Protein AF-A0A942UUE6-F1 (afdb_monomer)

Secondary structure (DSSP, 8-state):
-------------------------------EEEEEEEEEBSSSSSSB--PPP-TT-PPP---EEEE-TTS-EEEEEETTTTEEEEEETTEEEEEEE-TT-SSEEEEEEETTEEEEEE-STT--EEEE-TTS-EEEEEPPPTTS-GGGEEEEEE-TTS-EEEEETTTEEEETTTTEE-SS-SEEEEEEETTEEEEEETTS-EEEEE-SSEEEEEEEEEE-TT--EEEEEEEE-SSSB--EEEEEEEE-TTS-EEEEEE--GGG-SS--TB-EEE-TT--EEEEEEETTEEEEEEEE-BTT----HHHHHHHHHHHHHHHHTTS----------TTSPPHHHHHHHHHHHHT-EEE--TTTS-----TT----HHHHSPPTT-EEESPBBBTT-B--SS--SSSS-SSHHHHHHTT-EE-B---SSS--TTEE-B-HHHHHHHHTT-SSPPPHHHHHHHSPB--GGG--TTPEEEETTTEEEEEEEE-TTSSSEEEEEEESSSSSEEEEEEE-HHHHHHTT-EEE-SS--

Structure (mmCIF, N/CA/C/O backbone):
data_AF-A0A942UUE6-F1
#
_entry.id   AF-A0A942UUE6-F1
#
loop_
_atom_site.group_PDB
_atom_site.id
_atom_site.type_symbol
_atom_site.label_atom_id
_atom_site.label_alt_id
_atom_site.label_comp_id
_atom_site.label_asym_id
_atom_site.label_entity_id
_atom_site.label_seq_id
_atom_site.pdbx_PDB_ins_code
_atom_site.Cartn_x
_atom_site.Cartn_y
_atom_site.Cartn_z
_atom_site.occupancy
_atom_site.B_iso_or_equiv
_atom_site.auth_seq_id
_atom_site.auth_comp_id
_atom_site.auth_asym_id
_atom_site.auth_atom_id
_atom_site.pdbx_PDB_model_num
ATOM 1 N N . MET A 1 1 ? -64.147 -3.758 86.978 1.00 41.16 1 MET A N 1
ATOM 2 C CA . MET A 1 1 ? -64.441 -3.121 85.676 1.00 41.16 1 MET A CA 1
ATOM 3 C C . MET A 1 1 ? -63.452 -1.987 85.454 1.00 41.16 1 MET A C 1
ATOM 5 O O . MET A 1 1 ? -63.578 -0.937 86.068 1.00 41.16 1 MET A O 1
ATOM 9 N N . LYS A 1 2 ? -62.392 -2.254 84.687 1.00 34.38 2 LYS A N 1
ATOM 10 C CA . LYS A 1 2 ? -61.278 -1.341 84.400 1.00 34.38 2 LYS A CA 1
ATOM 11 C C . LYS A 1 2 ? -60.909 -1.492 82.917 1.00 34.38 2 LYS A C 1
ATOM 13 O O . LYS A 1 2 ? -60.691 -2.616 82.492 1.00 34.38 2 LYS A O 1
ATOM 18 N N . LYS A 1 3 ? -60.875 -0.345 82.221 1.00 36.25 3 LYS A N 1
ATOM 19 C CA . LYS A 1 3 ? -59.971 0.113 81.136 1.00 36.25 3 LYS A CA 1
ATOM 20 C C . LYS A 1 3 ? -59.604 -0.909 80.039 1.00 36.25 3 LYS A C 1
ATOM 22 O O . LYS A 1 3 ? -58.924 -1.884 80.312 1.00 36.25 3 LYS A O 1
ATOM 27 N N . GLN A 1 4 ? -60.126 -0.762 78.815 1.00 43.62 4 GLN A N 1
ATOM 28 C CA . GLN A 1 4 ? -59.520 -0.016 77.686 1.00 43.62 4 GLN A CA 1
ATOM 29 C C . GLN A 1 4 ? -58.037 -0.336 77.443 1.00 43.62 4 GLN A C 1
ATOM 31 O O . GLN A 1 4 ? -57.220 -0.002 78.293 1.00 43.62 4 GLN A O 1
ATOM 36 N N . ILE A 1 5 ? -57.719 -0.861 76.251 1.00 42.00 5 ILE A N 1
ATOM 37 C CA . ILE A 1 5 ? -56.670 -0.364 75.339 1.00 42.00 5 ILE A CA 1
ATOM 38 C C . ILE A 1 5 ? -56.949 -0.923 73.932 1.00 42.00 5 ILE A C 1
ATOM 40 O O . ILE A 1 5 ? -57.060 -2.127 73.718 1.00 42.00 5 ILE A O 1
ATOM 44 N N . THR A 1 6 ? -57.098 0.009 72.996 1.00 40.88 6 THR A N 1
ATOM 45 C CA . THR A 1 6 ? -57.212 -0.148 71.545 1.00 40.88 6 THR A CA 1
ATOM 46 C C . THR A 1 6 ? -55.833 -0.463 70.959 1.00 40.88 6 THR A C 1
ATOM 48 O O . THR A 1 6 ? -54.882 0.247 71.280 1.00 40.88 6 THR A O 1
ATOM 51 N N . LEU A 1 7 ? -55.708 -1.470 70.086 1.00 34.66 7 LEU A N 1
ATOM 52 C CA . LEU A 1 7 ? -54.468 -1.738 69.348 1.00 34.66 7 LEU A CA 1
ATOM 53 C C . LEU A 1 7 ? -54.669 -1.430 67.858 1.00 34.66 7 LEU A C 1
ATOM 55 O O . LEU A 1 7 ? -55.375 -2.139 67.147 1.00 34.66 7 LEU A O 1
ATOM 59 N N . ILE A 1 8 ? -54.051 -0.333 67.424 1.00 38.34 8 ILE A N 1
ATOM 60 C CA . ILE A 1 8 ? -53.884 0.087 66.031 1.00 38.34 8 ILE A CA 1
ATOM 61 C C . ILE A 1 8 ? -52.622 -0.606 65.503 1.00 38.34 8 ILE A C 1
ATOM 63 O O . ILE A 1 8 ? -51.550 -0.438 66.082 1.00 38.34 8 ILE A O 1
ATOM 67 N N . LEU A 1 9 ? -52.735 -1.373 64.415 1.00 34.25 9 LEU A N 1
ATOM 68 C CA . LEU A 1 9 ? -51.594 -2.004 63.746 1.00 34.25 9 LEU A CA 1
ATOM 69 C C . LEU A 1 9 ? -51.112 -1.097 62.601 1.00 34.25 9 LEU A C 1
ATOM 71 O O . LEU A 1 9 ? -51.739 -1.019 61.547 1.00 34.25 9 LEU A O 1
ATOM 75 N N . ILE A 1 10 ? -50.008 -0.385 62.834 1.00 36.47 10 ILE A N 1
ATOM 76 C CA . ILE A 1 10 ? -49.258 0.374 61.824 1.00 36.47 10 ILE A CA 1
ATOM 77 C C . ILE A 1 10 ? -48.253 -0.588 61.181 1.00 36.47 10 ILE A C 1
ATOM 79 O O . ILE A 1 10 ? -47.337 -1.067 61.847 1.00 36.47 10 ILE A O 1
ATOM 83 N N . ILE A 1 11 ? -48.420 -0.872 59.888 1.00 34.16 11 ILE A N 1
ATOM 84 C CA . ILE A 1 11 ? -47.425 -1.577 59.070 1.00 34.16 11 ILE A CA 1
ATOM 85 C C . ILE A 1 11 ? -46.373 -0.545 58.655 1.00 34.16 11 ILE A C 1
ATOM 87 O O . ILE A 1 11 ? -46.622 0.301 57.798 1.00 34.16 11 ILE A O 1
ATOM 91 N N . MET A 1 12 ? -45.206 -0.598 59.298 1.00 32.41 12 MET A N 1
ATOM 92 C CA . MET A 1 12 ? -44.029 0.187 58.935 1.00 32.41 12 MET A CA 1
ATOM 93 C C . MET A 1 12 ? -43.055 -0.681 58.128 1.00 32.41 12 MET A C 1
ATOM 95 O O . MET A 1 12 ? -42.616 -1.736 58.579 1.00 32.41 12 MET A O 1
ATOM 99 N N . LEU A 1 13 ? -42.767 -0.195 56.921 1.00 32.62 13 LEU A N 1
ATOM 100 C CA . LEU A 1 13 ? -41.613 -0.438 56.054 1.00 32.62 13 LEU A CA 1
ATOM 101 C C . LEU A 1 13 ? -40.414 -1.172 56.700 1.00 32.62 13 LEU A C 1
ATOM 103 O O . LEU A 1 13 ? -39.714 -0.614 57.539 1.00 32.62 13 LEU A O 1
ATOM 107 N N . ILE A 1 14 ? -40.068 -2.340 56.154 1.00 32.19 14 ILE A N 1
ATOM 108 C CA . ILE A 1 14 ? -38.669 -2.764 56.001 1.00 32.19 14 ILE A CA 1
ATOM 109 C C . ILE A 1 14 ? -38.461 -2.978 54.500 1.00 32.19 14 ILE A C 1
ATOM 111 O O . ILE A 1 14 ? -38.681 -4.060 53.965 1.00 32.19 14 ILE A O 1
ATOM 115 N N . LEU A 1 15 ? -38.093 -1.901 53.801 1.00 32.31 15 LEU A N 1
ATOM 116 C CA . LEU A 1 15 ? -37.455 -1.997 52.491 1.00 32.31 15 LEU A CA 1
ATOM 117 C C . LEU A 1 15 ? -36.025 -2.475 52.740 1.00 32.31 15 LEU A C 1
ATOM 119 O O . LEU A 1 15 ? -35.139 -1.682 53.056 1.00 32.31 15 LEU A O 1
ATOM 123 N N . THR A 1 16 ? -35.795 -3.779 52.622 1.00 30.98 16 THR A N 1
ATOM 124 C CA . THR A 1 16 ? -34.449 -4.296 52.404 1.00 30.98 16 THR A CA 1
ATOM 125 C C . THR A 1 16 ? -34.007 -3.840 51.017 1.00 30.98 16 THR A C 1
ATOM 127 O O . THR A 1 16 ? -34.332 -4.444 49.998 1.00 30.98 16 THR A O 1
ATOM 130 N N . PHE A 1 17 ? -33.254 -2.742 50.968 1.00 33.75 17 PHE A N 1
ATOM 131 C CA . PHE A 1 17 ? -32.347 -2.494 49.857 1.00 33.75 17 PHE A CA 1
ATOM 132 C C . PHE A 1 17 ? -31.351 -3.655 49.836 1.00 33.75 17 PHE A C 1
ATOM 134 O O . PHE A 1 17 ? -30.357 -3.652 50.560 1.00 33.75 17 PHE A O 1
ATOM 141 N N . SER A 1 18 ? -31.625 -4.679 49.028 1.00 32.31 18 SER A N 1
ATOM 142 C CA . SER A 1 18 ? -30.580 -5.585 48.581 1.00 32.31 18 SER A CA 1
ATOM 143 C C . SER A 1 18 ? -29.616 -4.741 47.757 1.00 32.31 18 SER A C 1
ATOM 145 O O . SER A 1 18 ? -29.892 -4.418 46.599 1.00 32.31 18 SER A O 1
ATOM 147 N N . SER A 1 19 ? -28.503 -4.339 48.362 1.00 31.73 19 SER A N 1
ATOM 148 C CA . SER A 1 19 ? -27.323 -3.926 47.623 1.00 31.73 19 SER A CA 1
ATOM 149 C C . SER A 1 19 ? -26.921 -5.117 46.756 1.00 31.73 19 SER A C 1
ATOM 151 O O . SER A 1 19 ? -26.231 -6.028 47.215 1.00 31.73 19 SER A O 1
ATOM 153 N N . GLN A 1 20 ? -27.401 -5.154 45.510 1.00 33.66 20 GLN A N 1
ATOM 154 C CA . GLN A 1 20 ? -26.717 -5.909 44.477 1.00 33.66 20 GLN A CA 1
ATOM 155 C C . GLN A 1 20 ? -25.360 -5.236 44.346 1.00 33.66 20 GLN A C 1
ATOM 157 O O . GLN A 1 20 ? -25.208 -4.203 43.695 1.00 33.66 20 GLN A O 1
ATOM 162 N N . SER A 1 21 ? -24.382 -5.794 45.049 1.00 31.14 21 SER A N 1
ATOM 163 C CA . SER A 1 21 ? -22.987 -5.603 44.726 1.00 31.14 21 SER A CA 1
ATOM 164 C C . SER A 1 21 ? -22.851 -6.067 43.284 1.00 31.14 21 SER A C 1
ATOM 166 O O . SER A 1 21 ? -22.784 -7.265 43.014 1.00 31.14 21 SER A O 1
ATOM 168 N N . PHE A 1 22 ? -22.891 -5.124 42.342 1.00 31.48 22 PHE A N 1
ATOM 169 C CA . PHE A 1 22 ? -22.353 -5.356 41.018 1.00 31.48 22 PHE A CA 1
ATOM 170 C C . PHE A 1 22 ? -20.896 -5.734 41.252 1.00 31.48 22 PHE A C 1
ATOM 172 O O . PHE A 1 22 ? -20.054 -4.879 41.528 1.00 31.48 22 PHE A O 1
ATOM 179 N N . ALA A 1 23 ? -20.619 -7.036 41.219 1.00 26.45 23 ALA A N 1
ATOM 180 C CA . ALA A 1 23 ? -19.278 -7.538 41.043 1.00 26.45 23 ALA A CA 1
ATOM 181 C C . ALA A 1 23 ? -18.835 -7.018 39.677 1.00 26.45 23 ALA A C 1
ATOM 183 O O . ALA A 1 23 ? -19.141 -7.589 38.631 1.00 26.45 23 ALA A O 1
ATOM 184 N N . PHE A 1 24 ? -18.184 -5.859 39.689 1.00 28.53 24 PHE A N 1
ATOM 185 C CA . PHE A 1 24 ? -17.376 -5.415 38.579 1.00 28.53 24 PHE A CA 1
ATOM 186 C C . PHE A 1 24 ? -16.243 -6.435 38.515 1.00 28.53 24 PHE A C 1
ATOM 188 O O . PHE A 1 24 ? -15.256 -6.326 39.242 1.00 28.53 24 PHE A O 1
ATOM 195 N N . ASN A 1 25 ? -16.434 -7.488 37.720 1.00 28.44 25 ASN A N 1
ATOM 196 C CA . ASN A 1 25 ? -15.352 -8.370 37.323 1.00 28.44 25 ASN A CA 1
ATOM 197 C C . ASN A 1 25 ? -14.392 -7.508 36.511 1.00 28.44 25 ASN A C 1
ATOM 199 O O . ASN A 1 25 ? -14.490 -7.382 35.295 1.00 28.44 25 ASN A O 1
ATOM 203 N N . ASN A 1 26 ? -13.481 -6.859 37.226 1.00 34.00 26 ASN A N 1
ATOM 204 C CA . ASN A 1 26 ? -12.290 -6.245 36.687 1.00 34.00 26 ASN A CA 1
ATOM 205 C C . ASN A 1 26 ? -11.345 -7.402 36.339 1.00 34.00 26 ASN A C 1
ATOM 207 O O . ASN A 1 26 ? -10.319 -7.615 36.979 1.00 34.00 26 ASN A O 1
ATOM 211 N N . THR A 1 27 ? -11.728 -8.216 35.355 1.00 34.81 27 THR A N 1
ATOM 212 C CA . THR A 1 27 ? -10.770 -9.073 34.673 1.00 34.81 27 THR A CA 1
ATOM 213 C C . THR A 1 27 ? -9.908 -8.130 33.855 1.00 34.81 27 THR A C 1
ATOM 215 O O . THR A 1 27 ? -10.271 -7.734 32.751 1.00 34.81 27 THR A O 1
ATOM 218 N N . SER A 1 28 ? -8.787 -7.708 34.438 1.00 37.53 28 SER A N 1
ATOM 219 C CA . SER A 1 28 ? -7.655 -7.182 33.687 1.00 37.53 28 SER A CA 1
ATOM 220 C C . SER A 1 28 ? -7.113 -8.323 32.827 1.00 37.53 28 SER A C 1
ATOM 222 O O . SER A 1 28 ? -6.162 -9.008 33.199 1.00 37.53 28 SER A O 1
ATOM 224 N N . SER A 1 29 ? -7.800 -8.613 31.729 1.00 48.56 29 SER A N 1
ATOM 225 C CA . SER A 1 29 ? -7.283 -9.483 30.690 1.00 48.56 29 SER A CA 1
ATOM 226 C C . SER A 1 29 ? -6.374 -8.632 29.816 1.00 48.56 29 SER A C 1
ATOM 228 O O . SER A 1 29 ? -6.842 -7.645 29.249 1.00 48.56 29 SER A O 1
ATOM 230 N N . ASN A 1 30 ? -5.104 -9.029 29.713 1.00 61.34 30 ASN A N 1
ATOM 231 C CA . ASN A 1 30 ? -4.201 -8.564 28.659 1.00 61.34 30 ASN A CA 1
ATOM 232 C C . ASN A 1 30 ? -4.921 -8.619 27.299 1.00 61.34 30 ASN A C 1
ATOM 234 O O . ASN A 1 30 ? -5.798 -9.476 27.129 1.00 61.34 30 ASN A O 1
ATOM 238 N N . PRO A 1 31 ? -4.575 -7.755 26.327 1.00 79.19 31 PRO A N 1
ATOM 239 C CA . PRO A 1 31 ? -5.215 -7.819 25.023 1.00 79.19 31 PRO A CA 1
ATOM 240 C C . PRO A 1 31 ? -4.974 -9.212 24.434 1.00 79.19 31 PRO A C 1
ATOM 242 O O . PRO A 1 31 ? -3.852 -9.721 24.485 1.00 79.19 31 PRO A O 1
ATOM 245 N N . THR A 1 32 ? -6.026 -9.849 23.922 1.00 87.25 32 THR A N 1
ATOM 246 C CA . THR A 1 32 ? -5.930 -11.188 23.328 1.00 87.25 32 THR A CA 1
ATOM 247 C C . THR A 1 32 ? -6.232 -11.131 21.843 1.00 87.25 32 THR A C 1
ATOM 249 O O . THR A 1 32 ? -7.107 -10.388 21.393 1.00 87.25 32 THR A O 1
ATOM 252 N N . ILE A 1 33 ? -5.483 -11.925 21.086 1.00 93.12 33 ILE A N 1
ATOM 253 C CA . ILE A 1 33 ? -5.693 -12.163 19.663 1.00 93.12 33 ILE A CA 1
ATOM 254 C C . ILE A 1 33 ? -5.956 -13.656 19.533 1.00 93.12 33 ILE A C 1
ATOM 256 O O . ILE A 1 33 ? -5.082 -14.466 19.833 1.00 93.12 33 ILE A O 1
ATOM 260 N N . GLU A 1 34 ? -7.182 -14.003 19.168 1.00 95.25 34 GLU A N 1
ATOM 261 C CA . GLU A 1 34 ? -7.645 -15.383 19.050 1.00 95.25 34 GLU A CA 1
ATOM 262 C C . GLU A 1 34 ? -7.855 -15.713 17.577 1.00 95.25 34 GLU A C 1
ATOM 264 O O . GLU A 1 34 ? -8.680 -15.087 16.915 1.00 95.25 34 GLU A O 1
ATOM 269 N N . ASP A 1 35 ? -7.114 -16.686 17.060 1.00 96.56 35 ASP A N 1
ATOM 270 C CA . ASP A 1 35 ? -7.243 -17.137 15.677 1.00 96.56 35 ASP A CA 1
ATOM 271 C C . ASP A 1 35 ? -8.581 -17.885 15.507 1.00 96.56 35 ASP A C 1
ATOM 273 O O . ASP A 1 35 ? -8.844 -18.874 16.191 1.00 96.56 35 ASP A O 1
ATOM 277 N N . VAL A 1 36 ? -9.445 -17.402 14.608 1.00 96.88 36 VAL A N 1
ATOM 278 C CA . VAL A 1 36 ? -10.812 -17.925 14.400 1.00 96.88 36 VAL A CA 1
ATOM 279 C C . VAL A 1 36 ? -11.006 -18.613 13.048 1.00 96.88 36 VAL A C 1
ATOM 281 O O . VAL A 1 36 ? -11.927 -19.417 12.903 1.00 96.88 36 VAL A O 1
ATOM 284 N N . LEU A 1 37 ? -10.144 -18.321 12.072 1.00 97.75 37 LEU A N 1
ATOM 285 C CA . LEU A 1 37 ? -10.123 -18.951 10.751 1.00 97.75 37 LEU A CA 1
ATOM 286 C C . LEU A 1 37 ? -8.674 -19.047 10.268 1.00 97.75 37 LEU A C 1
ATOM 288 O O . LEU A 1 37 ? -7.937 -18.068 10.351 1.00 97.75 37 LEU A O 1
ATOM 292 N N . ILE A 1 38 ? -8.266 -20.218 9.776 1.00 97.62 38 ILE A N 1
ATOM 293 C CA . ILE A 1 38 ? -6.915 -20.474 9.255 1.00 97.62 38 ILE A CA 1
ATOM 294 C C . ILE A 1 38 ? -7.045 -21.132 7.885 1.00 97.62 38 ILE A C 1
ATOM 296 O O . ILE A 1 38 ? -7.647 -22.195 7.760 1.00 97.62 38 ILE A O 1
ATOM 300 N N . ILE A 1 39 ? -6.446 -20.520 6.867 1.00 97.31 39 ILE A N 1
ATOM 301 C CA . ILE A 1 39 ? -6.532 -20.954 5.472 1.00 97.31 39 ILE A CA 1
ATOM 302 C C . ILE A 1 39 ? -5.120 -21.183 4.953 1.00 97.31 39 ILE A C 1
ATOM 304 O O . ILE A 1 39 ? -4.297 -20.270 4.952 1.00 97.31 39 ILE A O 1
ATOM 308 N N . LYS A 1 40 ? -4.822 -22.398 4.491 1.00 96.94 40 LYS A N 1
ATOM 309 C CA . LYS A 1 40 ? -3.495 -22.725 3.953 1.00 96.94 40 LYS A CA 1
ATOM 310 C C . LYS A 1 40 ? -3.255 -22.031 2.616 1.00 96.94 40 LYS A C 1
ATOM 312 O O . LYS A 1 40 ? -4.160 -21.943 1.790 1.00 96.94 40 LYS A O 1
ATOM 317 N N . ALA A 1 41 ? -2.025 -21.601 2.374 1.00 95.12 41 ALA A N 1
ATOM 318 C CA . ALA A 1 41 ? -1.611 -21.087 1.078 1.00 95.12 41 ALA A CA 1
ATOM 319 C C . ALA A 1 41 ? -1.569 -22.210 0.025 1.00 95.12 41 ALA A C 1
ATOM 321 O O . ALA A 1 41 ? -1.195 -23.346 0.325 1.00 95.12 41 ALA A O 1
ATOM 322 N N . GLY A 1 42 ? -1.953 -21.900 -1.214 1.00 91.56 42 GLY A N 1
ATOM 323 C CA . GLY A 1 42 ? -1.933 -22.833 -2.340 1.00 91.56 42 GLY A CA 1
ATOM 324 C C . GLY A 1 42 ? -2.907 -22.476 -3.467 1.00 91.56 42 GLY A C 1
ATOM 325 O O . GLY A 1 42 ? -3.604 -21.462 -3.431 1.00 91.56 42 GLY A O 1
ATOM 326 N N . THR A 1 43 ? -3.001 -23.366 -4.456 1.00 85.69 43 THR A N 1
ATOM 327 C CA . THR A 1 43 ? -3.876 -23.234 -5.641 1.00 85.69 43 THR A CA 1
ATOM 328 C C . THR A 1 43 ? -5.082 -24.186 -5.639 1.00 85.69 43 THR A C 1
ATOM 330 O O . THR A 1 43 ? -5.884 -24.180 -6.571 1.00 85.69 43 THR A O 1
ATOM 333 N N . GLY A 1 44 ? -5.217 -25.018 -4.602 1.00 88.38 44 GLY A N 1
ATOM 334 C CA . GLY A 1 44 ? -6.352 -25.911 -4.378 1.00 88.38 44 GLY A CA 1
ATOM 335 C C . GLY A 1 44 ? -7.677 -25.175 -4.157 1.00 88.38 44 GLY A C 1
ATOM 336 O O . GLY A 1 44 ? -7.755 -23.948 -4.147 1.00 88.38 44 GLY A O 1
ATOM 337 N N . ILE A 1 45 ? -8.767 -25.927 -4.011 1.00 85.19 45 ILE A N 1
ATOM 338 C CA . ILE A 1 45 ? -10.118 -25.350 -3.907 1.00 85.19 45 ILE A CA 1
ATOM 339 C C . ILE A 1 45 ? -10.367 -24.614 -2.581 1.00 85.19 45 ILE A C 1
ATOM 341 O O . ILE A 1 45 ? -11.125 -23.649 -2.560 1.00 85.19 45 ILE A O 1
ATOM 345 N N . ASP A 1 46 ? -9.704 -25.054 -1.517 1.00 87.31 46 ASP A N 1
ATOM 346 C CA . ASP A 1 46 ? -9.804 -24.599 -0.126 1.00 87.31 46 ASP A CA 1
ATOM 347 C C . ASP A 1 46 ? -8.566 -23.825 0.349 1.00 87.31 46 ASP A C 1
ATOM 349 O O . ASP A 1 46 ? -8.508 -23.357 1.483 1.00 87.31 46 ASP A O 1
ATOM 353 N N . SER A 1 47 ? -7.566 -23.673 -0.515 1.00 93.94 47 SER A N 1
ATOM 354 C CA . SER A 1 47 ? -6.360 -22.911 -0.215 1.00 93.94 47 SER A CA 1
ATOM 355 C C . SER A 1 47 ? -6.463 -21.474 -0.714 1.00 93.94 47 SER A C 1
ATOM 357 O O . SER A 1 47 ? -7.356 -21.128 -1.482 1.00 93.94 47 SER A O 1
ATOM 359 N N . ILE A 1 48 ? -5.512 -20.632 -0.334 1.00 95.56 48 ILE A N 1
ATOM 360 C CA . ILE A 1 48 ? -5.483 -19.229 -0.738 1.00 95.56 48 ILE A CA 1
ATOM 361 C C . ILE A 1 48 ? -4.213 -18.881 -1.515 1.00 95.56 48 ILE A C 1
ATOM 363 O O . ILE A 1 48 ? -3.124 -19.347 -1.183 1.00 95.56 48 ILE A O 1
ATOM 367 N N . GLY A 1 49 ? -4.346 -18.123 -2.600 1.00 94.62 49 GLY A N 1
ATOM 368 C CA . GLY A 1 49 ? -3.281 -17.976 -3.585 1.00 94.62 49 GLY A CA 1
ATOM 369 C C . GLY A 1 49 ? -2.184 -17.019 -3.144 1.00 94.62 49 GLY A C 1
ATOM 370 O O . GLY A 1 49 ? -2.458 -15.870 -2.803 1.00 94.62 49 GLY A O 1
ATOM 371 N N . TYR A 1 50 ? -0.938 -17.493 -3.194 1.00 93.00 50 TYR A N 1
ATOM 372 C CA . TYR A 1 50 ? 0.290 -16.713 -3.016 1.00 93.00 50 TYR A CA 1
ATOM 373 C C . TYR A 1 50 ? 1.119 -16.825 -4.293 1.00 93.00 50 TYR A C 1
ATOM 375 O O . TYR A 1 50 ? 1.259 -17.923 -4.841 1.00 93.00 50 TYR A O 1
ATOM 383 N N . THR A 1 51 ? 1.734 -15.736 -4.746 1.00 86.50 51 THR A N 1
ATOM 384 C CA . THR A 1 51 ? 2.722 -15.849 -5.830 1.00 86.50 51 THR A CA 1
ATOM 385 C C . THR A 1 51 ? 4.034 -16.444 -5.306 1.00 86.50 51 THR A C 1
ATOM 387 O O . THR A 1 51 ? 4.401 -16.205 -4.144 1.00 86.50 51 THR A O 1
ATOM 390 N N . PRO A 1 52 ? 4.778 -17.186 -6.147 1.00 77.75 52 PRO A N 1
ATOM 391 C CA . PRO A 1 52 ? 6.056 -17.772 -5.757 1.00 77.75 52 PRO A CA 1
ATOM 392 C C . PRO A 1 52 ? 7.085 -16.705 -5.362 1.00 77.75 52 PRO A C 1
ATOM 394 O O . PRO A 1 52 ? 7.039 -15.564 -5.825 1.00 77.75 52 PRO A O 1
ATOM 397 N N . ILE A 1 53 ? 8.038 -17.095 -4.513 1.00 76.00 53 ILE A N 1
ATOM 398 C CA . ILE A 1 53 ? 9.199 -16.268 -4.173 1.00 76.00 53 ILE A CA 1
ATOM 399 C C . ILE A 1 53 ? 10.098 -16.187 -5.409 1.00 76.00 53 ILE A C 1
ATOM 401 O O . ILE A 1 53 ? 10.593 -17.210 -5.882 1.00 76.00 53 ILE A O 1
ATOM 405 N N . MET A 1 54 ? 10.329 -14.977 -5.918 1.00 69.06 54 MET A N 1
ATOM 406 C CA . MET A 1 54 ? 11.270 -14.722 -7.008 1.00 69.06 54 MET A CA 1
ATOM 407 C C . MET A 1 54 ? 12.135 -13.493 -6.678 1.00 69.06 54 MET A C 1
ATOM 409 O O . MET A 1 54 ? 11.621 -12.549 -6.069 1.00 69.06 54 MET A O 1
ATOM 413 N N . PRO A 1 55 ? 13.435 -13.480 -7.041 1.00 63.38 55 PRO A N 1
ATOM 414 C CA . PRO A 1 55 ? 14.294 -12.311 -6.861 1.00 63.38 55 PRO A CA 1
ATOM 415 C C . PRO A 1 55 ? 13.685 -11.061 -7.498 1.00 63.38 55 PRO A C 1
ATOM 417 O O . PRO A 1 55 ? 13.061 -11.144 -8.550 1.00 63.38 55 PRO A O 1
ATOM 420 N N . GLU A 1 56 ? 13.845 -9.925 -6.824 1.00 64.69 56 GLU A N 1
ATOM 421 C CA . GLU A 1 56 ? 13.278 -8.606 -7.154 1.00 64.69 56 GLU A CA 1
ATOM 422 C C . GLU A 1 56 ? 11.821 -8.566 -7.687 1.00 64.69 56 GLU A C 1
ATOM 424 O O . GLU A 1 56 ? 11.435 -7.652 -8.420 1.00 64.69 56 GLU A O 1
ATOM 429 N N . VAL A 1 57 ? 10.997 -9.540 -7.270 1.00 66.75 57 VAL A N 1
ATOM 430 C CA . VAL A 1 57 ? 9.537 -9.568 -7.451 1.00 66.75 57 VAL A CA 1
ATOM 431 C C . VAL A 1 57 ? 8.856 -9.335 -6.124 1.00 66.75 57 VAL A C 1
ATOM 433 O O . VAL A 1 57 ? 9.099 -10.034 -5.139 1.00 66.75 57 VAL A O 1
ATOM 436 N N . GLU A 1 58 ? 7.941 -8.377 -6.118 1.00 71.38 58 GLU A N 1
ATOM 437 C CA . GLU A 1 58 ? 7.033 -8.198 -5.000 1.00 71.38 58 GLU A CA 1
ATOM 438 C C . GLU A 1 58 ? 5.974 -9.309 -5.046 1.00 71.38 58 GLU A C 1
ATOM 440 O O . GLU A 1 58 ? 5.223 -9.434 -6.014 1.00 71.38 58 GLU A O 1
ATOM 445 N N . ARG A 1 59 ? 5.948 -10.156 -4.009 1.00 80.56 59 ARG A N 1
ATOM 446 C CA . ARG A 1 59 ? 4.956 -11.229 -3.893 1.00 80.56 59 ARG A CA 1
ATOM 447 C C . ARG A 1 59 ? 3.559 -10.634 -3.737 1.00 80.56 59 ARG A C 1
ATOM 449 O O . ARG A 1 59 ? 3.371 -9.682 -2.985 1.00 80.56 59 ARG A O 1
ATOM 456 N N . GLN A 1 60 ? 2.587 -11.243 -4.400 1.00 85.38 60 GLN A N 1
ATOM 457 C CA . GLN A 1 60 ? 1.176 -10.942 -4.225 1.00 85.38 60 GLN A CA 1
ATOM 458 C C . GLN A 1 60 ? 0.552 -11.927 -3.236 1.00 85.38 60 GLN A C 1
ATOM 460 O O . GLN A 1 60 ? 0.838 -13.132 -3.251 1.00 85.38 60 GLN A O 1
ATOM 465 N N . PHE A 1 61 ? -0.313 -11.379 -2.392 1.00 91.31 61 PHE A N 1
ATOM 466 C CA . PHE A 1 61 ? -1.033 -12.069 -1.334 1.00 91.31 61 PHE A CA 1
ATOM 467 C C . PHE A 1 61 ? -2.506 -11.638 -1.363 1.00 91.31 61 PHE A C 1
ATOM 469 O O . PHE A 1 61 ? -2.865 -10.696 -2.071 1.00 91.31 61 PHE A O 1
ATOM 476 N N . PRO A 1 62 ? -3.372 -12.302 -0.591 1.00 93.69 62 PRO A N 1
ATOM 477 C CA . PRO A 1 62 ? -4.713 -11.813 -0.296 1.00 93.69 62 PRO A CA 1
ATOM 478 C C . PRO A 1 62 ? -4.677 -10.410 0.309 1.00 93.69 62 PRO A C 1
ATOM 480 O O . PRO A 1 62 ? -3.955 -10.163 1.272 1.00 93.69 62 PRO A O 1
ATOM 483 N N . GLU A 1 63 ? -5.469 -9.500 -0.253 1.00 92.12 63 GLU A N 1
ATOM 484 C CA . GLU A 1 63 ? -5.414 -8.074 0.098 1.00 92.12 63 GLU A CA 1
ATOM 485 C C . GLU A 1 63 ? -6.530 -7.629 1.052 1.00 92.12 63 GLU A C 1
ATOM 487 O O . GLU A 1 63 ? -6.446 -6.556 1.651 1.00 92.12 63 GLU A O 1
ATOM 492 N N . SER A 1 64 ? -7.605 -8.412 1.185 1.00 96.81 64 SER A N 1
ATOM 493 C CA . SER A 1 64 ? -8.792 -7.976 1.921 1.00 96.81 64 SER A CA 1
ATOM 494 C C . SER A 1 64 ? -9.672 -9.119 2.413 1.00 96.81 64 SER A C 1
ATOM 496 O O . SER A 1 64 ? -9.707 -10.215 1.851 1.00 96.81 64 SER A O 1
ATOM 498 N N . PHE A 1 65 ? -10.438 -8.821 3.459 1.00 97.88 65 PHE A N 1
ATOM 499 C CA . PHE A 1 65 ? -11.540 -9.637 3.929 1.00 97.88 65 PHE A CA 1
ATOM 500 C C . PHE A 1 65 ? -12.694 -8.792 4.459 1.00 97.88 65 PHE A C 1
ATOM 502 O O . PHE A 1 65 ? -12.572 -7.603 4.778 1.00 97.88 65 PHE A O 1
ATOM 509 N N . PHE A 1 66 ? -13.830 -9.456 4.624 1.00 97.56 66 PHE A N 1
ATOM 510 C CA . PHE A 1 66 ? -14.995 -8.906 5.286 1.00 97.56 66 PHE A CA 1
ATOM 511 C C . PHE A 1 66 ? -15.611 -9.920 6.239 1.00 97.56 66 PHE 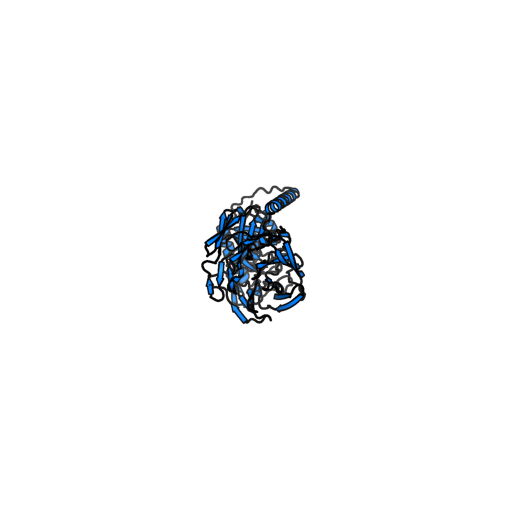A C 1
ATOM 513 O O . PHE A 1 66 ? -15.733 -11.100 5.915 1.00 97.56 66 PHE A O 1
ATOM 520 N N . VAL A 1 67 ? -16.034 -9.440 7.408 1.00 96.31 67 VAL A N 1
ATOM 521 C CA . VAL A 1 67 ? -16.768 -10.240 8.387 1.00 96.31 67 VAL A CA 1
ATOM 522 C C . VAL A 1 67 ? -18.193 -9.726 8.442 1.00 96.31 67 VAL A C 1
ATOM 524 O O . VAL A 1 67 ? -18.445 -8.538 8.641 1.00 96.31 67 VAL A O 1
ATOM 527 N N . SER A 1 68 ? -19.142 -10.630 8.248 1.00 93.50 68 SER A N 1
ATOM 528 C CA . SER A 1 68 ? -20.561 -10.311 8.380 1.00 93.50 68 SER A CA 1
ATOM 529 C C . SER A 1 68 ? -20.910 -9.865 9.807 1.00 93.50 68 SER A C 1
ATOM 531 O O . SER A 1 68 ? -20.259 -10.225 10.787 1.00 93.50 68 SER A O 1
ATOM 533 N N . ASN A 1 69 ? -21.998 -9.103 9.953 1.00 88.19 69 ASN A N 1
ATOM 534 C CA . ASN A 1 69 ? -22.407 -8.538 11.247 1.00 88.19 69 ASN A CA 1
ATOM 535 C C . ASN A 1 69 ? -22.755 -9.578 12.324 1.00 88.19 69 ASN A C 1
ATOM 537 O O . ASN A 1 69 ? -22.820 -9.232 13.501 1.00 88.19 69 ASN A O 1
ATOM 541 N N . ASN A 1 70 ? -22.994 -10.835 11.941 1.00 88.06 70 ASN A N 1
ATOM 542 C CA . ASN A 1 70 ? -23.212 -11.922 12.893 1.00 88.06 70 ASN A CA 1
ATOM 543 C C . ASN A 1 70 ? -21.892 -12.460 13.494 1.00 88.06 70 ASN A C 1
ATOM 545 O O . ASN A 1 70 ? -21.952 -13.249 14.435 1.00 88.06 70 ASN A O 1
ATOM 549 N N . GLY A 1 71 ? -20.731 -12.048 12.962 1.00 90.38 71 GLY A N 1
ATOM 550 C CA . GLY A 1 71 ? -19.402 -12.491 13.389 1.00 90.38 71 GLY A CA 1
ATOM 551 C C . GLY A 1 71 ? -19.067 -13.946 13.039 1.00 90.38 71 GLY A C 1
ATOM 552 O O . GLY A 1 71 ? -18.190 -14.524 13.672 1.00 90.38 71 GLY A O 1
ATOM 553 N N . LYS A 1 72 ? -19.794 -14.568 12.103 1.00 92.56 72 LYS A N 1
ATOM 554 C CA . LYS A 1 72 ? -19.706 -16.005 11.781 1.00 92.56 72 LYS A CA 1
ATOM 555 C C . LYS A 1 72 ? -19.334 -16.293 10.332 1.00 92.56 72 LYS A C 1
ATOM 557 O O . LYS A 1 72 ? -18.676 -17.303 10.098 1.00 92.56 72 LYS A O 1
ATOM 562 N N . THR A 1 73 ? -19.754 -15.439 9.399 1.00 96.19 73 THR A N 1
ATOM 563 C CA . THR A 1 73 ? -19.440 -15.585 7.970 1.00 96.19 73 THR A CA 1
ATOM 564 C C . THR A 1 73 ? -18.303 -14.643 7.583 1.00 96.19 73 THR A C 1
ATOM 566 O O . THR A 1 73 ? -18.392 -13.435 7.847 1.00 96.19 73 THR A O 1
ATOM 569 N N . PHE A 1 74 ? -17.268 -15.193 6.951 1.00 97.69 74 PHE A N 1
ATOM 570 C CA . PHE A 1 74 ? -16.050 -14.511 6.518 1.00 97.69 74 PHE A CA 1
ATOM 571 C C . PHE A 1 74 ? -15.931 -14.584 4.996 1.00 97.69 74 PHE A C 1
ATOM 573 O O . PHE A 1 74 ? -16.044 -15.661 4.422 1.00 97.69 74 PHE A O 1
ATOM 580 N N . PHE A 1 75 ? -15.656 -13.457 4.352 1.00 98.06 75 PHE A N 1
ATOM 581 C CA . PHE A 1 75 ? -15.380 -13.371 2.919 1.00 98.06 75 PHE A CA 1
ATOM 582 C C . PHE A 1 75 ? -13.923 -12.990 2.736 1.00 98.06 75 PHE A C 1
ATOM 584 O O . PHE A 1 75 ? -13.517 -11.929 3.209 1.00 98.06 75 PHE A O 1
ATOM 591 N N . ILE A 1 76 ? -13.144 -13.831 2.065 1.00 97.88 76 ILE A N 1
ATOM 592 C CA . ILE A 1 76 ? -11.711 -13.624 1.862 1.00 97.88 76 ILE A CA 1
ATOM 593 C C . ILE A 1 76 ? -11.440 -13.365 0.383 1.00 97.88 76 ILE A C 1
ATOM 595 O O . ILE A 1 76 ? -11.857 -14.153 -0.468 1.00 97.88 76 ILE A O 1
ATOM 599 N N . LEU A 1 77 ? -10.746 -12.265 0.082 1.00 97.62 77 LEU A N 1
ATOM 600 C CA . LEU A 1 77 ? -10.358 -11.907 -1.277 1.00 97.62 77 LEU A CA 1
ATOM 601 C C . LEU A 1 77 ? -9.086 -12.659 -1.679 1.00 97.62 77 LEU A C 1
ATOM 603 O O . LEU A 1 77 ? -7.989 -12.304 -1.253 1.00 97.62 77 LEU A O 1
ATOM 607 N N . ASP A 1 78 ? -9.221 -13.676 -2.523 1.00 96.12 78 ASP A N 1
ATOM 608 C CA . ASP A 1 78 ? -8.094 -14.407 -3.100 1.00 96.12 78 ASP A CA 1
ATOM 609 C C . ASP A 1 78 ? -7.698 -13.751 -4.431 1.00 96.12 78 ASP A C 1
ATOM 611 O O . ASP A 1 78 ? -8.091 -14.185 -5.518 1.00 96.12 78 ASP A O 1
ATOM 615 N N . THR A 1 79 ? -6.951 -12.648 -4.324 1.00 91.25 79 THR A N 1
ATOM 616 C CA . THR A 1 79 ? -6.518 -11.822 -5.464 1.00 91.25 79 THR A CA 1
ATOM 617 C C . THR A 1 79 ? -5.659 -12.598 -6.463 1.00 91.25 79 THR A C 1
ATOM 619 O O . THR A 1 79 ? -5.688 -12.296 -7.653 1.00 91.25 79 THR A O 1
ATOM 622 N N . VAL A 1 80 ? -4.917 -13.612 -6.011 1.00 90.31 80 VAL A N 1
ATOM 623 C CA . VAL A 1 80 ? -4.033 -14.407 -6.875 1.00 90.31 80 VAL A CA 1
ATOM 624 C C . VAL A 1 80 ? -4.837 -15.429 -7.675 1.00 90.31 80 VAL A C 1
ATOM 626 O O . VAL A 1 80 ? -4.685 -15.501 -8.892 1.00 90.31 80 VAL A O 1
ATOM 629 N N . ASN A 1 81 ? -5.746 -16.171 -7.032 1.00 92.88 81 ASN A N 1
ATOM 630 C CA . ASN A 1 81 ? -6.580 -17.157 -7.730 1.00 92.88 81 ASN A CA 1
ATOM 631 C C . ASN A 1 81 ? -7.877 -16.563 -8.322 1.00 92.88 81 ASN A C 1
ATOM 633 O O . ASN A 1 81 ? -8.737 -17.324 -8.761 1.00 92.88 81 ASN A O 1
ATOM 637 N N . LYS A 1 82 ? -8.037 -15.230 -8.326 1.00 93.50 82 LYS A N 1
ATOM 638 C CA . LYS A 1 82 ? -9.178 -14.489 -8.906 1.00 93.50 82 LYS A CA 1
ATOM 639 C C . LYS A 1 82 ? -10.547 -14.968 -8.407 1.00 93.50 82 LYS A C 1
ATOM 641 O O . LYS A 1 82 ? -11.480 -15.171 -9.187 1.00 93.50 82 LYS A O 1
ATOM 646 N N . ARG A 1 83 ? -10.687 -15.128 -7.091 1.00 96.38 83 ARG A N 1
ATOM 647 C CA . ARG A 1 83 ? -11.925 -15.612 -6.455 1.00 96.38 83 ARG A CA 1
ATOM 648 C C . ARG A 1 83 ? -12.157 -14.992 -5.080 1.00 96.38 83 ARG A C 1
ATOM 650 O O . ARG A 1 83 ? -11.259 -14.413 -4.476 1.00 96.38 83 ARG A O 1
ATOM 657 N N . ILE A 1 84 ? -13.368 -15.155 -4.567 1.00 97.94 84 ILE A N 1
ATOM 658 C CA . ILE A 1 84 ? -13.738 -14.853 -3.184 1.00 97.94 84 ILE A CA 1
ATOM 659 C C . ILE A 1 84 ? -14.127 -16.163 -2.507 1.00 97.94 84 ILE A C 1
ATOM 661 O O . ILE A 1 84 ? -14.903 -16.950 -3.059 1.00 97.94 84 ILE A O 1
ATOM 665 N N . LEU A 1 85 ? -13.574 -16.398 -1.321 1.00 97.62 85 LEU A N 1
ATOM 666 C CA . LEU A 1 85 ? -13.866 -17.572 -0.506 1.00 97.62 85 LEU A CA 1
ATOM 667 C C . LEU A 1 85 ? -14.769 -17.169 0.660 1.00 97.62 85 LEU A C 1
ATOM 669 O O . LEU A 1 85 ? -14.417 -16.284 1.438 1.00 97.62 85 LEU A O 1
ATOM 673 N N . GLU A 1 86 ? -15.923 -17.814 0.773 1.00 97.50 86 GLU A N 1
ATOM 674 C CA . GLU A 1 86 ? -16.871 -17.632 1.867 1.00 97.50 86 GLU A CA 1
ATOM 675 C C . GLU A 1 86 ? -16.725 -18.781 2.860 1.00 97.50 86 GLU A C 1
ATOM 677 O O . GLU A 1 86 ? -16.925 -19.945 2.508 1.00 97.50 86 GLU A O 1
ATOM 682 N N . TYR A 1 87 ? -16.397 -18.444 4.100 1.00 97.44 87 TYR A N 1
ATOM 683 C CA . TYR A 1 87 ? -16.247 -19.383 5.201 1.00 97.44 87 TYR A CA 1
ATOM 684 C C . TYR A 1 87 ? -17.297 -19.136 6.272 1.00 97.44 87 TYR A C 1
ATOM 686 O O . TYR A 1 87 ? -17.579 -17.991 6.630 1.00 97.44 87 TYR A O 1
ATOM 694 N N . GLU A 1 88 ? -17.791 -20.216 6.864 1.00 95.81 88 GLU A N 1
ATOM 695 C CA . GLU A 1 88 ? -18.454 -20.181 8.162 1.00 95.81 88 GLU A CA 1
ATOM 696 C C . GLU A 1 88 ? -17.634 -21.007 9.146 1.00 95.81 88 GLU A C 1
ATOM 698 O O . GLU A 1 88 ? -17.442 -22.212 8.978 1.00 95.81 88 GLU A O 1
ATOM 703 N N . LYS A 1 89 ? -17.120 -20.348 10.192 1.00 87.62 89 LYS A N 1
ATOM 704 C CA . LYS A 1 89 ? -16.083 -20.929 11.063 1.00 87.62 89 LYS A CA 1
ATOM 705 C C . LYS A 1 89 ? -14.871 -21.368 10.219 1.00 87.62 89 LYS A C 1
ATOM 707 O O . LYS A 1 89 ? -14.278 -20.521 9.573 1.00 87.62 89 LYS A O 1
ATOM 712 N N . GLN A 1 90 ? -14.523 -22.658 10.225 1.00 93.50 90 GLN A N 1
ATOM 713 C CA . GLN A 1 90 ? -13.405 -23.247 9.474 1.00 93.50 90 GLN A CA 1
ATOM 714 C C . GLN A 1 90 ? -13.856 -23.983 8.198 1.00 93.50 90 GLN A C 1
ATOM 716 O O . GLN A 1 90 ? -13.037 -24.610 7.531 1.00 93.50 90 GLN A O 1
ATOM 721 N N . GLU A 1 91 ? -15.149 -23.956 7.862 1.00 95.69 91 GLU A N 1
ATOM 722 C CA . GLU A 1 91 ? -15.686 -24.662 6.697 1.00 95.69 91 GLU A CA 1
ATOM 723 C C . GLU A 1 91 ? -15.859 -23.697 5.525 1.00 95.69 91 GLU A C 1
ATOM 725 O O . GLU A 1 91 ? -16.498 -22.650 5.659 1.00 95.69 91 GLU A O 1
ATOM 730 N N . LEU A 1 92 ? -15.290 -24.053 4.370 1.00 96.94 92 LEU A N 1
ATOM 731 C CA . LEU A 1 92 ? -15.531 -23.341 3.119 1.00 96.94 92 LEU A CA 1
ATOM 732 C C . LEU A 1 92 ? -16.972 -23.615 2.674 1.00 96.94 92 LEU A C 1
ATOM 734 O O . LEU A 1 92 ? -17.310 -24.737 2.296 1.00 96.94 92 LEU A O 1
ATOM 738 N N . VAL A 1 93 ? -17.805 -22.581 2.692 1.00 96.56 93 VAL A N 1
ATOM 739 C CA . VAL A 1 93 ? -19.220 -22.652 2.307 1.00 96.56 93 VAL A CA 1
ATOM 740 C C . VAL A 1 93 ? -19.387 -22.394 0.818 1.00 96.56 93 VAL A C 1
ATOM 742 O O . VAL A 1 93 ? -20.165 -23.077 0.147 1.00 96.56 93 VAL A O 1
ATOM 745 N N . LYS A 1 94 ? -18.664 -21.407 0.280 1.00 95.75 94 LYS A N 1
ATOM 746 C CA . LYS A 1 94 ? -18.822 -20.997 -1.115 1.00 95.75 94 LYS A CA 1
ATOM 747 C C . LYS A 1 94 ? -17.532 -20.468 -1.718 1.00 95.75 94 LYS A C 1
ATOM 749 O O . LYS A 1 94 ? -16.721 -19.827 -1.059 1.00 95.75 94 LYS A O 1
ATOM 754 N N . LYS A 1 95 ? -17.390 -20.701 -3.020 1.00 96.31 95 LYS A N 1
ATOM 755 C CA . LYS A 1 95 ? -16.380 -20.085 -3.876 1.00 96.31 95 LYS A CA 1
ATOM 756 C C . LYS A 1 95 ? -17.082 -19.246 -4.936 1.00 96.31 95 LYS A C 1
ATOM 758 O O . LYS A 1 95 ? -17.983 -19.745 -5.611 1.00 96.31 95 LYS A O 1
ATOM 763 N N . ILE A 1 96 ? -16.661 -17.998 -5.079 1.00 97.38 96 ILE A N 1
ATOM 764 C CA . ILE A 1 96 ? -17.228 -17.035 -6.022 1.00 97.38 96 ILE A CA 1
ATOM 765 C C . ILE A 1 96 ? -16.112 -16.604 -6.970 1.00 97.38 96 ILE A C 1
ATOM 767 O O . ILE A 1 96 ? -15.165 -15.943 -6.555 1.00 97.38 96 ILE A O 1
ATOM 771 N N . GLU A 1 97 ? -16.199 -17.016 -8.230 1.00 96.56 97 GLU A N 1
ATOM 772 C CA . GLU A 1 97 ? -15.188 -16.696 -9.242 1.00 96.56 97 GLU A CA 1
ATOM 773 C C . GLU A 1 97 ? -15.320 -15.230 -9.684 1.00 96.56 97 GLU A C 1
ATOM 775 O O . GLU A 1 97 ? -16.424 -14.761 -9.967 1.00 96.56 97 GLU A O 1
ATOM 780 N N . ILE A 1 98 ? -14.197 -14.514 -9.775 1.00 96.00 98 ILE A N 1
ATOM 781 C CA . ILE A 1 98 ? -14.118 -13.127 -10.269 1.00 96.00 98 ILE A CA 1
ATOM 782 C C . ILE A 1 98 ? -13.036 -12.970 -11.358 1.00 96.00 98 ILE A C 1
ATOM 784 O O . ILE A 1 98 ? -12.212 -12.059 -11.285 1.00 96.00 98 ILE A O 1
ATOM 788 N N . PRO A 1 99 ? -13.024 -13.818 -12.409 1.00 93.00 99 PRO A N 1
ATOM 789 C CA . PRO A 1 99 ? -11.948 -13.849 -13.409 1.00 93.00 99 PRO A CA 1
ATOM 790 C C . PRO A 1 99 ? -11.873 -12.581 -14.272 1.00 93.00 99 PRO A C 1
ATOM 792 O O . PRO A 1 99 ? -10.922 -12.394 -15.020 1.00 93.00 99 PRO A O 1
ATOM 795 N N . PHE A 1 100 ? -12.892 -11.725 -14.200 1.00 90.56 100 PHE A N 1
ATOM 796 C CA . PHE A 1 100 ? -12.962 -10.446 -14.900 1.00 90.56 100 PHE A CA 1
ATOM 797 C C . PHE A 1 100 ? -12.240 -9.307 -14.158 1.00 90.56 100 PHE A C 1
ATOM 799 O O . PHE A 1 100 ? -12.160 -8.210 -14.704 1.00 90.56 100 PHE A O 1
ATOM 806 N N . ILE A 1 101 ? -11.750 -9.537 -12.932 1.00 90.12 101 ILE A N 1
ATOM 807 C CA . ILE A 1 101 ? -11.007 -8.548 -12.140 1.00 90.12 101 ILE A CA 1
ATOM 808 C C . ILE A 1 101 ? -9.532 -8.933 -12.131 1.00 90.12 101 ILE A C 1
ATOM 810 O O . ILE A 1 101 ? -9.170 -9.968 -11.577 1.00 90.12 101 ILE A O 1
ATOM 814 N N . GLU A 1 102 ? -8.667 -8.079 -12.673 1.00 84.94 102 GLU A N 1
ATOM 815 C CA . GLU A 1 102 ? -7.237 -8.375 -12.727 1.00 84.94 102 GLU A CA 1
ATOM 816 C C . GLU A 1 102 ? -6.564 -8.066 -11.386 1.00 84.94 102 GLU A C 1
ATOM 818 O O . GLU A 1 102 ? -5.841 -8.888 -10.838 1.00 84.94 102 GLU A O 1
ATOM 823 N N . TYR A 1 103 ? -6.849 -6.916 -10.776 1.00 86.38 103 TYR A N 1
ATOM 824 C CA . TYR A 1 103 ? -6.143 -6.493 -9.559 1.00 86.38 103 TYR A CA 1
ATOM 825 C C . TYR A 1 103 ? -7.102 -6.163 -8.424 1.00 86.38 103 TYR A C 1
ATOM 827 O O . TYR A 1 103 ? -7.225 -5.008 -8.017 1.00 86.38 103 TYR A O 1
ATOM 835 N N . ALA A 1 104 ? -7.815 -7.166 -7.913 1.00 92.12 104 ALA A N 1
ATOM 836 C CA . ALA A 1 104 ? -8.727 -6.975 -6.790 1.00 92.12 104 ALA A CA 1
ATOM 837 C C . ALA A 1 104 ? -7.961 -6.530 -5.525 1.00 92.12 104 ALA A C 1
ATOM 839 O O . ALA A 1 104 ? -7.056 -7.224 -5.063 1.00 92.12 104 ALA A O 1
ATOM 840 N N . LYS A 1 105 ? -8.318 -5.366 -4.969 1.00 91.81 105 LYS A N 1
ATOM 841 C CA . LYS A 1 105 ? -7.634 -4.734 -3.823 1.00 91.81 105 LYS A CA 1
ATOM 842 C C . LYS A 1 105 ? -8.453 -4.708 -2.545 1.00 91.81 105 LYS A C 1
ATOM 844 O O . LYS A 1 105 ? -7.892 -4.641 -1.455 1.00 91.81 105 LYS A O 1
ATOM 849 N N . ASP A 1 106 ? -9.773 -4.665 -2.669 1.00 96.12 106 ASP A N 1
ATOM 850 C CA . ASP A 1 106 ? -10.651 -4.641 -1.509 1.00 96.12 106 ASP A CA 1
ATOM 851 C C . ASP A 1 106 ? -12.009 -5.265 -1.816 1.00 96.12 106 ASP A C 1
ATOM 853 O O . ASP A 1 106 ? -12.458 -5.240 -2.964 1.00 96.12 106 ASP A O 1
ATOM 857 N N . LEU A 1 107 ? -12.672 -5.788 -0.786 1.00 97.19 107 LEU A N 1
ATOM 858 C CA . LEU A 1 107 ? -14.060 -6.209 -0.854 1.00 97.19 107 LEU A CA 1
ATOM 859 C C . LEU A 1 107 ? -14.876 -5.704 0.342 1.00 97.19 107 LEU A C 1
ATOM 861 O O . LEU A 1 107 ? -14.375 -5.456 1.447 1.00 97.19 107 LEU A O 1
ATOM 865 N N . ILE A 1 108 ? -16.181 -5.579 0.123 1.00 96.19 108 ILE A N 1
ATOM 866 C CA . ILE A 1 108 ? -17.164 -5.391 1.186 1.00 96.19 108 ILE A CA 1
ATOM 867 C C . ILE A 1 108 ? -18.492 -6.039 0.799 1.00 96.19 108 ILE A C 1
ATOM 869 O O . ILE A 1 108 ? -18.861 -6.049 -0.375 1.00 96.19 108 ILE A O 1
ATOM 873 N N . VAL A 1 109 ? -19.217 -6.574 1.782 1.00 95.88 109 VAL A N 1
ATOM 874 C CA . VAL A 1 109 ? -20.544 -7.162 1.562 1.00 95.88 109 VAL A CA 1
ATOM 875 C C . VAL A 1 109 ? -21.601 -6.259 2.184 1.00 95.88 109 VAL A C 1
ATOM 877 O O . VAL A 1 109 ? -21.541 -5.932 3.369 1.00 95.88 109 VAL A O 1
ATOM 880 N N . LEU A 1 110 ? -22.577 -5.842 1.382 1.00 93.25 110 LEU A N 1
ATOM 881 C CA . LEU A 1 110 ? -23.655 -4.948 1.796 1.00 93.25 110 LEU A CA 1
ATOM 882 C C . LEU A 1 110 ? -24.968 -5.384 1.139 1.00 93.25 110 LEU A C 1
ATOM 884 O O . LEU A 1 110 ? -25.068 -5.393 -0.083 1.00 93.25 110 LEU A O 1
ATOM 888 N N . LYS A 1 111 ? -25.988 -5.689 1.956 1.00 89.81 111 LYS A N 1
ATOM 889 C CA . LYS A 1 111 ? -27.345 -6.073 1.504 1.00 89.81 111 LYS A CA 1
ATOM 890 C C . LYS A 1 111 ? -27.325 -7.208 0.459 1.00 89.81 111 LYS A C 1
ATOM 892 O O . LYS A 1 111 ? -27.883 -7.056 -0.623 1.00 89.81 111 LYS A O 1
ATOM 897 N N . ASP A 1 112 ? -26.639 -8.307 0.782 1.00 90.69 112 ASP A N 1
ATOM 898 C CA . ASP A 1 112 ? -26.493 -9.505 -0.068 1.00 90.69 112 ASP A CA 1
ATOM 899 C C . ASP A 1 112 ? -25.840 -9.250 -1.438 1.00 90.69 112 ASP A C 1
ATOM 901 O O . ASP A 1 112 ? -26.027 -10.007 -2.393 1.00 90.69 112 ASP A O 1
ATOM 905 N N . LYS A 1 113 ? -25.064 -8.167 -1.536 1.00 95.75 113 LYS A N 1
ATOM 906 C CA . LYS A 1 113 ? -24.233 -7.825 -2.689 1.00 95.75 113 LYS A CA 1
ATOM 907 C C . LYS A 1 113 ? -22.788 -7.678 -2.257 1.00 95.75 113 LYS A C 1
ATOM 909 O O . LYS A 1 113 ? -22.507 -7.160 -1.173 1.00 95.75 113 LYS A O 1
ATOM 914 N N . ILE A 1 114 ? -21.881 -8.103 -3.124 1.00 97.69 114 ILE A N 1
ATOM 915 C CA . ILE A 1 114 ? -20.444 -7.967 -2.918 1.00 97.69 114 ILE A CA 1
ATOM 916 C C . ILE A 1 114 ? -19.964 -6.811 -3.787 1.00 97.69 114 ILE A C 1
ATOM 918 O O . ILE A 1 114 ? -20.296 -6.721 -4.967 1.00 97.69 114 ILE A O 1
ATOM 922 N N . TYR A 1 115 ? -19.189 -5.916 -3.196 1.00 97.38 115 TYR A N 1
ATOM 923 C CA . TYR A 1 115 ? -18.522 -4.834 -3.900 1.00 97.38 115 TYR A CA 1
ATOM 924 C C . TYR A 1 115 ? -17.031 -5.112 -3.877 1.00 97.38 115 TYR A C 1
ATOM 926 O O . TYR A 1 115 ? -16.461 -5.246 -2.795 1.00 97.38 115 TYR A O 1
ATOM 934 N N . VAL A 1 116 ? -16.414 -5.198 -5.051 1.00 97.31 116 VAL A N 1
ATOM 935 C CA . VAL A 1 116 ? -14.977 -5.444 -5.199 1.00 97.31 116 VAL A CA 1
ATOM 936 C C . VAL A 1 116 ? -14.335 -4.223 -5.836 1.00 97.31 116 VAL A C 1
ATOM 938 O O . VAL A 1 116 ? -14.719 -3.817 -6.933 1.00 97.31 116 VAL A O 1
ATOM 941 N N . LEU A 1 117 ? -13.368 -3.630 -5.141 1.00 95.56 117 LEU A N 1
ATOM 942 C CA . LEU A 1 117 ? -12.537 -2.555 -5.668 1.00 95.56 117 LEU A CA 1
ATOM 943 C C . LEU A 1 117 ? -11.382 -3.169 -6.451 1.00 95.56 117 LEU A C 1
ATOM 945 O O . LEU A 1 117 ? -10.505 -3.821 -5.881 1.00 95.56 117 LEU A O 1
ATOM 949 N N . GLU A 1 118 ? -11.358 -2.919 -7.750 1.00 92.00 118 GLU A N 1
ATOM 950 C CA . GLU A 1 118 ? -10.217 -3.212 -8.592 1.00 92.00 118 GLU A CA 1
ATOM 951 C C . GLU A 1 118 ? -9.239 -2.050 -8.557 1.00 92.00 118 GLU A C 1
ATOM 953 O O . GLU A 1 118 ? -9.589 -0.886 -8.729 1.00 92.00 118 GLU A O 1
ATOM 958 N N . GLY A 1 119 ? -7.973 -2.377 -8.387 1.00 82.75 119 GLY A N 1
ATOM 959 C CA . GLY A 1 119 ? -6.893 -1.428 -8.355 1.00 82.75 119 GLY A CA 1
ATOM 960 C C . GLY A 1 119 ? -6.453 -0.885 -9.697 1.00 82.75 119 GLY A C 1
ATOM 961 O O . GLY A 1 119 ? -5.348 -0.359 -9.664 1.00 82.75 119 GLY A O 1
ATOM 962 N N . ASN A 1 120 ? -7.239 -1.038 -10.781 1.00 78.06 120 ASN A N 1
ATOM 963 C CA . ASN A 1 120 ? -6.957 -0.670 -12.182 1.00 78.06 120 ASN A CA 1
ATOM 964 C C . ASN A 1 120 ? -6.889 0.864 -12.410 1.00 78.06 120 ASN A C 1
ATOM 966 O O . ASN A 1 120 ? -7.054 1.638 -11.471 1.00 78.06 120 ASN A O 1
ATOM 970 N N . GLU A 1 121 ? -6.504 1.335 -13.612 1.00 74.06 121 GLU A N 1
ATOM 971 C CA . GLU A 1 121 ? -6.269 2.785 -13.849 1.00 74.06 121 GLU A CA 1
ATOM 972 C C . GLU A 1 121 ? -7.493 3.650 -13.504 1.00 74.06 121 GLU A C 1
ATOM 974 O O . GLU A 1 121 ? -7.361 4.779 -13.019 1.00 74.06 121 GLU A O 1
ATOM 979 N N . ASP A 1 122 ? -8.675 3.061 -13.655 1.00 81.19 122 ASP A N 1
ATOM 980 C CA . ASP A 1 122 ? -9.965 3.670 -13.370 1.00 81.19 122 ASP A CA 1
ATOM 981 C C . ASP A 1 122 ? -10.468 3.415 -11.939 1.00 81.19 122 ASP A C 1
ATOM 983 O O . ASP A 1 122 ? -11.526 3.929 -11.581 1.00 81.19 122 ASP A O 1
ATOM 987 N N . ASN A 1 123 ? -9.725 2.663 -11.113 1.00 86.31 123 ASN A N 1
ATOM 988 C CA . ASN A 1 123 ? -10.157 2.084 -9.834 1.00 86.31 123 ASN A CA 1
ATOM 989 C C . ASN A 1 123 ? -11.629 1.652 -9.852 1.00 86.31 123 ASN A C 1
ATOM 991 O O . ASN A 1 123 ? -12.482 2.217 -9.159 1.00 86.31 123 ASN A O 1
ATOM 995 N N . THR A 1 124 ? -11.927 0.702 -10.727 1.00 91.69 124 THR A N 1
ATOM 996 C CA . THR A 1 124 ? -13.295 0.251 -10.974 1.00 91.69 124 THR A CA 1
ATOM 997 C C . THR A 1 124 ? -13.848 -0.492 -9.760 1.00 91.69 124 THR A C 1
ATOM 999 O O . THR A 1 124 ? -13.154 -1.303 -9.155 1.00 91.69 124 THR A O 1
ATOM 1002 N N . ILE A 1 125 ? -15.103 -0.233 -9.403 1.00 95.25 125 ILE A N 1
ATOM 1003 C CA . ILE A 1 125 ? -15.818 -0.968 -8.359 1.00 95.25 125 ILE A CA 1
ATOM 1004 C C . ILE A 1 125 ? -16.875 -1.832 -9.039 1.00 95.25 125 ILE A C 1
ATOM 1006 O O . ILE A 1 125 ? -17.797 -1.318 -9.672 1.00 95.25 125 ILE A O 1
ATOM 1010 N N . TYR A 1 126 ? -16.758 -3.145 -8.888 1.00 96.50 126 TYR A N 1
ATOM 1011 C CA . TYR A 1 126 ? -17.746 -4.097 -9.385 1.00 96.50 126 TYR A CA 1
ATOM 1012 C C . TYR A 1 126 ? -18.733 -4.404 -8.271 1.00 96.50 126 TYR A C 1
ATOM 1014 O O . TYR A 1 126 ? -18.323 -4.850 -7.198 1.00 96.50 126 TYR A O 1
ATOM 1022 N N . ARG A 1 127 ? -20.027 -4.194 -8.520 1.00 97.06 127 ARG A N 1
ATOM 1023 C CA . ARG A 1 127 ? -21.083 -4.782 -7.696 1.00 97.06 127 ARG A CA 1
ATOM 1024 C C . ARG A 1 127 ? -21.484 -6.108 -8.318 1.00 97.06 127 ARG A C 1
ATOM 1026 O O . ARG A 1 127 ? -21.928 -6.136 -9.467 1.00 97.06 127 ARG A O 1
ATOM 1033 N N . ILE A 1 128 ? -21.358 -7.176 -7.548 1.00 97.94 128 ILE A N 1
ATOM 1034 C CA . ILE A 1 128 ? -21.680 -8.532 -7.975 1.00 97.94 128 ILE A CA 1
ATOM 1035 C C . ILE A 1 128 ? -22.683 -9.180 -7.023 1.00 97.94 128 ILE A C 1
ATOM 1037 O O . ILE A 1 128 ? -22.765 -8.837 -5.836 1.00 97.94 128 ILE A O 1
ATOM 1041 N N . ASP A 1 129 ? -23.461 -10.118 -7.550 1.00 96.88 129 ASP A N 1
ATOM 1042 C CA . ASP A 1 129 ? -24.301 -10.982 -6.732 1.00 96.88 129 ASP A CA 1
ATOM 1043 C C . ASP A 1 129 ? -23.464 -12.036 -5.982 1.00 96.88 129 ASP A C 1
ATOM 1045 O O . ASP A 1 129 ? -22.267 -12.219 -6.216 1.00 96.88 129 ASP A O 1
ATOM 1049 N N . MET A 1 130 ? -24.107 -12.777 -5.079 1.00 95.31 130 MET A N 1
ATOM 1050 C CA . MET A 1 130 ? -23.444 -13.833 -4.307 1.00 95.31 130 MET A CA 1
ATOM 1051 C C . MET A 1 130 ? -22.969 -15.016 -5.168 1.00 95.31 130 MET A C 1
ATOM 1053 O O . MET A 1 130 ? -22.357 -15.933 -4.630 1.00 95.31 130 MET A O 1
ATOM 1057 N N . ASN A 1 131 ? -23.280 -15.064 -6.466 1.00 95.31 131 ASN A N 1
ATOM 1058 C CA . ASN A 1 131 ? -22.832 -16.096 -7.405 1.00 95.31 131 ASN A CA 1
ATOM 1059 C C . ASN A 1 131 ? -21.684 -15.617 -8.310 1.00 95.31 131 ASN A C 1
ATOM 1061 O O . ASN A 1 131 ? -21.165 -16.422 -9.080 1.00 95.31 131 ASN A O 1
ATOM 1065 N N . GLY A 1 132 ? -21.273 -14.350 -8.205 1.00 95.69 132 GLY A N 1
ATOM 1066 C CA . GLY A 1 132 ? -20.187 -13.766 -8.994 1.00 95.69 132 GLY A CA 1
ATOM 1067 C C . GLY A 1 132 ? -20.644 -13.073 -10.277 1.00 95.69 132 GLY A C 1
ATOM 1068 O O . GLY A 1 132 ? -19.803 -12.629 -11.057 1.00 95.69 132 GLY A O 1
ATOM 1069 N N . ASN A 1 133 ? -21.953 -12.944 -10.510 1.00 97.19 133 ASN A N 1
ATOM 1070 C CA . ASN A 1 133 ? -22.465 -12.228 -11.676 1.00 97.19 133 ASN A CA 1
ATOM 1071 C C . ASN A 1 133 ? -22.390 -10.718 -11.444 1.00 97.19 133 ASN A C 1
ATOM 1073 O O . ASN A 1 133 ? -22.792 -10.229 -10.388 1.00 97.19 133 ASN A O 1
ATOM 1077 N N . ILE A 1 134 ? -21.915 -9.975 -12.445 1.00 97.75 134 ILE A N 1
ATOM 1078 C CA . ILE A 1 134 ? -21.841 -8.512 -12.394 1.00 97.75 134 ILE A CA 1
ATOM 1079 C C . ILE A 1 134 ? -23.248 -7.919 -12.504 1.00 97.75 134 ILE A C 1
ATOM 1081 O O . ILE A 1 134 ? -23.922 -8.095 -13.516 1.00 97.75 134 ILE A O 1
ATOM 1085 N N . ASP A 1 135 ? -23.653 -7.160 -11.487 1.00 95.31 135 ASP A N 1
ATOM 1086 C CA . ASP A 1 135 ? -24.869 -6.345 -11.523 1.00 95.31 135 ASP A CA 1
ATOM 1087 C C . ASP A 1 135 ? -24.592 -4.943 -12.076 1.00 95.31 135 ASP A C 1
ATOM 1089 O O . ASP A 1 135 ? -25.424 -4.360 -12.767 1.00 95.31 135 ASP A O 1
ATOM 1093 N N . GLU A 1 136 ? -23.467 -4.346 -11.674 1.00 96.00 136 GLU A N 1
ATOM 1094 C CA . GLU A 1 136 ? -23.135 -2.951 -11.965 1.00 96.00 136 GLU A CA 1
ATOM 1095 C C . GLU A 1 136 ? -21.621 -2.724 -11.921 1.00 96.00 136 GLU A C 1
ATOM 1097 O O . GLU A 1 136 ? -20.910 -3.313 -11.105 1.00 96.00 136 GLU A O 1
ATOM 1102 N N . ILE A 1 137 ? -21.144 -1.827 -12.784 1.00 95.12 137 ILE A N 1
ATOM 1103 C CA . ILE A 1 137 ? -19.760 -1.356 -12.821 1.00 95.12 137 ILE A CA 1
ATOM 1104 C C . ILE A 1 137 ? -19.764 0.133 -12.483 1.00 95.12 137 ILE A C 1
ATOM 1106 O O . ILE A 1 137 ? -20.321 0.945 -13.222 1.00 95.12 137 ILE A O 1
ATOM 1110 N N . ILE A 1 138 ? -19.127 0.493 -11.374 1.00 92.69 138 ILE A N 1
ATOM 1111 C CA . ILE A 1 138 ? -19.066 1.859 -10.855 1.00 92.69 138 ILE A CA 1
ATOM 1112 C C . ILE A 1 138 ? -17.647 2.392 -11.065 1.00 92.69 138 ILE A C 1
ATOM 1114 O O . ILE A 1 138 ? -16.666 1.776 -10.647 1.00 92.69 138 ILE A O 1
ATOM 1118 N N . LYS A 1 139 ? -17.521 3.552 -11.712 1.00 88.38 139 LYS A N 1
ATOM 1119 C CA . LYS A 1 139 ? -16.222 4.205 -11.928 1.00 88.38 139 LYS A CA 1
ATOM 1120 C C . LYS A 1 139 ? -15.819 5.047 -10.723 1.00 88.38 139 LYS A C 1
ATOM 1122 O O . LYS A 1 139 ? -16.678 5.597 -10.030 1.00 88.38 139 LYS A O 1
ATOM 1127 N N . LYS A 1 140 ? -14.510 5.214 -10.509 1.00 86.62 140 LYS A N 1
ATOM 1128 C CA . LYS A 1 140 ? -14.018 6.168 -9.512 1.00 86.62 140 LYS A CA 1
ATOM 1129 C C . LYS A 1 140 ? -14.474 7.600 -9.838 1.00 86.62 140 LYS A C 1
ATOM 1131 O O . LYS A 1 140 ? -14.616 7.946 -11.013 1.00 86.62 140 LYS A O 1
ATOM 1136 N N . PRO A 1 141 ? -14.574 8.482 -8.834 1.00 85.12 141 PRO A N 1
ATOM 1137 C CA . PRO A 1 141 ? -14.833 9.898 -9.073 1.00 85.12 141 PRO A CA 1
ATOM 1138 C C . PRO A 1 141 ? -13.695 10.551 -9.869 1.00 85.12 141 PRO A C 1
ATOM 1140 O O . PRO A 1 141 ? -12.517 10.332 -9.567 1.00 85.12 141 PRO A O 1
ATOM 1143 N N . GLU A 1 142 ? -14.023 11.379 -10.865 1.00 84.94 142 GLU A N 1
ATOM 1144 C CA . GLU A 1 142 ? -13.035 11.994 -11.769 1.00 84.94 142 GLU A CA 1
ATOM 1145 C C . GLU A 1 142 ? -11.994 12.841 -11.026 1.00 84.94 142 GLU A C 1
ATOM 1147 O O . GLU A 1 142 ? -10.808 12.804 -11.356 1.00 84.94 142 GLU A O 1
ATOM 1152 N N . GLN A 1 143 ? -12.414 13.544 -9.972 1.00 85.56 143 GLN A N 1
ATOM 1153 C CA . GLN A 1 143 ? -11.543 14.395 -9.162 1.00 85.56 143 GLN A CA 1
ATOM 1154 C C . GLN A 1 143 ? -10.531 13.623 -8.302 1.00 85.56 143 GLN A C 1
ATOM 1156 O O . GLN A 1 143 ? -9.578 14.224 -7.804 1.00 85.56 143 GLN A O 1
ATOM 1161 N N . LEU A 1 144 ? -10.733 12.318 -8.087 1.00 85.75 144 LEU A N 1
ATOM 1162 C CA . LEU A 1 144 ? -9.822 11.500 -7.290 1.00 85.75 144 LEU A CA 1
ATOM 1163 C C . LEU A 1 144 ? -8.766 10.873 -8.191 1.00 85.75 144 LEU A C 1
ATOM 1165 O O . LEU A 1 144 ? -9.065 10.165 -9.163 1.00 85.75 144 LEU A O 1
ATOM 1169 N N . LYS A 1 145 ? -7.498 11.106 -7.849 1.00 84.94 145 LYS A N 1
ATOM 1170 C CA . LYS A 1 145 ? -6.399 10.417 -8.515 1.00 84.94 145 LYS A CA 1
ATOM 1171 C C . LYS A 1 145 ? -6.392 8.970 -8.074 1.00 84.94 145 LYS A C 1
ATOM 1173 O O . LYS A 1 145 ? -6.689 8.642 -6.929 1.00 84.94 145 LYS A O 1
ATOM 1178 N N . GLN A 1 146 ? -5.993 8.113 -8.994 1.00 83.00 146 GLN A N 1
ATOM 1179 C CA . GLN A 1 146 ? -6.074 6.684 -8.791 1.00 83.00 146 GLN A CA 1
ATOM 1180 C C . GLN A 1 146 ? -5.316 6.207 -7.533 1.00 83.00 146 GLN A C 1
ATOM 1182 O O . GLN A 1 146 ? -5.856 5.468 -6.718 1.00 83.00 146 GLN A O 1
ATOM 1187 N N . TYR A 1 147 ? -4.088 6.682 -7.325 1.00 81.00 147 TYR A N 1
ATOM 1188 C CA . TYR A 1 147 ? -3.272 6.292 -6.169 1.00 81.00 147 TYR A CA 1
ATOM 1189 C C . TYR A 1 147 ? -3.812 6.806 -4.823 1.00 81.00 147 TYR A C 1
ATOM 1191 O O . TYR A 1 147 ? -3.296 6.419 -3.787 1.00 81.00 147 TYR A O 1
ATOM 1199 N N . GLN A 1 148 ? -4.812 7.694 -4.810 1.00 84.75 148 GLN A N 1
ATOM 1200 C CA . GLN A 1 148 ? -5.383 8.208 -3.563 1.00 84.75 148 GLN A CA 1
ATOM 1201 C C . GLN A 1 148 ? -6.444 7.278 -2.982 1.00 84.75 148 GLN A C 1
ATOM 1203 O O . GLN A 1 148 ? -6.812 7.456 -1.830 1.00 84.75 148 GLN A O 1
ATOM 1208 N N . ILE A 1 149 ? -6.978 6.337 -3.758 1.00 88.06 149 ILE A N 1
ATOM 1209 C CA . ILE A 1 149 ? -8.057 5.459 -3.307 1.00 88.06 149 ILE A CA 1
ATOM 1210 C C . ILE A 1 149 ? -7.456 4.307 -2.504 1.00 88.06 149 ILE A C 1
ATOM 1212 O O . ILE A 1 149 ? -6.639 3.556 -3.034 1.00 88.06 149 ILE A O 1
ATOM 1216 N N . ASN A 1 150 ? -7.869 4.177 -1.242 1.00 85.62 150 ASN A N 1
ATOM 1217 C CA . ASN A 1 150 ? -7.315 3.196 -0.312 1.00 85.62 150 ASN A CA 1
ATOM 1218 C C . ASN A 1 150 ? -8.216 1.958 -0.186 1.00 85.62 150 ASN A C 1
ATOM 1220 O O . ASN A 1 150 ? -7.765 0.842 -0.426 1.00 85.62 150 ASN A O 1
ATOM 1224 N N . GLN A 1 151 ? -9.488 2.146 0.181 1.00 91.75 151 GLN A N 1
ATOM 1225 C CA . GLN A 1 151 ? -10.384 1.039 0.548 1.00 91.75 151 GLN A CA 1
ATOM 1226 C C . GLN A 1 151 ? -11.871 1.407 0.420 1.00 91.75 151 GLN A C 1
ATOM 1228 O O . GLN A 1 151 ? -12.238 2.584 0.361 1.00 91.75 151 GLN A O 1
ATOM 1233 N N . LEU A 1 152 ? -12.731 0.393 0.415 1.00 94.00 152 LEU A N 1
ATOM 1234 C CA . LEU A 1 152 ? -14.178 0.472 0.581 1.00 94.00 152 LEU A CA 1
ATOM 1235 C C . LEU A 1 152 ? -14.549 0.324 2.060 1.00 94.00 152 LEU A C 1
ATOM 1237 O O . LEU A 1 152 ? -13.981 -0.487 2.799 1.00 94.00 152 LEU A O 1
ATOM 1241 N N . ASN A 1 153 ? -15.565 1.066 2.488 1.00 91.69 153 ASN A N 1
ATOM 1242 C CA . ASN A 1 153 ? -16.105 0.973 3.839 1.00 91.69 153 ASN A CA 1
ATOM 1243 C C . ASN A 1 153 ? -17.633 1.155 3.846 1.00 91.69 153 ASN A C 1
ATOM 1245 O O . ASN A 1 153 ? -18.236 1.511 2.830 1.00 91.69 153 ASN A O 1
ATOM 1249 N N . ILE A 1 154 ? -18.260 0.882 4.987 1.00 89.50 154 ILE A N 1
ATOM 1250 C CA . ILE A 1 154 ? -19.677 1.135 5.244 1.00 89.50 154 ILE A CA 1
ATOM 1251 C C . ILE A 1 154 ? -19.780 2.217 6.320 1.00 89.50 154 ILE A C 1
ATOM 1253 O O . ILE A 1 154 ? -19.155 2.116 7.375 1.00 89.50 154 ILE A O 1
ATOM 1257 N N . ASP A 1 155 ? -20.562 3.263 6.058 1.00 86.00 155 ASP A N 1
ATOM 1258 C CA . ASP A 1 155 ? -20.813 4.307 7.053 1.00 86.00 155 ASP A CA 1
ATOM 1259 C C . ASP A 1 155 ? -21.820 3.859 8.134 1.00 86.00 155 ASP A C 1
ATOM 1261 O O . ASP A 1 155 ? -22.503 2.837 8.026 1.00 86.00 155 ASP A O 1
ATOM 1265 N N . LYS A 1 156 ? -21.991 4.685 9.173 1.00 81.81 156 LYS A N 1
ATOM 1266 C CA . LYS A 1 156 ? -22.959 4.444 10.260 1.00 81.81 156 LYS A CA 1
ATOM 1267 C C . LYS A 1 156 ? -24.418 4.313 9.797 1.00 81.81 156 LYS A C 1
ATOM 1269 O O . LYS A 1 156 ? -25.262 3.862 10.567 1.00 81.81 156 LYS A O 1
ATOM 1274 N N . ASN A 1 157 ? -24.738 4.709 8.567 1.00 83.69 157 ASN A N 1
ATOM 1275 C CA . ASN A 1 157 ? -26.071 4.643 7.970 1.00 83.69 157 ASN A CA 1
ATOM 1276 C C . ASN A 1 157 ? -26.227 3.464 6.991 1.00 83.69 157 ASN A C 1
ATOM 1278 O O . ASN A 1 157 ? -27.278 3.342 6.363 1.00 83.69 157 ASN A O 1
ATOM 1282 N N . ASN A 1 158 ? -25.240 2.564 6.907 1.00 85.62 158 ASN A N 1
ATOM 1283 C CA . ASN A 1 158 ? -25.177 1.453 5.954 1.00 85.62 158 ASN A CA 1
ATOM 1284 C C . ASN A 1 158 ? -25.061 1.886 4.479 1.00 85.62 158 ASN A C 1
ATOM 1286 O O . ASN A 1 158 ? -25.581 1.202 3.590 1.00 85.62 158 ASN A O 1
ATOM 1290 N N . ASN A 1 159 ? -24.396 3.009 4.210 1.00 88.56 159 ASN A N 1
ATOM 1291 C CA . ASN A 1 159 ? -24.038 3.437 2.860 1.00 88.56 159 ASN A CA 1
ATOM 1292 C C . ASN A 1 159 ? -22.632 2.961 2.500 1.00 88.56 159 ASN A C 1
ATOM 1294 O O . ASN A 1 159 ? -21.729 2.973 3.337 1.00 88.56 159 ASN A O 1
ATOM 1298 N N . LEU A 1 160 ? -22.445 2.591 1.234 1.00 91.56 160 LEU A N 1
ATOM 1299 C CA . LEU A 1 160 ? -21.133 2.281 0.682 1.00 91.56 160 LEU A CA 1
ATOM 1300 C C . LEU A 1 160 ? -20.332 3.573 0.488 1.00 91.56 160 LEU A C 1
ATOM 1302 O O . LEU A 1 160 ? -20.757 4.477 -0.236 1.00 91.56 160 LEU A O 1
ATOM 1306 N N . ILE A 1 161 ? -19.151 3.630 1.093 1.00 92.25 161 ILE A N 1
ATOM 1307 C CA . ILE A 1 161 ? -18.239 4.767 0.997 1.00 92.25 161 ILE A CA 1
ATOM 1308 C C . ILE A 1 161 ? -16.860 4.321 0.520 1.00 92.25 161 ILE A C 1
ATOM 1310 O O . ILE A 1 161 ? -16.409 3.203 0.769 1.00 92.25 161 ILE A O 1
ATOM 1314 N N . LEU A 1 162 ? -16.175 5.237 -0.147 1.00 92.06 162 LEU A N 1
ATOM 1315 C CA . LEU A 1 162 ? -14.781 5.110 -0.528 1.00 92.06 162 LEU A CA 1
ATOM 1316 C C . LEU A 1 162 ? -13.919 5.881 0.471 1.00 92.06 162 LEU A C 1
ATOM 1318 O O . LEU A 1 162 ? -14.159 7.068 0.705 1.00 92.06 162 LEU A O 1
ATOM 1322 N N . VAL A 1 163 ? -12.897 5.232 1.016 1.00 89.56 163 VAL A N 1
ATOM 1323 C CA . VAL A 1 163 ? -11.852 5.885 1.804 1.00 89.56 163 VAL A CA 1
ATOM 1324 C C . VAL A 1 163 ? -10.696 6.234 0.876 1.00 89.56 163 VAL A C 1
ATOM 1326 O O . VAL A 1 163 ? -10.181 5.380 0.147 1.00 89.56 163 VAL A O 1
ATOM 1329 N N . TYR A 1 164 ? -10.290 7.497 0.898 1.00 87.50 164 TYR A N 1
ATOM 1330 C CA . TYR A 1 164 ? -9.203 8.007 0.080 1.00 87.50 164 TYR A CA 1
ATOM 1331 C C . TYR A 1 164 ? -8.298 8.948 0.877 1.00 87.50 164 TYR A C 1
ATOM 1333 O O . TYR A 1 164 ? -8.716 9.572 1.854 1.00 87.50 164 TYR A O 1
ATOM 1341 N N . ASP A 1 165 ? -7.048 9.066 0.434 1.00 81.19 165 ASP A N 1
ATOM 1342 C CA . ASP A 1 165 ? -6.024 9.934 1.016 1.00 81.19 165 ASP A CA 1
ATOM 1343 C C . ASP A 1 165 ? -5.871 9.735 2.540 1.00 81.19 165 ASP A C 1
ATOM 1345 O O . ASP A 1 165 ? -5.653 10.691 3.286 1.00 81.19 165 ASP A O 1
ATOM 1349 N N . GLY A 1 166 ? -6.022 8.490 3.010 1.00 81.81 166 GLY A N 1
ATOM 1350 C CA . GLY A 1 166 ? -5.967 8.106 4.422 1.00 81.81 166 GLY A CA 1
ATOM 1351 C C . GLY A 1 166 ? -7.338 8.032 5.095 1.00 81.81 166 GLY A C 1
ATOM 1352 O O . GLY A 1 166 ? -7.849 6.943 5.322 1.00 81.81 166 GLY A O 1
ATOM 1353 N N . ASN A 1 167 ? -7.927 9.185 5.432 1.00 85.62 167 ASN A N 1
ATOM 1354 C CA . ASN A 1 167 ? -9.153 9.270 6.250 1.00 85.62 167 ASN A CA 1
ATOM 1355 C C . ASN A 1 167 ? -10.316 10.015 5.577 1.00 85.62 167 ASN A C 1
ATOM 1357 O O . ASN A 1 167 ? -11.352 10.246 6.207 1.00 85.62 167 ASN A O 1
ATOM 1361 N N . LYS A 1 168 ? -10.161 10.450 4.323 1.00 86.38 168 LYS A N 1
ATOM 1362 C CA . LYS A 1 168 ? -11.213 11.201 3.628 1.00 86.38 168 LYS A CA 1
ATOM 1363 C C . LYS A 1 168 ? -12.225 10.229 3.047 1.00 86.38 168 LYS A C 1
ATOM 1365 O O . LYS A 1 168 ? -11.871 9.138 2.613 1.00 86.38 168 LYS A O 1
ATOM 1370 N N . LEU A 1 169 ? -13.490 10.636 3.050 1.00 88.69 169 LEU A N 1
ATOM 1371 C CA . LEU A 1 169 ? -14.604 9.774 2.673 1.00 88.69 169 LEU A CA 1
ATOM 1372 C C . LEU A 1 169 ? -15.344 10.345 1.463 1.00 88.69 169 LEU A C 1
ATOM 1374 O O . LEU A 1 169 ? -15.599 11.552 1.375 1.00 88.69 169 LEU A O 1
ATOM 1378 N N . TYR A 1 170 ? -15.712 9.471 0.536 1.00 89.56 170 TYR A N 1
ATOM 1379 C CA . TYR A 1 170 ? -16.555 9.792 -0.608 1.00 89.56 170 TYR A CA 1
ATOM 1380 C C . TYR A 1 170 ? -17.758 8.850 -0.638 1.00 89.56 170 TYR A C 1
ATOM 1382 O O . TYR A 1 170 ? -17.598 7.633 -0.598 1.00 89.56 170 TYR A O 1
ATOM 1390 N N . ASP A 1 171 ? -18.959 9.417 -0.703 1.00 89.06 171 ASP A N 1
ATOM 1391 C CA . ASP A 1 171 ? -20.198 8.664 -0.863 1.00 89.06 171 ASP A CA 1
ATOM 1392 C C . ASP A 1 171 ? -20.352 8.273 -2.332 1.00 89.06 171 ASP A C 1
ATOM 1394 O O . ASP A 1 171 ? -20.566 9.132 -3.194 1.00 89.06 171 ASP A O 1
ATOM 1398 N N . ILE A 1 172 ? -20.215 6.975 -2.606 1.00 86.69 172 ILE A N 1
ATOM 1399 C CA . ILE A 1 172 ? -20.244 6.432 -3.964 1.00 86.69 172 ILE A CA 1
ATOM 1400 C C . ILE A 1 172 ? -21.641 6.581 -4.575 1.00 86.69 172 ILE A C 1
ATOM 1402 O O . ILE A 1 172 ? -21.766 6.971 -5.733 1.00 86.69 172 ILE A O 1
ATOM 1406 N N . ILE A 1 173 ? -22.693 6.326 -3.792 1.00 81.06 173 ILE A N 1
ATOM 1407 C CA . ILE A 1 173 ? -24.079 6.305 -4.279 1.00 81.06 173 ILE A CA 1
ATOM 1408 C C . ILE A 1 173 ? -24.543 7.725 -4.597 1.00 81.06 173 ILE A C 1
ATOM 1410 O O . ILE A 1 173 ? -25.108 7.978 -5.659 1.00 81.06 173 ILE A O 1
ATOM 1414 N N . ASN A 1 174 ? -24.267 8.669 -3.699 1.00 83.44 174 ASN A N 1
ATOM 1415 C CA . ASN A 1 174 ? -24.676 10.063 -3.874 1.00 83.44 174 ASN A CA 1
ATOM 1416 C C . ASN A 1 174 ? -23.646 10.901 -4.647 1.00 83.44 174 ASN A C 1
ATOM 1418 O O . ASN A 1 174 ? -23.826 12.110 -4.794 1.00 83.44 174 ASN A O 1
ATOM 1422 N N . SER A 1 175 ? -22.562 10.276 -5.119 1.00 83.50 175 SER A N 1
ATOM 1423 C CA . SER A 1 175 ? -21.479 10.910 -5.876 1.00 83.50 175 SER A CA 1
ATOM 1424 C C . SER A 1 175 ? -20.924 12.180 -5.217 1.00 83.50 175 SER A C 1
ATOM 1426 O O . SER A 1 175 ? -20.621 13.179 -5.879 1.00 83.50 175 SER A O 1
ATOM 1428 N N . LYS A 1 176 ? -20.771 12.163 -3.891 1.00 84.31 176 LYS A N 1
ATOM 1429 C CA . LYS A 1 176 ? -20.465 13.360 -3.103 1.00 84.31 176 LYS A CA 1
ATOM 1430 C C . LYS A 1 176 ? -19.254 13.138 -2.206 1.00 84.31 176 LYS A C 1
ATOM 1432 O O . LYS A 1 176 ? -19.212 12.201 -1.414 1.00 84.31 176 LYS A O 1
ATOM 1437 N N . ILE A 1 177 ? -18.293 14.068 -2.265 1.00 79.62 177 ILE A N 1
ATOM 1438 C CA . ILE A 1 177 ? -17.271 14.173 -1.216 1.00 79.62 177 ILE A CA 1
ATOM 1439 C C . ILE A 1 177 ? -18.007 14.456 0.084 1.00 79.62 177 ILE A C 1
ATOM 1441 O O . ILE A 1 177 ? -18.749 15.439 0.181 1.00 79.62 177 ILE A O 1
ATOM 1445 N N . ILE A 1 178 ? -17.770 13.628 1.093 1.00 76.88 178 ILE A N 1
ATOM 1446 C CA . ILE A 1 178 ? -18.273 13.873 2.437 1.00 76.88 178 ILE A CA 1
ATOM 1447 C C . ILE A 1 178 ? -17.368 14.963 3.028 1.00 76.88 178 ILE A C 1
ATOM 1449 O O . ILE A 1 178 ? -16.425 14.711 3.772 1.00 76.88 178 ILE A O 1
ATOM 1453 N N . SER A 1 179 ? -17.581 16.197 2.559 1.00 48.66 179 SER A N 1
ATOM 1454 C CA . SER A 1 179 ? -16.823 17.389 2.927 1.00 48.66 179 SER A CA 1
ATOM 1455 C C . SER A 1 179 ? -17.123 17.692 4.390 1.00 48.66 179 SER A C 1
ATOM 1457 O O . SER A 1 179 ? -18.278 17.969 4.722 1.00 48.66 179 SER A O 1
ATOM 1459 N N . ASN A 1 180 ? -16.097 17.624 5.238 1.00 48.62 180 ASN A N 1
ATOM 1460 C CA . ASN A 1 180 ? -16.193 17.351 6.675 1.00 48.62 180 ASN A CA 1
ATOM 1461 C C . ASN A 1 180 ? -16.579 15.897 6.921 1.00 48.62 180 ASN A C 1
ATOM 1463 O O . ASN A 1 180 ? -17.720 15.601 7.283 1.00 48.62 180 ASN A O 1
ATOM 1467 N N . SER A 1 181 ? -15.608 15.001 6.744 1.00 55.84 181 SER A N 1
ATOM 1468 C CA . SER A 1 181 ? -15.654 13.699 7.390 1.00 55.84 181 SER A CA 1
ATOM 1469 C C . SER A 1 181 ? -16.113 13.917 8.832 1.00 55.84 181 SER A C 1
ATOM 1471 O O . SER A 1 181 ? -15.678 14.867 9.490 1.00 55.84 181 SER A O 1
ATOM 1473 N N . ASP A 1 182 ? -17.004 13.058 9.329 1.00 65.56 182 ASP A N 1
ATOM 1474 C CA . ASP A 1 182 ? -17.437 13.097 10.731 1.00 65.56 182 ASP A CA 1
ATOM 1475 C C . ASP A 1 182 ? -16.239 13.092 11.696 1.00 65.56 182 ASP A C 1
ATOM 1477 O O . ASP A 1 182 ? -16.401 13.400 12.868 1.00 65.56 182 ASP A O 1
ATOM 1481 N N . VAL A 1 183 ? -15.032 12.785 11.201 1.00 80.69 183 VAL A N 1
ATOM 1482 C CA . VAL A 1 183 ? -13.755 12.865 11.891 1.00 80.69 183 VAL A CA 1
ATOM 1483 C C . VAL A 1 183 ? -12.653 13.464 11.009 1.00 80.69 183 VAL A C 1
ATOM 1485 O O . VAL A 1 183 ? -12.488 13.079 9.860 1.00 80.69 183 VAL A O 1
ATOM 1488 N N . SER A 1 184 ? -11.824 14.338 11.574 1.00 86.56 184 SER A N 1
ATOM 1489 C CA . SER A 1 184 ? -10.541 14.774 11.015 1.00 86.56 184 SER A CA 1
ATOM 1490 C C . SER A 1 184 ? -9.382 14.272 11.872 1.00 86.56 184 SER A C 1
ATOM 1492 O O . SER A 1 184 ? -9.510 14.144 13.092 1.00 86.56 184 SER A O 1
ATOM 1494 N N . VAL A 1 185 ? -8.248 14.011 11.230 1.00 89.81 185 VAL A N 1
ATOM 1495 C CA . VAL A 1 185 ? -7.013 13.544 11.860 1.00 89.81 185 VAL A CA 1
ATOM 1496 C C . VAL A 1 185 ? -5.902 14.529 11.531 1.00 89.81 185 VAL A C 1
ATOM 1498 O O . VAL A 1 185 ? -5.825 15.031 10.414 1.00 89.81 185 VAL A O 1
ATOM 1501 N N . LYS A 1 186 ? -5.034 14.820 12.500 1.00 90.00 186 LYS A N 1
ATOM 1502 C CA . LYS A 1 186 ? -3.830 15.617 12.254 1.00 90.00 186 LYS A CA 1
ATOM 1503 C C . LYS A 1 186 ? -2.670 15.232 13.158 1.00 90.00 186 LYS A C 1
ATOM 1505 O O . LYS A 1 186 ? -2.852 14.982 14.351 1.00 90.00 186 LYS A O 1
ATOM 1510 N N . SER A 1 187 ? -1.465 15.309 12.604 1.00 90.94 187 SER A N 1
ATOM 1511 C CA . SER A 1 187 ? -0.227 15.363 13.378 1.00 90.94 187 SER A CA 1
ATOM 1512 C C . SER A 1 187 ? -0.066 16.758 13.997 1.00 90.94 187 SER A C 1
ATOM 1514 O O . SER A 1 187 ? -0.175 17.769 13.304 1.00 90.94 187 SER A O 1
ATOM 1516 N N . ILE A 1 188 ? 0.146 16.822 15.312 1.00 93.44 188 ILE A N 1
ATOM 1517 C CA . ILE A 1 188 ? 0.400 18.062 16.066 1.00 93.44 188 ILE A CA 1
ATOM 1518 C C . ILE A 1 188 ? 1.899 18.256 16.292 1.00 93.44 188 ILE A C 1
ATOM 1520 O O . ILE A 1 188 ? 2.415 19.365 16.187 1.00 93.44 188 ILE A O 1
ATOM 1524 N N . SER A 1 189 ? 2.591 17.174 16.629 1.00 92.12 189 SER A N 1
ATOM 1525 C CA . SER A 1 189 ? 4.038 17.115 16.806 1.00 92.12 189 SER A CA 1
ATOM 1526 C C . SER A 1 189 ? 4.510 15.691 16.499 1.00 92.12 189 SER A C 1
ATOM 1528 O O . SER A 1 189 ? 3.669 14.800 16.337 1.00 92.12 189 SER A O 1
ATOM 1530 N N . PRO A 1 190 ? 5.828 15.424 16.471 1.00 90.75 190 PRO A N 1
ATOM 1531 C CA . PRO A 1 190 ? 6.326 14.066 16.283 1.00 90.75 190 PRO A CA 1
ATOM 1532 C C . PRO A 1 190 ? 5.777 13.054 17.293 1.00 90.75 190 PRO A C 1
ATOM 1534 O O . PRO A 1 190 ? 5.712 11.890 16.960 1.00 90.75 190 PRO A O 1
ATOM 1537 N N . LYS A 1 191 ? 5.329 13.464 18.488 1.00 95.62 191 LYS A N 1
ATOM 1538 C CA . LYS A 1 191 ? 4.814 12.542 19.522 1.00 95.62 191 LYS A CA 1
ATOM 1539 C C . LYS A 1 191 ? 3.327 12.700 19.830 1.00 95.62 191 LYS A C 1
ATOM 1541 O O . LYS A 1 191 ? 2.816 12.123 20.790 1.00 95.62 191 LYS A O 1
ATOM 1546 N N . LYS A 1 192 ? 2.620 13.533 19.062 1.00 95.75 192 LYS A N 1
ATOM 1547 C CA . LYS A 1 192 ? 1.226 13.881 19.344 1.00 95.75 192 LYS A CA 1
ATOM 1548 C C . LYS A 1 192 ? 0.409 13.992 18.067 1.00 95.75 192 LYS A C 1
ATOM 1550 O O . LYS A 1 192 ? 0.713 14.794 17.186 1.00 95.75 192 LYS A O 1
ATOM 1555 N N . GLY A 1 193 ? -0.685 13.248 18.023 1.00 95.19 193 GLY A N 1
ATOM 1556 C CA . GLY A 1 193 ? -1.758 13.389 17.053 1.00 95.19 193 GLY A CA 1
ATOM 1557 C C . GLY A 1 193 ? -3.041 13.887 17.705 1.00 95.19 193 GLY A C 1
ATOM 1558 O O . GLY A 1 193 ? -3.177 13.901 18.932 1.00 95.19 193 GLY A O 1
ATOM 1559 N N . LYS A 1 194 ? -3.991 14.304 16.875 1.00 94.81 194 LYS A N 1
ATOM 1560 C CA . LYS A 1 194 ? -5.327 14.695 17.313 1.00 94.81 194 LYS A CA 1
ATOM 1561 C C . LYS A 1 194 ? -6.379 14.167 16.350 1.00 94.81 194 LYS A C 1
ATOM 1563 O O . LYS A 1 194 ? -6.234 14.312 15.137 1.00 94.81 194 LYS A O 1
ATOM 1568 N N . ILE A 1 195 ? -7.450 13.630 16.918 1.00 93.88 195 ILE A N 1
ATOM 1569 C CA . ILE A 1 195 ? -8.689 13.293 16.223 1.00 93.88 195 ILE A CA 1
ATOM 1570 C C . ILE A 1 195 ? -9.728 14.339 16.622 1.00 93.88 195 ILE A C 1
ATOM 1572 O O . ILE A 1 195 ? -9.852 14.666 17.804 1.00 93.88 195 ILE A O 1
ATOM 1576 N N . LYS A 1 196 ? -10.475 14.876 15.661 1.00 91.69 196 LYS A N 1
ATOM 1577 C CA . LYS A 1 196 ? -11.586 15.793 15.928 1.00 91.69 196 LYS A CA 1
ATOM 1578 C C . LYS A 1 196 ? -12.826 15.354 15.179 1.00 91.69 196 LYS A C 1
ATOM 1580 O O . LYS A 1 196 ? -12.799 15.303 13.954 1.00 91.69 196 LYS A O 1
ATOM 1585 N N . THR A 1 197 ? -13.894 15.079 15.914 1.00 87.38 197 THR A N 1
ATOM 1586 C CA . THR A 1 197 ? -15.196 14.742 15.335 1.00 87.38 197 THR A CA 1
ATOM 1587 C C . THR A 1 197 ? -15.969 15.996 14.925 1.00 87.38 197 THR A C 1
ATOM 1589 O O . THR A 1 197 ? -15.701 17.100 15.416 1.00 87.38 197 THR A O 1
ATOM 1592 N N . LYS A 1 198 ? -16.969 15.831 14.064 1.00 82.56 198 LYS A N 1
ATOM 1593 C CA . LYS A 1 198 ? -17.913 16.884 13.681 1.00 82.56 198 LYS A CA 1
ATOM 1594 C C . LYS A 1 198 ? -18.772 17.338 14.860 1.00 82.56 198 LYS A C 1
ATOM 1596 O O . LYS A 1 198 ? -19.112 18.515 14.948 1.00 82.56 198 LYS A O 1
ATOM 1601 N N . GLU A 1 199 ? -19.057 16.436 15.791 1.00 83.38 199 GLU A N 1
ATOM 1602 C CA . GLU A 1 199 ? -19.762 16.698 17.047 1.00 83.38 199 GLU A CA 1
ATOM 1603 C C . GLU A 1 199 ? -18.901 17.469 18.069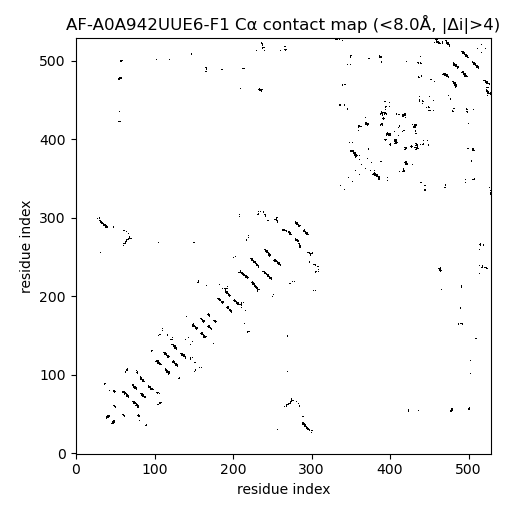 1.00 83.38 199 GLU A C 1
ATOM 1605 O O . GLU A 1 199 ? -19.366 17.787 19.161 1.00 83.38 199 GLU A O 1
ATOM 1610 N N . GLY A 1 200 ? -17.650 17.800 17.727 1.00 86.88 200 GLY A N 1
ATOM 1611 C CA . GLY A 1 200 ? -16.764 18.630 18.546 1.00 86.88 200 GLY A CA 1
ATOM 1612 C C . GLY A 1 200 ? -15.926 17.860 19.567 1.00 86.88 200 GLY A C 1
ATOM 1613 O O . GLY A 1 200 ? -15.161 18.481 20.302 1.00 86.88 200 GLY A O 1
ATOM 1614 N N . ILE A 1 201 ? -16.012 16.526 19.598 1.00 90.62 201 ILE A N 1
ATOM 1615 C CA . ILE A 1 201 ? -15.137 15.679 20.424 1.00 90.62 201 ILE A CA 1
ATOM 1616 C C . ILE A 1 201 ? -13.708 15.799 19.895 1.00 90.62 201 ILE A C 1
ATOM 1618 O O . ILE A 1 201 ? -13.467 15.545 18.712 1.00 90.62 201 ILE A O 1
ATOM 1622 N N . GLU A 1 202 ? -12.768 16.143 20.773 1.00 94.88 202 GLU A N 1
ATOM 1623 C CA . GLU A 1 202 ? -11.336 16.146 20.483 1.00 94.88 202 GLU A CA 1
ATOM 1624 C C . GLU A 1 202 ? -10.633 15.057 21.297 1.00 94.88 202 GLU A C 1
ATOM 1626 O O . GLU A 1 202 ? -10.810 14.963 22.511 1.00 94.88 202 GLU A O 1
ATOM 1631 N N . ILE A 1 203 ? -9.825 14.242 20.623 1.00 96.44 203 ILE A N 1
ATOM 1632 C CA . ILE A 1 203 ? -9.078 13.134 21.219 1.00 96.44 203 ILE A CA 1
ATOM 1633 C C . ILE A 1 203 ? -7.601 13.371 20.941 1.00 96.44 203 ILE A C 1
ATOM 1635 O O . ILE A 1 203 ? -7.182 13.427 19.784 1.00 96.44 203 ILE A O 1
ATOM 1639 N N . ASP A 1 204 ? -6.814 13.498 22.003 1.00 96.38 204 ASP A N 1
ATOM 1640 C CA . ASP A 1 204 ? -5.360 13.528 21.903 1.00 96.38 204 ASP A CA 1
ATOM 1641 C C . ASP A 1 204 ? -4.823 12.092 21.833 1.00 96.38 204 ASP A C 1
ATOM 1643 O O . ASP A 1 204 ? -5.173 11.232 22.644 1.00 96.38 204 ASP A O 1
ATOM 1647 N N . VAL A 1 205 ? -3.955 11.837 20.856 1.00 96.50 205 VAL A N 1
ATOM 1648 C CA . VAL A 1 205 ? -3.325 10.533 20.635 1.00 96.50 205 VAL A CA 1
ATOM 1649 C C . VAL A 1 205 ? -1.827 10.689 20.858 1.00 96.50 205 VAL A C 1
ATOM 1651 O O . VAL A 1 205 ? -1.171 11.462 20.160 1.00 96.50 205 VAL A O 1
ATOM 1654 N N . ALA A 1 206 ? -1.296 9.987 21.857 1.00 95.00 206 ALA A N 1
ATOM 1655 C CA . ALA A 1 206 ? 0.131 9.969 22.155 1.00 95.00 206 ALA A CA 1
ATOM 1656 C C . ALA A 1 206 ? 0.857 8.881 21.350 1.00 95.00 206 ALA A C 1
ATOM 1658 O O . ALA A 1 206 ? 0.284 7.811 21.101 1.00 95.00 206 ALA A O 1
ATOM 1659 N N . PHE A 1 207 ? 2.104 9.195 20.999 1.00 95.75 207 PHE A N 1
ATOM 1660 C CA . PHE A 1 207 ? 3.077 8.321 20.351 1.00 95.75 207 PHE A CA 1
ATOM 1661 C C . PHE A 1 207 ? 4.354 8.292 21.203 1.00 95.75 207 PHE A C 1
ATOM 1663 O O . PHE A 1 207 ? 4.765 9.320 21.752 1.00 95.75 207 PHE A O 1
ATOM 1670 N N . GLU A 1 208 ? 4.971 7.126 21.320 1.00 95.06 208 GLU A N 1
ATOM 1671 C CA . GLU A 1 208 ? 6.218 6.890 22.037 1.00 95.06 208 GLU A CA 1
ATOM 1672 C C . GLU A 1 208 ? 7.397 7.591 21.362 1.00 95.06 208 GLU A C 1
ATOM 1674 O O . GLU A 1 208 ? 8.214 8.221 22.056 1.00 95.06 208 GLU A O 1
ATOM 1679 N N . GLU A 1 209 ? 7.490 7.533 20.029 1.00 94.44 209 GLU A N 1
ATOM 1680 C CA . GLU A 1 209 ? 8.626 8.103 19.304 1.00 94.44 209 GLU A CA 1
ATOM 1681 C C . GLU A 1 209 ? 8.245 9.008 18.134 1.00 94.44 209 GLU A C 1
ATOM 1683 O O . GLU A 1 209 ? 8.410 10.228 18.261 1.00 94.44 209 GLU A O 1
ATOM 1688 N N . LEU A 1 210 ? 7.749 8.455 17.027 1.00 94.62 210 LEU A N 1
ATOM 1689 C CA . LEU A 1 210 ? 7.320 9.234 15.869 1.00 94.62 210 LEU A CA 1
ATOM 1690 C C . LEU A 1 210 ? 5.868 8.922 15.511 1.00 94.62 210 LEU A C 1
ATOM 1692 O O . LEU A 1 210 ? 5.443 7.772 15.433 1.00 94.62 210 LEU A O 1
ATOM 1696 N N . TYR A 1 211 ? 5.129 9.983 15.200 1.00 94.88 211 TYR A N 1
ATOM 1697 C CA . TYR A 1 211 ? 3.829 9.931 14.561 1.00 94.88 211 TYR A CA 1
ATOM 1698 C C . TYR A 1 211 ? 4.004 9.204 13.229 1.00 94.88 211 TYR A C 1
ATOM 1700 O O . TYR A 1 211 ? 4.558 9.774 12.284 1.00 94.88 211 TYR A O 1
ATOM 1708 N N . GLY A 1 212 ? 3.534 7.960 13.173 1.00 93.62 212 GLY A N 1
ATOM 1709 C CA . GLY A 1 212 ? 3.358 7.225 11.933 1.00 93.62 212 GLY A CA 1
ATOM 1710 C C . GLY A 1 212 ? 2.033 7.617 11.315 1.00 93.62 212 GLY A C 1
ATOM 1711 O O . GLY A 1 212 ? 1.997 8.450 10.420 1.00 93.62 212 GLY A O 1
ATOM 17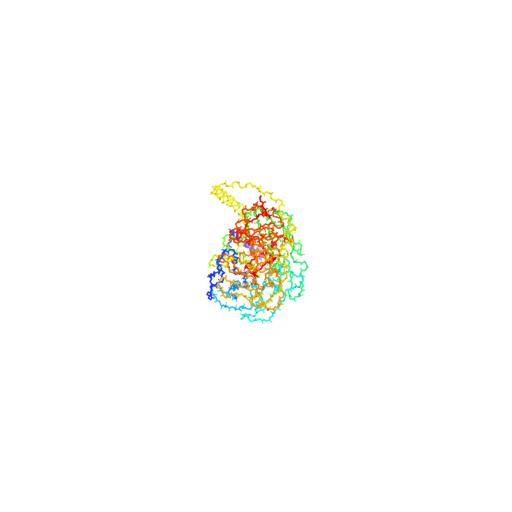12 N N . SER A 1 213 ? 0.931 7.078 11.831 1.00 93.75 213 SER A N 1
ATOM 1713 C CA . SER A 1 213 ? -0.408 7.353 11.307 1.00 93.75 213 SER A CA 1
ATOM 1714 C C . SER A 1 213 ? -1.500 7.235 12.368 1.00 93.75 213 SER A C 1
ATOM 1716 O O . SER A 1 213 ? -1.312 6.626 13.420 1.00 93.75 213 SER A O 1
ATOM 1718 N N . ILE A 1 214 ? -2.666 7.821 12.077 1.00 94.06 214 ILE A N 1
ATOM 1719 C CA . ILE A 1 214 ? -3.937 7.499 12.732 1.00 94.06 214 ILE A CA 1
ATOM 1720 C C . ILE A 1 214 ? -4.948 7.252 11.616 1.00 94.06 214 ILE A C 1
ATOM 1722 O O . ILE A 1 214 ? -5.240 8.168 10.844 1.00 94.06 214 ILE A O 1
ATOM 1726 N N . ASN A 1 215 ? -5.493 6.044 11.539 1.00 90.88 215 ASN A N 1
ATOM 1727 C CA . ASN A 1 215 ? -6.518 5.679 10.564 1.00 90.88 215 ASN A CA 1
ATOM 1728 C C . ASN A 1 215 ? -7.841 5.409 11.278 1.00 90.88 215 ASN A C 1
ATOM 1730 O O . ASN A 1 215 ? -7.886 4.683 12.273 1.00 90.88 215 ASN A O 1
ATOM 1734 N N . ILE A 1 216 ? -8.921 6.007 10.786 1.00 90.38 216 ILE A N 1
ATOM 1735 C CA . ILE A 1 216 ? -10.277 5.813 11.297 1.00 90.38 216 ILE A CA 1
ATOM 1736 C C . ILE A 1 216 ? -10.930 4.697 10.494 1.00 90.38 216 ILE A C 1
ATOM 1738 O O . ILE A 1 216 ? -11.149 4.830 9.293 1.00 90.38 216 ILE A O 1
ATOM 1742 N N . HIS A 1 217 ? -11.265 3.605 11.172 1.00 88.94 217 HIS A N 1
ATOM 1743 C CA . HIS A 1 217 ? -11.823 2.422 10.520 1.00 88.94 217 HIS A CA 1
ATOM 1744 C C . HIS A 1 217 ? -13.333 2.338 10.652 1.00 88.94 217 HIS A C 1
ATOM 1746 O O . HIS A 1 217 ? -14.002 1.917 9.715 1.00 88.94 217 HIS A O 1
ATOM 1752 N N . ASN A 1 218 ? -13.886 2.738 11.798 1.00 88.88 218 ASN A N 1
ATOM 1753 C CA . ASN A 1 218 ? -15.330 2.726 11.999 1.00 88.88 218 ASN A CA 1
ATOM 1754 C C . ASN A 1 218 ? -15.758 3.773 13.038 1.00 88.88 218 ASN A C 1
ATOM 1756 O O . ASN A 1 218 ? -15.050 4.025 14.018 1.00 88.88 218 ASN A O 1
ATOM 1760 N N . ILE A 1 219 ? -16.938 4.351 12.825 1.00 87.94 219 ILE A N 1
ATOM 1761 C CA . ILE A 1 219 ? -17.686 5.134 13.805 1.00 87.94 219 ILE A CA 1
ATOM 1762 C C . ILE A 1 219 ? -19.075 4.508 13.898 1.00 87.94 219 ILE A C 1
ATOM 1764 O O . ILE A 1 219 ? -19.881 4.607 12.975 1.00 87.94 219 ILE A O 1
ATOM 1768 N N . THR A 1 220 ? -19.352 3.862 15.025 1.00 86.19 220 THR A N 1
ATOM 1769 C CA . THR A 1 220 ? -20.646 3.203 15.272 1.00 86.19 220 THR A CA 1
ATOM 1770 C C . THR A 1 220 ? -21.771 4.225 15.457 1.00 86.19 220 THR A C 1
ATOM 1772 O O . THR A 1 220 ? -21.525 5.399 15.754 1.00 86.19 220 THR A O 1
ATOM 1775 N N . LYS A 1 221 ? -23.029 3.782 15.344 1.00 83.56 221 LYS A N 1
ATOM 1776 C CA . LYS A 1 221 ? -24.206 4.633 15.607 1.00 83.56 221 LYS A CA 1
ATOM 1777 C C . LYS A 1 221 ? -24.229 5.162 17.043 1.00 83.56 221 LYS A C 1
ATOM 1779 O O . LYS A 1 221 ? -24.697 6.271 17.285 1.00 83.56 221 LYS A O 1
ATOM 1784 N N . GLU A 1 222 ? -23.683 4.395 17.979 1.00 86.69 222 GLU A N 1
ATOM 1785 C CA . GLU A 1 222 ? -23.559 4.722 19.400 1.00 86.69 222 GLU A CA 1
ATOM 1786 C C . GLU A 1 222 ? -22.423 5.726 19.682 1.00 86.69 222 GLU A C 1
ATOM 1788 O O . GLU A 1 222 ? -22.282 6.200 20.813 1.00 86.69 222 GLU A O 1
ATOM 1793 N N . GLY A 1 223 ? -21.622 6.070 18.666 1.00 87.44 223 GLY A N 1
ATOM 1794 C CA . GLY A 1 223 ? -20.544 7.056 18.746 1.00 87.44 223 GLY A CA 1
ATOM 1795 C C . GLY A 1 223 ? -19.197 6.497 19.207 1.00 87.44 223 GLY A C 1
ATOM 1796 O O . GLY A 1 223 ? -18.304 7.278 19.532 1.00 87.44 223 GLY A O 1
ATOM 1797 N N . TYR A 1 224 ? -19.019 5.172 19.254 1.00 92.00 224 TYR A N 1
ATOM 1798 C CA . TYR A 1 224 ? -17.690 4.578 19.438 1.00 92.00 224 TYR A CA 1
ATOM 1799 C C . TYR A 1 224 ? -16.850 4.733 18.178 1.00 92.00 224 TYR A C 1
ATOM 1801 O O . TYR A 1 224 ? -17.338 4.467 17.078 1.00 92.00 224 TYR A O 1
ATOM 1809 N N . ILE A 1 225 ? -15.586 5.104 18.365 1.00 93.25 225 ILE A N 1
ATOM 1810 C CA . ILE A 1 225 ? -14.613 5.330 17.299 1.00 93.25 225 ILE A CA 1
ATOM 1811 C C . ILE A 1 225 ? -13.541 4.249 17.397 1.00 93.25 225 ILE A C 1
ATOM 1813 O O . ILE A 1 225 ? -12.903 4.088 18.442 1.00 93.25 225 ILE A O 1
ATOM 1817 N N . TYR A 1 226 ? -13.340 3.535 16.297 1.00 94.81 226 TYR A N 1
ATOM 1818 C CA . TYR A 1 226 ? -12.334 2.493 16.152 1.00 94.81 226 TYR A CA 1
ATOM 1819 C C . TYR A 1 226 ? -11.236 3.000 15.234 1.00 94.81 226 TYR A C 1
ATOM 1821 O O . TYR A 1 226 ? -11.486 3.365 14.081 1.00 94.81 226 TYR A O 1
ATOM 1829 N N . THR A 1 227 ? -10.018 3.031 15.757 1.00 94.88 227 THR A N 1
ATOM 1830 C CA . THR A 1 227 ? -8.863 3.568 15.045 1.00 94.88 227 THR A CA 1
ATOM 1831 C C . THR A 1 227 ? -7.728 2.578 15.039 1.00 94.88 227 THR A C 1
ATOM 1833 O O . THR A 1 227 ? -7.594 1.790 15.976 1.00 94.88 227 THR A O 1
ATOM 1836 N N . SER A 1 228 ? -6.840 2.717 14.069 1.00 94.75 228 SER A N 1
ATOM 1837 C CA . SER A 1 228 ? -5.501 2.179 14.185 1.00 94.75 228 SER A CA 1
ATOM 1838 C C . SER A 1 228 ? -4.460 3.282 14.232 1.00 94.75 228 SER A C 1
ATOM 1840 O O . SER A 1 228 ? -4.685 4.382 13.724 1.00 94.75 228 SER A O 1
ATOM 1842 N N . VAL A 1 229 ? -3.360 3.007 14.922 1.00 96.19 229 VAL A N 1
ATOM 1843 C CA . VAL A 1 229 ? -2.275 3.956 15.157 1.00 96.19 229 VAL A CA 1
ATOM 1844 C C . VAL A 1 229 ? -0.950 3.250 14.923 1.00 96.19 229 VAL A C 1
ATOM 1846 O O . VAL A 1 229 ? -0.680 2.246 15.583 1.00 96.19 229 VAL A O 1
ATOM 1849 N N . GLU A 1 230 ? -0.142 3.782 14.010 1.00 96.12 230 GLU A N 1
ATOM 1850 C CA . GLU A 1 230 ? 1.233 3.337 13.760 1.00 96.12 230 GLU A CA 1
ATOM 1851 C C . GLU A 1 230 ? 2.204 4.265 14.500 1.00 96.12 230 GLU A C 1
ATOM 1853 O O . GLU A 1 230 ? 2.255 5.464 14.218 1.00 96.12 230 GLU A O 1
ATOM 1858 N N . ASP A 1 231 ? 2.963 3.715 15.444 1.00 96.12 231 ASP A N 1
ATOM 1859 C CA . ASP A 1 231 ? 4.092 4.372 16.108 1.00 96.12 231 ASP A CA 1
ATOM 1860 C C . ASP A 1 231 ? 5.389 3.909 15.449 1.00 96.12 231 ASP A C 1
ATOM 1862 O O . ASP A 1 231 ? 5.604 2.704 15.296 1.00 96.12 231 ASP A O 1
ATOM 1866 N N . VAL A 1 232 ? 6.221 4.849 15.010 1.00 95.31 232 VAL A N 1
ATOM 1867 C CA . VAL A 1 232 ? 7.394 4.555 14.177 1.00 95.31 232 VAL A CA 1
ATOM 1868 C C . VAL A 1 232 ? 8.657 4.810 14.985 1.00 95.31 232 VAL A C 1
ATOM 1870 O O . VAL A 1 232 ? 8.825 5.891 15.556 1.00 95.31 232 VAL A O 1
ATOM 1873 N N . ALA A 1 233 ? 9.561 3.831 15.023 1.00 95.69 233 ALA A N 1
ATOM 1874 C CA . ALA A 1 233 ? 10.864 4.033 15.643 1.00 95.69 233 ALA A CA 1
ATOM 1875 C C . ALA A 1 233 ? 11.714 4.980 14.785 1.00 95.69 233 ALA A C 1
ATOM 1877 O O . ALA A 1 233 ? 11.758 4.860 13.558 1.00 95.69 233 ALA A O 1
ATOM 1878 N N . ASP A 1 234 ? 12.437 5.902 15.420 1.00 95.06 234 ASP A N 1
ATOM 1879 C CA . ASP A 1 234 ? 13.357 6.790 14.703 1.00 95.06 234 ASP A CA 1
ATOM 1880 C C . ASP A 1 234 ? 14.695 6.080 14.462 1.00 95.06 234 ASP A C 1
ATOM 1882 O O . ASP A 1 234 ? 15.670 6.263 15.197 1.00 95.06 234 ASP A O 1
ATOM 1886 N N . THR A 1 235 ? 14.690 5.191 13.471 1.00 94.50 235 THR A N 1
ATOM 1887 C CA . THR A 1 235 ? 15.815 4.370 12.998 1.00 94.50 235 THR A CA 1
ATOM 1888 C C . THR A 1 235 ? 15.846 4.342 11.472 1.00 94.50 235 THR A C 1
ATOM 1890 O O . THR A 1 235 ? 14.897 4.799 10.825 1.00 94.50 235 THR A O 1
ATOM 1893 N N . SER A 1 236 ? 16.936 3.830 10.889 1.00 93.38 236 SER A N 1
ATOM 1894 C CA . SER A 1 236 ? 17.049 3.629 9.440 1.00 93.38 236 SER A CA 1
ATOM 1895 C C . SER A 1 236 ? 16.217 2.452 8.949 1.00 93.38 236 SER A C 1
ATOM 1897 O O . SER A 1 236 ? 15.478 2.613 7.982 1.00 93.38 236 SER A O 1
ATOM 1899 N N . LYS A 1 237 ? 16.240 1.294 9.619 1.00 94.75 237 LYS A N 1
ATOM 1900 C CA . LYS A 1 237 ? 15.222 0.257 9.392 1.00 94.75 237 LYS A CA 1
ATOM 1901 C C . LYS A 1 237 ? 13.856 0.790 9.796 1.00 94.75 237 LYS A C 1
ATOM 1903 O O . LYS A 1 237 ? 13.709 1.398 10.859 1.00 94.75 237 LYS A O 1
ATOM 1908 N N . ILE A 1 238 ? 12.858 0.552 8.955 1.00 95.00 238 ILE A N 1
ATOM 1909 C CA . ILE A 1 238 ? 11.487 0.958 9.235 1.00 95.00 238 ILE A CA 1
ATOM 1910 C C . ILE A 1 238 ? 10.881 -0.023 10.241 1.00 95.00 238 ILE A C 1
ATOM 1912 O O . ILE A 1 238 ? 10.570 -1.168 9.911 1.00 95.00 238 ILE A O 1
ATOM 1916 N N . LEU A 1 239 ? 10.703 0.428 11.482 1.00 94.81 239 LEU A N 1
ATOM 1917 C CA . LEU A 1 239 ? 10.129 -0.359 12.575 1.00 94.81 239 LEU A CA 1
ATOM 1918 C C . LEU A 1 239 ? 8.849 0.299 13.079 1.00 94.81 239 LEU A C 1
ATOM 1920 O O . LEU A 1 239 ? 8.830 1.500 13.351 1.00 94.81 239 LEU A O 1
ATOM 1924 N N . VAL A 1 240 ? 7.789 -0.499 13.209 1.00 95.25 240 VAL A N 1
ATOM 1925 C CA . VAL A 1 240 ? 6.450 -0.010 13.551 1.00 95.25 240 VAL A CA 1
ATOM 1926 C C . VAL A 1 240 ? 5.847 -0.817 14.689 1.00 95.25 240 VAL A C 1
ATOM 1928 O O . VAL A 1 240 ? 5.817 -2.049 14.657 1.00 95.25 240 VAL A O 1
ATOM 1931 N N . GLU A 1 241 ? 5.280 -0.116 15.666 1.00 96.38 241 GLU A N 1
ATOM 1932 C CA . GLU A 1 241 ? 4.263 -0.669 16.549 1.00 96.38 241 GLU A CA 1
ATOM 1933 C C . GLU A 1 241 ? 2.886 -0.207 16.075 1.00 96.38 241 GLU A C 1
ATOM 1935 O O . GLU A 1 241 ? 2.530 0.967 16.163 1.00 96.38 241 GLU A O 1
ATOM 1940 N N . HIS A 1 242 ? 2.101 -1.146 15.552 1.00 96.44 242 HIS A N 1
ATOM 1941 C CA . HIS A 1 242 ? 0.760 -0.868 15.061 1.00 96.44 242 HIS A CA 1
ATOM 1942 C C . HIS A 1 242 ? -0.256 -1.296 16.119 1.00 96.44 242 HIS A C 1
ATOM 1944 O O . HIS A 1 242 ? -0.265 -2.442 16.559 1.00 96.44 242 HIS A O 1
ATOM 1950 N N . THR A 1 243 ? -1.111 -0.373 16.549 1.00 97.12 243 THR A N 1
ATOM 1951 C CA . THR A 1 243 ? -2.128 -0.614 17.577 1.00 97.12 243 THR A CA 1
ATOM 1952 C C . THR A 1 243 ? -3.533 -0.358 17.058 1.00 97.12 243 THR A C 1
ATOM 1954 O O . THR A 1 243 ? -3.746 0.537 16.245 1.00 97.12 243 THR A O 1
ATOM 1957 N N . ILE A 1 244 ? -4.504 -1.106 17.571 1.00 97.56 244 ILE A N 1
ATOM 1958 C CA . ILE A 1 244 ? -5.937 -0.857 17.415 1.00 97.56 244 ILE A CA 1
ATOM 1959 C C . ILE A 1 244 ? -6.425 -0.212 18.704 1.00 97.56 244 ILE A C 1
ATOM 1961 O O . ILE A 1 244 ? -6.088 -0.677 19.791 1.00 97.56 244 ILE A O 1
ATOM 1965 N N . ARG A 1 245 ? -7.207 0.862 18.601 1.00 96.94 245 ARG A N 1
ATOM 1966 C CA . ARG A 1 245 ? -7.709 1.625 19.748 1.00 96.94 245 ARG A CA 1
ATOM 1967 C C . ARG A 1 245 ? -9.208 1.858 19.617 1.00 96.94 245 ARG A C 1
ATOM 1969 O O . ARG A 1 245 ? -9.704 2.149 18.528 1.00 96.94 245 ARG A O 1
ATOM 1976 N N . LYS A 1 246 ? -9.917 1.764 20.742 1.00 96.56 246 LYS A N 1
ATOM 1977 C CA . LYS A 1 246 ? -11.346 2.084 20.849 1.00 96.56 246 LYS A CA 1
ATOM 1978 C C . LYS A 1 246 ? -11.537 3.297 21.745 1.00 96.56 246 LYS A C 1
ATOM 1980 O O . LYS A 1 246 ? -11.091 3.298 22.894 1.00 96.56 246 LYS A O 1
ATOM 1985 N N . TYR A 1 247 ? -12.258 4.289 21.245 1.00 95.75 247 TYR A N 1
ATOM 1986 C CA . TYR A 1 247 ? -12.694 5.454 22.004 1.00 95.75 247 TYR A CA 1
ATOM 1987 C C . TYR A 1 247 ? -14.212 5.451 22.117 1.00 95.75 247 TYR A C 1
ATOM 1989 O O . TYR A 1 247 ? -14.914 5.077 21.178 1.00 95.75 247 TYR A O 1
ATOM 1997 N N . ASN A 1 248 ? -14.732 5.867 23.265 1.00 94.12 248 ASN A N 1
ATOM 1998 C CA . ASN A 1 248 ? -16.170 6.023 23.441 1.00 94.12 248 ASN A CA 1
ATOM 1999 C C . ASN A 1 248 ? -16.686 7.358 22.891 1.00 94.12 248 ASN A C 1
ATOM 2001 O O . ASN A 1 248 ? -15.916 8.223 22.476 1.00 94.12 248 ASN A O 1
ATOM 2005 N N . LYS A 1 249 ? -18.004 7.551 22.973 1.00 91.19 249 LYS A N 1
ATOM 2006 C CA . LYS A 1 249 ? -18.702 8.764 22.519 1.00 91.19 249 LYS A CA 1
ATOM 2007 C C . LYS A 1 249 ? -18.273 10.074 23.193 1.00 91.19 249 LYS A C 1
ATOM 2009 O O . LYS A 1 249 ? -18.725 11.131 22.780 1.00 91.19 249 LYS A O 1
ATOM 2014 N N . THR A 1 250 ? -17.467 10.032 24.256 1.00 93.62 250 THR A N 1
ATOM 2015 C CA . THR A 1 250 ? -16.899 11.236 24.891 1.00 93.62 250 THR A CA 1
ATOM 2016 C C . THR A 1 250 ? -15.423 11.428 24.542 1.00 93.62 250 THR A C 1
ATOM 2018 O O . THR A 1 250 ? -14.772 12.289 25.125 1.00 93.62 250 THR A O 1
ATOM 2021 N N . GLY A 1 251 ? -14.865 10.599 23.656 1.00 94.00 251 GLY A N 1
ATOM 2022 C CA . GLY A 1 251 ? -13.451 10.612 23.287 1.00 94.00 251 GLY A CA 1
ATOM 2023 C C . GLY A 1 251 ? -12.521 9.925 24.288 1.00 94.00 251 GLY A C 1
ATOM 2024 O O . GLY A 1 251 ? -11.302 10.004 24.144 1.00 94.00 251 GLY A O 1
ATOM 2025 N N . LYS A 1 252 ? -13.054 9.239 25.308 1.00 95.56 252 LYS A N 1
ATOM 2026 C CA . LYS A 1 252 ? -12.231 8.520 26.289 1.00 95.56 252 LYS A CA 1
ATOM 2027 C C . LYS A 1 252 ? -11.781 7.182 25.705 1.00 95.56 252 LYS A C 1
ATOM 2029 O O . LYS A 1 252 ? -12.606 6.416 25.211 1.00 95.56 252 LYS A O 1
ATOM 2034 N N . LEU A 1 253 ? -10.485 6.895 25.814 1.00 95.88 253 LEU A N 1
ATOM 2035 C CA . LEU A 1 253 ? -9.898 5.609 25.440 1.00 95.88 253 LEU A CA 1
ATOM 2036 C C . LEU A 1 253 ? -10.459 4.481 26.325 1.00 95.88 253 LEU A C 1
ATOM 2038 O O . LEU A 1 253 ? -10.400 4.557 27.555 1.00 95.88 253 LEU A O 1
ATOM 2042 N N . GLU A 1 254 ? -10.996 3.436 25.700 1.00 95.31 254 GLU A N 1
ATOM 2043 C CA . GLU A 1 254 ? -11.557 2.260 26.376 1.00 95.31 254 GLU A CA 1
ATOM 2044 C C . GLU A 1 254 ? -10.694 1.009 26.261 1.00 95.31 254 GLU A C 1
ATOM 2046 O O . GLU A 1 254 ? -10.860 0.112 27.083 1.00 95.31 254 GLU A O 1
ATOM 2051 N N . GLY A 1 255 ? -9.789 0.944 25.288 1.00 95.56 255 GLY A N 1
ATOM 2052 C CA . GLY A 1 255 ? -8.870 -0.177 25.150 1.00 95.56 255 GLY A CA 1
ATOM 2053 C C . GLY A 1 255 ? -7.948 -0.048 23.944 1.00 95.56 255 GLY A C 1
ATOM 2054 O O . GLY A 1 255 ? -8.250 0.678 22.990 1.00 95.56 255 GLY A O 1
ATOM 2055 N N . ILE A 1 256 ? -6.829 -0.761 24.019 1.00 96.69 256 ILE A N 1
ATOM 2056 C CA . ILE A 1 256 ? -5.789 -0.874 23.003 1.00 96.69 256 ILE A CA 1
ATOM 2057 C C . ILE A 1 256 ? -5.402 -2.353 22.847 1.00 96.69 256 ILE A C 1
ATOM 2059 O O . ILE A 1 256 ? -5.391 -3.102 23.823 1.00 96.69 256 ILE A O 1
ATOM 2063 N N . ALA A 1 257 ? -5.048 -2.763 21.633 1.00 96.25 257 ALA A N 1
ATOM 2064 C CA . ALA A 1 257 ? -4.287 -3.984 21.372 1.00 96.25 257 ALA A CA 1
ATOM 2065 C C . ALA A 1 257 ? -3.196 -3.693 20.333 1.00 96.25 257 ALA A C 1
ATOM 2067 O O . ALA A 1 257 ? -3.445 -2.943 19.389 1.00 96.25 257 ALA A O 1
ATOM 2068 N N . ALA A 1 258 ? -2.003 -4.270 20.492 1.00 94.88 258 ALA A N 1
ATOM 2069 C CA . ALA A 1 258 ? -0.997 -4.268 19.430 1.00 94.88 258 ALA A CA 1
ATOM 2070 C C . ALA A 1 258 ? -1.304 -5.363 18.409 1.00 94.88 258 ALA A C 1
ATOM 2072 O O . ALA A 1 258 ? -1.726 -6.458 18.770 1.00 94.88 258 ALA A O 1
ATOM 2073 N N . ILE A 1 259 ? -1.069 -5.056 17.140 1.00 94.56 259 ILE A N 1
ATOM 2074 C CA . ILE A 1 259 ? -1.069 -6.020 16.045 1.00 94.56 259 ILE A CA 1
ATOM 2075 C C . ILE A 1 259 ? 0.278 -6.761 16.082 1.00 94.56 259 ILE A C 1
ATOM 2077 O O . ILE A 1 259 ? 1.315 -6.110 16.260 1.00 94.56 259 ILE A O 1
ATOM 2081 N N . PRO A 1 260 ? 0.287 -8.093 15.908 1.00 93.19 260 PRO A N 1
ATOM 2082 C CA . PRO A 1 260 ? 1.487 -8.913 16.011 1.00 93.19 260 PRO A CA 1
ATOM 2083 C C . PRO A 1 260 ? 2.280 -8.813 14.706 1.00 93.19 260 PRO A C 1
ATOM 2085 O O . PRO A 1 260 ? 2.248 -9.715 13.871 1.00 93.19 260 PRO A O 1
ATOM 2088 N N . MET A 1 261 ? 2.930 -7.666 14.487 1.00 91.50 261 MET A N 1
ATOM 2089 C CA . MET A 1 261 ? 3.643 -7.334 13.245 1.00 91.50 261 MET A CA 1
ATOM 2090 C C . MET A 1 261 ? 4.666 -8.404 12.839 1.00 91.50 261 MET A C 1
ATOM 2092 O O . MET A 1 261 ? 4.880 -8.619 11.653 1.00 91.50 261 MET A O 1
ATOM 2096 N N . GLU A 1 262 ? 5.249 -9.105 13.808 1.00 90.19 262 GLU A N 1
ATOM 2097 C CA . GLU A 1 262 ? 6.184 -10.218 13.627 1.00 90.19 262 GLU A CA 1
ATOM 2098 C C . GLU A 1 262 ? 5.589 -11.449 12.924 1.00 90.19 262 GLU A C 1
ATOM 2100 O O . GLU A 1 262 ? 6.338 -12.255 12.378 1.00 90.19 262 GLU A O 1
ATOM 2105 N N . ARG A 1 263 ? 4.258 -11.598 12.901 1.00 93.69 263 ARG A N 1
ATOM 2106 C CA . ARG A 1 263 ? 3.577 -12.677 12.165 1.00 93.69 263 ARG A CA 1
ATOM 2107 C C . ARG A 1 263 ? 3.365 -12.344 10.686 1.00 93.69 263 ARG A C 1
ATOM 2109 O O . ARG A 1 263 ? 3.030 -13.229 9.909 1.00 93.69 263 ARG A O 1
ATOM 2116 N N . TYR A 1 264 ? 3.522 -11.084 10.281 1.00 94.19 264 TYR A N 1
ATOM 2117 C CA . TYR A 1 264 ? 3.233 -10.655 8.915 1.00 94.19 264 TYR A CA 1
ATOM 2118 C C . TYR A 1 264 ? 4.458 -10.809 8.019 1.00 94.19 264 TYR A C 1
ATOM 2120 O O . TYR A 1 264 ? 5.449 -10.105 8.198 1.00 94.19 264 TYR A O 1
ATOM 2128 N N . ILE A 1 265 ? 4.351 -11.643 6.985 1.00 90.94 265 ILE A N 1
ATOM 2129 C CA . ILE A 1 265 ? 5.310 -11.637 5.868 1.00 90.94 265 ILE A CA 1
ATOM 2130 C C . ILE A 1 265 ? 4.986 -10.557 4.823 1.00 90.94 265 ILE A C 1
ATOM 2132 O O . ILE A 1 265 ? 5.839 -10.178 4.024 1.00 90.94 265 ILE A O 1
ATOM 2136 N N . SER A 1 266 ? 3.746 -10.060 4.826 1.00 89.88 266 SER A N 1
ATOM 2137 C CA . SER A 1 266 ? 3.279 -8.893 4.076 1.00 89.88 266 SER A CA 1
ATOM 2138 C C . SER A 1 266 ? 2.031 -8.327 4.748 1.00 89.88 266 SER A C 1
ATOM 2140 O O . SER A 1 266 ? 1.269 -9.075 5.356 1.00 89.88 266 SER A O 1
ATOM 2142 N N . PHE A 1 267 ? 1.807 -7.018 4.650 1.00 91.81 267 PHE A N 1
ATOM 2143 C CA . PHE A 1 267 ? 0.662 -6.351 5.268 1.00 91.81 267 PHE A CA 1
ATOM 2144 C C . PHE A 1 267 ? -0.452 -6.110 4.233 1.00 91.81 267 PHE A C 1
ATOM 2146 O O . PHE A 1 267 ? -0.198 -5.378 3.273 1.00 91.81 267 PHE A O 1
ATOM 2153 N N . PRO A 1 268 ? -1.659 -6.688 4.401 1.00 92.62 268 PRO A N 1
ATOM 2154 C CA . PRO A 1 268 ? -2.723 -6.592 3.402 1.00 92.62 268 PRO A CA 1
ATOM 2155 C C . PRO A 1 268 ? -3.365 -5.199 3.387 1.00 92.62 268 PRO A C 1
ATOM 2157 O O . PRO A 1 268 ? -3.413 -4.519 4.421 1.00 92.62 268 PRO A O 1
ATOM 2160 N N . ASN A 1 269 ? -3.904 -4.785 2.235 1.00 89.50 269 ASN A N 1
ATOM 2161 C CA . ASN A 1 269 ? -4.575 -3.491 2.070 1.00 89.50 269 ASN A CA 1
ATOM 2162 C C . ASN A 1 269 ? -5.679 -3.250 3.118 1.00 89.50 269 ASN A C 1
ATOM 2164 O O . ASN A 1 269 ? -5.701 -2.200 3.765 1.00 89.50 269 ASN A O 1
ATOM 2168 N N . LYS A 1 270 ? -6.557 -4.237 3.341 1.00 93.31 270 LYS A N 1
ATOM 2169 C CA . LYS A 1 270 ? -7.579 -4.210 4.397 1.00 93.31 270 LYS A CA 1
ATOM 2170 C C . LYS A 1 270 ? -7.330 -5.303 5.423 1.00 93.31 270 LYS A C 1
ATOM 2172 O O . LYS A 1 270 ? -7.920 -6.380 5.398 1.00 93.31 270 LYS A O 1
ATOM 2177 N N . TYR A 1 271 ? -6.461 -4.979 6.369 1.00 94.69 271 TYR A N 1
ATOM 2178 C CA . TYR A 1 271 ? -6.066 -5.887 7.439 1.00 94.69 271 TYR A CA 1
ATOM 2179 C C . TYR A 1 271 ? -7.049 -5.942 8.620 1.00 94.69 271 TYR A C 1
ATOM 2181 O O . TYR A 1 271 ? -6.914 -6.843 9.437 1.00 94.69 271 TYR A O 1
ATOM 2189 N N . MET A 1 272 ? -8.011 -5.016 8.750 1.00 95.12 272 MET A N 1
ATOM 2190 C CA . MET A 1 272 ? -8.955 -4.969 9.878 1.00 95.12 272 MET A CA 1
ATOM 2191 C C . MET A 1 272 ? -10.406 -4.824 9.417 1.00 95.12 272 MET A C 1
ATOM 2193 O O . MET A 1 272 ? -10.713 -4.070 8.494 1.00 95.12 272 MET A O 1
ATOM 2197 N N . ASN A 1 273 ? -11.315 -5.494 10.123 1.00 95.06 273 ASN A N 1
ATOM 2198 C CA . ASN A 1 273 ? -12.757 -5.349 9.969 1.00 95.06 273 ASN A CA 1
ATOM 2199 C C . ASN A 1 273 ? -13.418 -5.143 11.343 1.00 95.06 273 ASN A C 1
ATOM 2201 O O . ASN A 1 273 ? -13.069 -5.821 12.310 1.00 95.06 273 ASN A O 1
ATOM 2205 N N . VAL A 1 274 ? -14.365 -4.205 11.432 1.00 93.38 274 VAL A N 1
ATOM 2206 C CA . VAL A 1 274 ? -15.153 -3.950 12.648 1.00 93.38 274 VAL A CA 1
ATOM 2207 C C . VAL A 1 274 ? -16.623 -4.163 12.326 1.00 93.38 274 VAL A C 1
ATOM 2209 O O . VAL A 1 274 ? -17.184 -3.437 11.504 1.00 93.38 274 VAL A O 1
ATOM 2212 N N . THR A 1 275 ? -17.249 -5.129 12.992 1.00 90.62 275 THR A N 1
ATOM 2213 C CA . THR A 1 275 ? -18.679 -5.427 12.815 1.00 90.62 275 THR A CA 1
ATOM 2214 C C . THR A 1 275 ? -19.561 -4.345 13.445 1.00 90.62 275 THR A C 1
ATOM 2216 O O . THR A 1 275 ? -19.112 -3.579 14.301 1.00 90.62 275 THR A O 1
ATOM 2219 N N . ASN A 1 276 ? -20.856 -4.323 13.112 1.00 84.06 276 ASN A N 1
ATOM 2220 C CA . ASN A 1 276 ? -21.817 -3.406 13.743 1.00 84.06 276 ASN A CA 1
ATOM 2221 C C . ASN A 1 276 ? -21.934 -3.571 15.269 1.00 84.06 276 ASN A C 1
ATOM 2223 O O . ASN A 1 276 ? -22.295 -2.618 15.952 1.00 84.06 276 ASN A O 1
ATOM 2227 N N . ASN A 1 277 ? -21.608 -4.751 15.806 1.00 84.88 277 ASN A N 1
ATOM 2228 C CA . ASN A 1 277 ? -21.596 -5.001 17.251 1.00 84.88 277 ASN A CA 1
ATOM 2229 C C . ASN A 1 277 ? -20.295 -4.528 17.922 1.00 84.88 277 ASN A C 1
ATOM 2231 O O . ASN A 1 277 ? -20.155 -4.620 19.141 1.00 84.88 277 ASN A O 1
ATOM 2235 N N . GLY A 1 278 ? -19.333 -4.033 17.139 1.00 89.12 278 GLY A N 1
ATOM 2236 C CA . GLY A 1 278 ? -18.056 -3.544 17.635 1.00 89.12 278 GLY A CA 1
ATOM 2237 C C . GLY A 1 278 ? -17.005 -4.627 17.875 1.00 89.12 278 GLY A C 1
ATOM 2238 O O . GLY A 1 278 ? -15.967 -4.308 18.459 1.00 89.12 278 GLY A O 1
ATOM 2239 N N . ASP A 1 279 ? -17.253 -5.869 17.439 1.00 93.75 279 ASP A N 1
ATOM 2240 C CA . ASP A 1 279 ? -16.225 -6.914 17.379 1.00 93.75 279 ASP A CA 1
ATOM 2241 C C . ASP A 1 279 ? -15.187 -6.564 16.311 1.00 93.75 279 ASP A C 1
ATOM 2243 O O . ASP A 1 279 ? -15.548 -6.147 15.205 1.00 93.75 279 ASP A O 1
ATOM 2247 N N . ILE A 1 280 ? -13.914 -6.773 16.644 1.00 96.56 280 ILE A N 1
ATOM 2248 C CA . ILE A 1 280 ? -12.763 -6.448 15.802 1.00 96.56 280 ILE A CA 1
ATOM 2249 C C . ILE A 1 280 ? -12.127 -7.745 15.315 1.00 96.56 280 ILE A C 1
ATOM 2251 O O . ILE A 1 280 ? -11.820 -8.627 16.120 1.00 96.56 280 ILE A O 1
ATOM 2255 N N . TYR A 1 281 ? -11.875 -7.820 14.014 1.00 97.69 281 TYR A N 1
ATOM 2256 C CA . TYR A 1 281 ? -11.140 -8.906 13.382 1.00 97.69 281 TYR A CA 1
ATOM 2257 C C . TYR A 1 281 ? -9.951 -8.345 12.615 1.00 97.69 281 TYR A C 1
ATOM 2259 O O . TYR A 1 281 ? -10.052 -7.260 12.036 1.00 97.69 281 TYR A O 1
ATOM 2267 N N . ILE A 1 282 ? -8.850 -9.091 12.586 1.00 97.88 282 ILE A N 1
ATOM 2268 C CA . ILE A 1 282 ? -7.679 -8.793 11.763 1.00 97.88 282 ILE A CA 1
ATOM 2269 C C . ILE A 1 282 ? -7.337 -9.960 10.843 1.00 97.88 282 ILE A C 1
ATOM 2271 O O . ILE A 1 282 ? -7.554 -11.110 11.209 1.00 97.88 282 ILE A O 1
ATOM 2275 N N . MET A 1 283 ? -6.781 -9.652 9.676 1.00 97.88 283 MET A N 1
ATOM 2276 C CA . MET A 1 283 ? -6.161 -10.607 8.762 1.00 97.88 283 MET A CA 1
ATOM 2277 C C . MET A 1 283 ? -4.648 -10.575 8.949 1.00 97.88 283 MET A C 1
ATOM 2279 O O . MET A 1 283 ? -4.051 -9.497 8.918 1.00 97.88 283 MET A O 1
ATOM 2283 N N . ILE A 1 284 ? -4.040 -11.746 9.109 1.00 97.38 284 ILE A N 1
ATOM 2284 C CA . ILE A 1 284 ? -2.599 -11.969 9.235 1.00 97.38 284 ILE A CA 1
ATOM 2285 C C . ILE A 1 284 ? -2.152 -12.842 8.060 1.00 97.38 284 ILE A C 1
ATOM 2287 O O . ILE A 1 284 ? -2.739 -13.894 7.807 1.00 97.38 284 ILE A O 1
ATOM 2291 N N . ILE A 1 285 ? -1.121 -12.395 7.343 1.00 95.81 285 ILE A N 1
ATOM 2292 C CA . ILE A 1 285 ? -0.519 -13.119 6.219 1.00 95.81 285 ILE A CA 1
ATOM 2293 C C . ILE A 1 285 ? 0.808 -13.714 6.701 1.00 95.81 285 ILE A C 1
ATOM 2295 O O . ILE A 1 285 ? 1.789 -12.986 6.856 1.00 95.81 285 ILE A O 1
ATOM 2299 N N . GLU A 1 286 ? 0.835 -15.024 6.939 1.00 95.25 286 GLU A N 1
ATOM 2300 C CA . GLU A 1 286 ? 2.035 -15.799 7.286 1.00 95.25 286 GLU A CA 1
ATOM 2301 C C . GLU A 1 286 ? 2.564 -16.550 6.050 1.00 95.25 286 GLU A C 1
ATOM 2303 O O . GLU A 1 286 ? 1.869 -16.658 5.041 1.00 95.25 286 GLU A O 1
ATOM 2308 N N . GLU A 1 287 ? 3.780 -17.108 6.125 1.00 91.00 287 GLU A N 1
ATOM 2309 C CA . GLU A 1 287 ? 4.501 -17.716 4.987 1.00 91.00 287 GLU A CA 1
ATOM 2310 C C . GLU A 1 287 ? 3.691 -18.747 4.189 1.00 91.00 287 GLU A C 1
ATOM 2312 O O . GLU A 1 287 ? 3.777 -18.788 2.963 1.00 91.00 287 GLU A O 1
ATOM 2317 N N . ASN A 1 288 ? 2.877 -19.549 4.880 1.00 93.25 288 ASN A N 1
ATOM 2318 C CA . ASN A 1 288 ? 2.136 -20.666 4.290 1.00 93.25 288 ASN A CA 1
ATOM 2319 C C . ASN A 1 288 ? 0.635 -20.638 4.602 1.00 93.25 288 ASN A C 1
ATOM 2321 O O . ASN A 1 288 ? -0.050 -21.637 4.368 1.00 93.25 288 ASN A O 1
ATOM 2325 N N . GLN A 1 289 ? 0.116 -19.548 5.170 1.00 96.19 289 GLN A N 1
ATOM 2326 C CA . GLN A 1 289 ? -1.287 -19.464 5.574 1.00 96.19 289 GLN A CA 1
ATOM 2327 C C . GLN A 1 289 ? -1.762 -18.030 5.799 1.00 96.19 289 GLN A C 1
ATOM 2329 O O . GLN A 1 289 ? -0.991 -17.157 6.194 1.00 96.19 289 GLN A O 1
ATOM 2334 N N . VAL A 1 290 ? -3.062 -17.829 5.613 1.00 97.56 290 VAL A N 1
ATOM 2335 C CA . VAL A 1 290 ? -3.790 -16.630 6.025 1.00 97.56 290 VAL A CA 1
ATOM 2336 C C . VAL A 1 290 ? -4.629 -16.955 7.244 1.00 97.56 290 VAL A C 1
ATOM 2338 O O . VAL A 1 290 ? -5.299 -17.986 7.291 1.00 97.56 290 VAL A O 1
ATOM 2341 N N . ILE A 1 291 ? -4.605 -16.061 8.222 1.00 97.94 291 ILE A N 1
ATOM 2342 C CA . ILE A 1 291 ? -5.308 -16.227 9.488 1.00 97.94 291 ILE A CA 1
ATOM 2343 C C . ILE A 1 291 ? -6.212 -15.027 9.704 1.00 97.94 291 ILE A C 1
ATOM 2345 O O . ILE A 1 291 ? -5.779 -13.886 9.549 1.00 97.94 291 ILE A O 1
ATOM 2349 N N . ILE A 1 292 ? -7.460 -15.279 10.086 1.00 98.06 292 ILE A N 1
ATOM 2350 C CA . ILE A 1 292 ? -8.334 -14.251 10.642 1.00 98.06 292 ILE A CA 1
ATOM 2351 C C . ILE A 1 292 ? -8.382 -14.445 12.149 1.00 98.06 292 ILE A C 1
ATOM 2353 O O . ILE A 1 292 ? -8.706 -15.537 12.621 1.00 98.06 292 ILE A O 1
ATOM 2357 N N . SER A 1 293 ? -8.106 -13.381 12.896 1.00 97.62 293 SER A N 1
ATOM 2358 C CA . SER A 1 293 ? -8.102 -13.407 14.357 1.00 97.62 293 SER A CA 1
ATOM 2359 C C . SER A 1 293 ? -9.070 -12.378 14.925 1.00 97.62 293 SER A C 1
ATOM 2361 O O . SER A 1 293 ? -9.130 -11.239 14.456 1.00 97.62 293 SER A O 1
ATOM 2363 N N . LYS A 1 294 ? -9.819 -12.758 15.960 1.00 97.12 294 LYS A N 1
ATOM 2364 C CA . LYS A 1 294 ? -10.631 -11.843 16.762 1.00 97.12 294 LYS A CA 1
ATOM 2365 C C . LYS A 1 294 ? -9.741 -11.133 17.781 1.00 97.12 294 LYS A C 1
ATOM 2367 O O . LYS A 1 294 ? -8.912 -11.765 18.433 1.00 97.12 294 LYS A O 1
ATOM 2372 N N . VAL A 1 295 ? -9.927 -9.824 17.935 1.00 97.00 295 VAL A N 1
ATOM 2373 C CA . VAL A 1 295 ? -9.114 -8.985 18.826 1.00 97.00 295 VAL A CA 1
ATOM 2374 C C . VAL A 1 295 ? -9.940 -8.498 20.011 1.00 97.00 295 VAL A C 1
ATOM 2376 O O . VAL A 1 295 ? -10.961 -7.830 19.836 1.00 97.00 295 VAL A O 1
ATOM 2379 N N . ASN A 1 296 ? -9.453 -8.766 21.221 1.00 94.44 296 ASN A N 1
ATOM 2380 C CA . ASN A 1 296 ? -9.967 -8.185 22.457 1.00 94.44 296 ASN A CA 1
ATOM 2381 C C . ASN A 1 296 ? -9.000 -7.110 22.961 1.00 94.44 296 ASN A C 1
ATOM 2383 O O . ASN A 1 296 ? -7.797 -7.336 23.082 1.00 94.44 296 ASN A O 1
ATOM 2387 N N . LEU A 1 297 ? -9.539 -5.927 23.254 1.00 95.12 297 LEU A N 1
ATOM 2388 C CA . LEU A 1 297 ? -8.756 -4.768 23.676 1.00 95.12 297 LEU A CA 1
ATOM 2389 C C . LEU A 1 297 ? -8.565 -4.737 25.195 1.00 95.12 297 LEU A C 1
ATOM 2391 O O . LEU A 1 297 ? -9.459 -5.133 25.941 1.00 95.12 297 LEU A O 1
ATOM 2395 N N . ASP A 1 298 ? -7.456 -4.152 25.646 1.00 90.00 298 ASP A N 1
ATOM 2396 C CA . ASP A 1 298 ? -7.153 -3.942 27.065 1.00 90.00 298 ASP A CA 1
ATOM 2397 C C . ASP A 1 298 ? -6.827 -2.469 27.355 1.00 90.00 298 ASP A C 1
ATOM 2399 O O . ASP A 1 298 ? -6.228 -1.754 26.551 1.00 90.00 298 ASP A O 1
ATOM 2403 N N . LYS A 1 299 ? -7.215 -1.997 28.537 1.00 87.19 299 LYS A N 1
ATOM 2404 C CA . LYS A 1 299 ? -6.884 -0.661 29.048 1.00 87.19 299 LYS A CA 1
ATOM 2405 C C . LYS A 1 299 ? -5.442 -0.552 29.536 1.00 87.19 299 LYS A C 1
ATOM 2407 O O . LYS A 1 299 ? -4.938 0.564 29.612 1.00 87.19 299 LYS A O 1
ATOM 2412 N N . ASN A 1 300 ? -4.791 -1.668 29.863 1.00 86.88 300 ASN A N 1
ATOM 2413 C CA . ASN A 1 300 ? -3.449 -1.698 30.454 1.00 86.88 300 ASN A CA 1
ATOM 2414 C C . ASN A 1 300 ? -2.333 -1.996 29.442 1.00 86.88 300 ASN A C 1
ATOM 2416 O O . ASN A 1 300 ? -1.246 -2.426 29.833 1.00 86.88 300 ASN A O 1
ATOM 2420 N N . PHE A 1 301 ? -2.584 -1.755 28.152 1.00 89.56 301 PHE A N 1
ATOM 2421 C CA . PHE A 1 301 ? -1.584 -1.905 27.101 1.00 89.56 301 PHE A CA 1
ATOM 2422 C C . PHE A 1 301 ? -0.289 -1.145 27.425 1.00 89.56 301 PHE A C 1
ATOM 2424 O O . PHE A 1 301 ? -0.316 0.020 27.832 1.00 89.56 301 PHE A O 1
ATOM 2431 N N . LYS A 1 302 ? 0.849 -1.801 27.187 1.00 90.50 302 LYS A N 1
ATOM 2432 C CA . LYS A 1 302 ? 2.185 -1.209 27.275 1.00 90.50 302 LYS A CA 1
ATOM 2433 C C . LYS A 1 302 ? 2.878 -1.355 25.930 1.00 90.50 302 LYS A C 1
ATOM 2435 O O . LYS A 1 302 ? 2.912 -2.451 25.380 1.00 90.50 302 LYS A O 1
ATOM 2440 N N . SER A 1 303 ? 3.444 -0.255 25.443 1.00 92.44 303 SER A N 1
ATOM 2441 C CA . SER A 1 303 ? 4.231 -0.261 24.214 1.00 92.44 303 SER A CA 1
ATOM 2442 C C . SER A 1 303 ? 5.498 -1.107 24.362 1.00 92.44 303 SER A C 1
ATOM 2444 O O . SER A 1 303 ? 6.161 -1.094 25.402 1.00 92.44 303 SER A O 1
ATOM 2446 N N . THR A 1 304 ? 5.842 -1.794 23.282 1.00 92.88 304 THR A N 1
ATOM 2447 C CA . THR A 1 304 ? 7.050 -2.599 23.070 1.00 92.88 304 THR A CA 1
ATOM 2448 C C . THR A 1 304 ? 8.032 -1.930 22.103 1.00 92.88 304 THR A C 1
ATOM 2450 O O . THR A 1 304 ? 9.116 -2.458 21.867 1.00 92.88 304 THR A O 1
ATOM 2453 N N . LEU A 1 305 ? 7.707 -0.747 21.562 1.00 93.38 305 LEU A N 1
ATOM 2454 C CA . LEU A 1 305 ? 8.495 -0.099 20.506 1.00 93.38 305 LEU A CA 1
ATOM 2455 C C . LEU A 1 305 ? 9.958 0.136 20.909 1.00 93.38 305 LEU A C 1
ATOM 2457 O O . LEU A 1 305 ? 10.866 -0.115 20.122 1.00 93.38 305 LEU A O 1
ATOM 2461 N N . LYS A 1 306 ? 10.203 0.566 22.155 1.00 93.19 306 LYS A N 1
ATOM 2462 C CA . LYS A 1 306 ? 11.568 0.784 22.672 1.00 93.19 306 LYS A CA 1
ATOM 2463 C C . LYS A 1 306 ? 12.387 -0.504 22.711 1.00 93.19 306 LYS A C 1
ATOM 2465 O O . LYS A 1 306 ? 13.566 -0.467 22.381 1.00 93.19 306 LYS A O 1
ATOM 2470 N N . GLN A 1 307 ? 11.757 -1.619 23.082 1.00 91.81 307 GLN A N 1
ATOM 2471 C CA . GLN A 1 307 ? 12.398 -2.931 23.087 1.00 91.81 307 GLN A CA 1
ATOM 2472 C C . GLN A 1 307 ? 12.740 -3.365 21.654 1.00 91.81 307 GLN A C 1
ATOM 2474 O O . GLN A 1 307 ? 13.893 -3.688 21.376 1.00 91.81 307 GLN A O 1
ATOM 2479 N N . LYS A 1 308 ? 11.780 -3.261 20.723 1.00 90.19 308 LYS A N 1
ATOM 2480 C CA . LYS A 1 308 ? 11.994 -3.569 19.296 1.00 90.19 308 LYS A CA 1
ATOM 2481 C C . LYS A 1 308 ? 13.135 -2.744 18.693 1.00 90.19 308 LYS A C 1
ATOM 2483 O O . LYS A 1 308 ? 13.950 -3.256 17.933 1.00 90.19 308 LYS A O 1
ATOM 2488 N N . LYS A 1 309 ? 13.219 -1.461 19.060 1.00 92.19 309 LYS A N 1
ATOM 2489 C CA . LYS A 1 309 ? 14.309 -0.571 18.647 1.00 92.19 309 LYS A CA 1
ATOM 2490 C C . LYS A 1 309 ? 15.668 -1.045 19.173 1.00 92.19 309 LYS A C 1
ATOM 2492 O O . LYS A 1 309 ? 16.622 -1.062 18.404 1.00 92.19 309 LYS A O 1
ATOM 2497 N N . SER A 1 310 ? 15.761 -1.435 20.448 1.00 89.81 310 SER A N 1
ATOM 2498 C CA . SER A 1 310 ? 17.022 -1.931 21.020 1.00 89.81 310 SER A CA 1
ATOM 2499 C C . SER A 1 310 ? 17.473 -3.263 20.422 1.00 89.81 310 SER A C 1
ATOM 2501 O O . SER A 1 310 ? 18.661 -3.424 20.169 1.00 89.81 310 SER A O 1
ATOM 2503 N N . GLU A 1 311 ? 16.543 -4.184 20.155 1.00 88.56 311 GLU A N 1
ATOM 2504 C CA . GLU A 1 311 ? 16.844 -5.471 19.509 1.00 88.56 311 GLU A CA 1
ATOM 2505 C C . GLU A 1 311 ? 17.455 -5.252 18.119 1.00 88.56 311 GLU A C 1
ATOM 2507 O O . GLU A 1 311 ? 18.481 -5.837 17.788 1.00 88.56 311 GLU A O 1
ATOM 2512 N N . TYR A 1 312 ? 16.897 -4.318 17.345 1.00 85.56 312 TYR A N 1
ATOM 2513 C CA . TYR A 1 312 ? 17.445 -3.947 16.044 1.00 85.56 312 TYR A CA 1
ATOM 2514 C C . TYR A 1 312 ? 18.840 -3.310 16.120 1.00 85.56 312 TYR A C 1
ATOM 2516 O O . TYR A 1 312 ? 19.699 -3.641 15.309 1.00 85.56 312 TYR A O 1
ATOM 2524 N N . SER A 1 313 ? 19.083 -2.402 17.072 1.00 81.62 313 SER A N 1
ATOM 2525 C CA . SER A 1 313 ? 20.410 -1.787 17.220 1.00 81.62 313 SER A CA 1
ATOM 2526 C C . SER A 1 313 ? 21.503 -2.829 17.472 1.00 81.62 313 SER A C 1
ATOM 2528 O O . SER A 1 313 ? 22.584 -2.707 16.908 1.00 81.62 313 SER A O 1
ATOM 2530 N N . ILE A 1 314 ? 21.201 -3.876 18.246 1.00 78.19 314 ILE A N 1
ATOM 2531 C CA . ILE A 1 314 ? 22.123 -4.993 18.496 1.00 78.19 314 ILE A CA 1
ATOM 2532 C C . ILE A 1 314 ? 22.362 -5.803 17.211 1.00 78.19 314 ILE A C 1
ATOM 2534 O O . ILE A 1 314 ? 23.512 -6.054 16.862 1.00 78.19 314 ILE A O 1
ATOM 2538 N N . GLU A 1 315 ? 21.303 -6.161 16.470 1.00 74.88 315 GLU A N 1
ATOM 2539 C CA . GLU A 1 315 ? 21.431 -6.888 15.190 1.00 74.88 315 GLU A CA 1
ATOM 2540 C C . GLU A 1 315 ? 22.304 -6.141 14.166 1.00 74.88 315 GLU A C 1
ATOM 2542 O O . GLU A 1 315 ? 23.045 -6.761 13.400 1.00 74.88 315 GLU A O 1
ATOM 2547 N N . ASP A 1 316 ? 22.200 -4.813 14.120 1.00 72.31 316 ASP A N 1
ATOM 2548 C CA . ASP A 1 316 ? 22.991 -3.981 13.213 1.00 72.31 316 ASP A CA 1
ATOM 2549 C C . ASP A 1 316 ? 24.463 -3.888 13.642 1.00 72.31 316 ASP A C 1
ATOM 2551 O O . ASP A 1 316 ? 25.350 -3.935 12.789 1.00 72.31 316 ASP A O 1
ATOM 2555 N N . GLU A 1 317 ? 24.750 -3.789 14.944 1.00 66.19 317 GLU A N 1
ATOM 2556 C CA . GLU A 1 317 ? 26.123 -3.835 15.470 1.00 66.19 317 GLU A CA 1
ATOM 2557 C C . GLU A 1 317 ? 26.793 -5.195 15.192 1.00 66.19 317 GLU A C 1
ATOM 2559 O O . GLU A 1 317 ? 27.946 -5.246 14.757 1.00 66.19 317 GLU A O 1
ATOM 2564 N N . GLU A 1 318 ? 26.069 -6.305 15.354 1.00 67.06 318 GLU A N 1
ATOM 2565 C CA . GLU A 1 318 ? 26.569 -7.653 15.041 1.00 67.06 318 GLU A CA 1
ATOM 2566 C C . GLU A 1 318 ? 26.834 -7.867 13.540 1.00 67.06 318 GLU A C 1
ATOM 2568 O O . GLU A 1 318 ? 27.779 -8.564 13.167 1.00 67.06 318 GLU A O 1
ATOM 2573 N N . LYS A 1 319 ? 26.040 -7.262 12.649 1.00 61.12 319 LYS A N 1
ATOM 2574 C CA . LYS A 1 319 ? 26.306 -7.325 11.199 1.00 61.12 319 LYS A CA 1
ATOM 2575 C C . LYS A 1 319 ? 27.532 -6.515 10.802 1.00 61.12 319 LYS A C 1
ATOM 2577 O O . LYS A 1 319 ? 28.347 -7.008 10.031 1.00 61.12 319 LYS A O 1
ATOM 2582 N N . ASN A 1 320 ? 27.692 -5.319 11.365 1.00 56.00 320 ASN A N 1
ATOM 2583 C CA . ASN A 1 320 ? 28.841 -4.462 11.068 1.00 56.00 320 ASN A CA 1
ATOM 2584 C C . ASN A 1 320 ? 30.168 -5.016 11.622 1.00 56.00 320 ASN A C 1
ATOM 2586 O O . ASN A 1 320 ? 31.221 -4.627 11.143 1.00 56.00 320 ASN A O 1
ATOM 2590 N N . THR A 1 321 ? 30.149 -5.920 12.608 1.00 50.56 321 THR A N 1
ATOM 2591 C CA . THR A 1 321 ? 31.373 -6.535 13.165 1.00 50.56 321 THR A CA 1
ATOM 2592 C C . THR A 1 321 ? 31.847 -7.785 12.415 1.00 50.56 321 THR A C 1
ATOM 2594 O O . THR A 1 321 ? 32.957 -8.249 12.672 1.00 50.56 321 THR A O 1
ATOM 2597 N N . ASN A 1 322 ? 31.036 -8.331 11.500 1.00 47.22 322 ASN A N 1
ATOM 2598 C CA . ASN A 1 322 ? 31.357 -9.532 10.717 1.00 47.22 322 ASN A CA 1
ATOM 2599 C C . ASN A 1 322 ? 31.763 -9.240 9.260 1.00 47.22 322 ASN A C 1
ATOM 2601 O O . ASN A 1 322 ? 32.193 -10.161 8.566 1.00 47.22 322 ASN A O 1
ATOM 2605 N N . ASP A 1 323 ? 31.652 -7.990 8.808 1.00 44.78 323 ASP A N 1
ATOM 2606 C CA . ASP A 1 323 ? 32.250 -7.521 7.559 1.00 44.78 323 ASP A CA 1
ATOM 2607 C C . ASP A 1 323 ? 33.592 -6.857 7.897 1.00 44.78 323 ASP A C 1
ATOM 2609 O O . ASP A 1 323 ? 33.632 -5.851 8.600 1.00 44.78 323 ASP A O 1
ATOM 2613 N N . ASP A 1 324 ? 34.706 -7.428 7.424 1.00 37.25 324 ASP A N 1
ATOM 2614 C CA . ASP A 1 324 ? 36.017 -6.776 7.491 1.00 37.25 324 ASP A CA 1
ATOM 2615 C C . ASP A 1 324 ? 35.905 -5.389 6.830 1.00 37.25 324 ASP A C 1
ATOM 2617 O O . ASP A 1 324 ? 35.731 -5.283 5.613 1.00 37.25 324 ASP A O 1
ATOM 2621 N N . ASP A 1 325 ? 35.981 -4.334 7.648 1.00 36.94 325 ASP A N 1
ATOM 2622 C CA . ASP A 1 325 ? 35.817 -2.927 7.277 1.00 36.94 325 ASP A CA 1
ATOM 2623 C C . ASP A 1 325 ? 36.702 -2.528 6.078 1.00 36.94 325 ASP A C 1
ATOM 2625 O O . ASP A 1 325 ? 37.834 -2.049 6.221 1.00 36.94 325 ASP A O 1
ATOM 2629 N N . ILE A 1 326 ? 36.163 -2.624 4.860 1.00 37.41 326 ILE A N 1
ATOM 2630 C CA . ILE A 1 326 ? 36.626 -1.785 3.758 1.00 37.41 326 ILE A CA 1
ATOM 2631 C C . ILE A 1 326 ? 36.037 -0.404 4.024 1.00 37.41 326 ILE A C 1
ATOM 2633 O O . ILE A 1 326 ? 34.883 -0.121 3.702 1.00 37.41 326 ILE A O 1
ATOM 2637 N N . ILE A 1 327 ? 36.850 0.472 4.614 1.00 35.22 327 ILE A N 1
ATOM 2638 C CA . ILE A 1 327 ? 36.562 1.904 4.711 1.00 35.22 327 ILE A CA 1
ATOM 2639 C C . ILE A 1 327 ? 36.479 2.454 3.281 1.00 35.22 327 ILE A C 1
ATOM 2641 O O . ILE A 1 327 ? 37.479 2.861 2.689 1.00 35.22 327 ILE A O 1
ATOM 2645 N N . ILE A 1 328 ? 35.279 2.448 2.701 1.00 40.44 328 ILE A N 1
ATOM 2646 C CA . ILE A 1 328 ? 34.983 3.199 1.485 1.00 40.44 328 ILE A CA 1
ATOM 2647 C C . ILE A 1 328 ? 34.815 4.651 1.924 1.00 40.44 328 ILE A C 1
ATOM 2649 O O . ILE A 1 328 ? 33.798 5.034 2.505 1.00 40.44 328 ILE A O 1
ATOM 2653 N N . THR A 1 329 ? 35.855 5.450 1.696 1.00 36.09 329 THR A N 1
ATOM 2654 C CA . THR A 1 329 ? 35.812 6.902 1.861 1.00 36.09 329 THR A CA 1
ATOM 2655 C C . THR A 1 329 ? 34.633 7.454 1.054 1.00 36.09 329 THR A C 1
ATOM 2657 O O . THR A 1 329 ? 34.539 7.112 -0.127 1.00 36.09 329 THR A O 1
ATOM 2660 N N . PRO A 1 330 ? 33.755 8.290 1.639 1.00 38.59 330 PRO A N 1
ATOM 2661 C CA . PRO A 1 330 ? 32.652 8.889 0.906 1.00 38.59 330 PRO A CA 1
ATOM 2662 C C . PRO A 1 330 ? 33.183 9.681 -0.287 1.00 38.59 330 PRO A C 1
ATOM 2664 O O . PRO A 1 330 ? 33.942 10.644 -0.131 1.00 38.59 330 PRO A O 1
ATOM 2667 N N . MET A 1 331 ? 32.855 9.210 -1.486 1.00 38.94 331 MET A N 1
ATOM 2668 C CA . MET A 1 331 ? 33.188 9.869 -2.728 1.00 38.94 331 MET A CA 1
ATOM 2669 C C . MET A 1 331 ? 32.024 10.795 -3.067 1.00 38.94 331 MET A C 1
ATOM 2671 O O . MET A 1 331 ? 31.180 10.479 -3.902 1.00 38.94 331 MET A O 1
ATOM 2675 N N . TYR A 1 332 ? 32.018 11.976 -2.439 1.00 40.16 332 TYR A N 1
ATOM 2676 C CA . TYR A 1 332 ? 31.119 13.060 -2.820 1.00 40.16 332 TYR A CA 1
ATOM 2677 C C . TYR A 1 332 ? 31.369 13.417 -4.290 1.00 40.16 332 TYR A C 1
ATOM 2679 O O . TYR A 1 332 ? 32.287 14.173 -4.621 1.00 40.16 332 TYR A O 1
ATOM 2687 N N . ASP A 1 333 ? 30.566 12.838 -5.178 1.00 46.56 333 ASP A N 1
ATOM 2688 C CA . ASP A 1 333 ? 30.597 13.139 -6.597 1.00 46.56 333 ASP A CA 1
ATOM 2689 C C . ASP A 1 333 ? 29.599 14.276 -6.883 1.00 46.56 333 ASP A C 1
ATOM 2691 O O . ASP A 1 333 ? 28.386 14.098 -6.718 1.00 46.56 333 ASP A O 1
ATOM 2695 N N . PRO A 1 334 ? 30.061 15.455 -7.346 1.00 50.06 334 PRO A N 1
ATOM 2696 C CA . PRO A 1 334 ? 29.185 16.537 -7.797 1.00 50.06 334 PRO A CA 1
ATOM 2697 C C . PRO A 1 334 ? 28.277 16.158 -8.988 1.00 50.06 334 PRO A C 1
ATOM 2699 O O . PRO A 1 334 ? 27.480 16.992 -9.421 1.00 50.06 334 PRO A O 1
ATOM 2702 N N . SER A 1 335 ? 28.379 14.935 -9.526 1.00 68.38 335 SER A N 1
ATOM 2703 C CA . S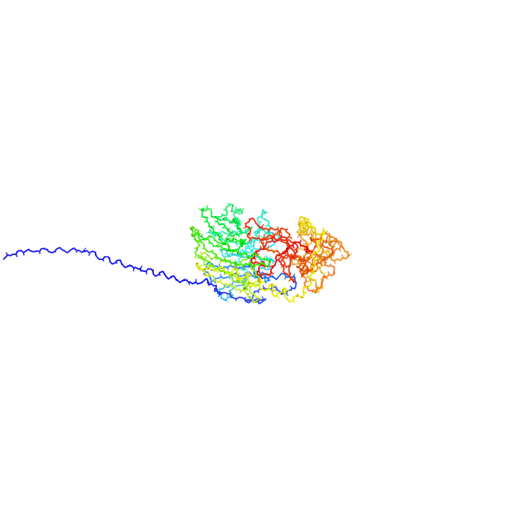ER A 1 335 ? 27.552 14.410 -10.616 1.00 68.38 335 SER A CA 1
ATOM 2704 C C . SER A 1 335 ? 26.141 13.957 -10.215 1.00 68.38 335 SER A C 1
ATOM 2706 O O . SER A 1 335 ? 25.313 13.756 -11.110 1.00 68.38 335 SER A O 1
ATOM 2708 N N . ILE A 1 336 ? 25.811 13.825 -8.919 1.00 77.88 336 ILE A N 1
ATOM 2709 C CA . ILE A 1 336 ? 24.447 13.430 -8.531 1.00 77.88 336 ILE A CA 1
ATOM 2710 C C . ILE A 1 336 ? 23.457 14.567 -8.825 1.00 77.88 336 ILE A C 1
ATOM 2712 O O . ILE A 1 336 ? 23.607 15.683 -8.316 1.00 77.88 336 ILE A O 1
ATOM 2716 N N . PRO A 1 337 ? 22.402 14.309 -9.623 1.00 87.94 337 PRO A N 1
ATOM 2717 C CA . PRO A 1 337 ? 21.402 15.318 -9.933 1.00 87.94 337 PRO A CA 1
ATOM 2718 C C . PRO A 1 337 ? 20.683 15.798 -8.670 1.00 87.94 337 PRO A C 1
ATOM 2720 O O . PRO A 1 337 ? 20.429 15.040 -7.738 1.00 87.94 337 PRO A O 1
ATOM 2723 N N . SER A 1 338 ? 20.250 17.059 -8.664 1.00 91.38 338 SER A N 1
ATOM 2724 C CA . SER A 1 338 ? 19.403 17.578 -7.586 1.00 91.38 338 SER A CA 1
ATOM 2725 C C . SER A 1 338 ? 18.119 16.747 -7.427 1.00 91.38 338 SER A C 1
ATOM 2727 O O . SER A 1 338 ? 17.588 16.200 -8.397 1.00 91.38 338 SER A O 1
ATOM 2729 N N . ARG A 1 339 ? 17.534 16.719 -6.221 1.00 92.75 339 ARG A N 1
ATOM 2730 C CA . ARG A 1 339 ? 16.253 16.025 -5.977 1.00 92.75 339 ARG A CA 1
ATOM 2731 C C . ARG A 1 339 ? 15.139 16.485 -6.926 1.00 92.75 339 ARG A C 1
ATOM 2733 O O . ARG A 1 339 ? 14.287 15.688 -7.307 1.00 92.75 339 ARG A O 1
ATOM 2740 N N . SER A 1 340 ? 15.127 17.762 -7.325 1.00 94.56 340 SER A N 1
ATOM 2741 C CA . SER A 1 340 ? 14.165 18.276 -8.308 1.00 94.56 340 SER A CA 1
ATOM 2742 C C . SER A 1 340 ? 14.374 17.656 -9.691 1.00 94.56 340 SER A C 1
ATOM 2744 O O . SER A 1 340 ? 13.396 17.259 -10.329 1.00 94.56 340 SER A O 1
ATOM 2746 N N . THR A 1 341 ? 15.627 17.498 -10.122 1.00 93.81 341 THR A N 1
ATOM 2747 C CA . THR A 1 341 ? 15.987 16.790 -11.355 1.00 93.81 341 THR A CA 1
ATOM 2748 C C . THR A 1 341 ? 15.610 15.314 -11.269 1.00 93.81 341 THR A C 1
ATOM 2750 O O . THR A 1 341 ? 14.906 14.830 -12.154 1.00 93.81 341 THR A O 1
ATOM 2753 N N . VAL A 1 342 ? 15.967 14.615 -10.186 1.00 94.19 342 VAL A N 1
ATOM 2754 C CA . VAL A 1 342 ? 15.577 13.209 -9.956 1.00 94.19 342 VAL A CA 1
ATOM 2755 C C . VAL A 1 342 ? 14.060 13.050 -10.030 1.00 94.19 342 VAL A C 1
ATOM 2757 O O . VAL A 1 342 ? 13.551 12.207 -10.766 1.00 94.19 342 VAL A O 1
ATOM 2760 N N . ASN A 1 343 ? 13.315 13.922 -9.351 1.00 95.75 343 ASN A N 1
ATOM 2761 C CA . ASN A 1 343 ? 11.857 13.910 -9.364 1.00 95.75 343 ASN A CA 1
ATOM 2762 C C . ASN A 1 343 ? 11.266 14.159 -10.761 1.00 95.75 343 ASN A C 1
ATOM 2764 O O . ASN A 1 343 ? 10.288 13.504 -11.131 1.00 95.75 343 ASN A O 1
ATOM 2768 N N . SER A 1 344 ? 11.837 15.093 -11.527 1.00 96.31 344 SER A N 1
ATOM 2769 C CA . SER A 1 344 ? 11.428 15.380 -12.907 1.00 96.31 344 SER A CA 1
ATOM 2770 C C . SER A 1 344 ? 11.621 14.159 -13.807 1.00 96.31 344 SER A C 1
ATOM 2772 O O . SER A 1 344 ? 10.715 13.778 -14.546 1.00 96.31 344 SER A O 1
ATOM 2774 N N . ARG A 1 345 ? 12.756 13.471 -13.668 1.00 95.62 345 ARG A N 1
ATOM 2775 C CA . ARG A 1 345 ? 13.065 12.241 -14.408 1.00 95.62 345 ARG A CA 1
ATOM 2776 C C . ARG A 1 345 ? 12.180 11.072 -13.985 1.00 95.62 345 ARG A C 1
ATOM 2778 O O . ARG A 1 345 ? 11.668 10.346 -14.828 1.00 95.62 345 ARG A O 1
ATOM 2785 N N . ALA A 1 346 ? 11.939 10.911 -12.687 1.00 96.31 346 ALA A N 1
ATOM 2786 C CA . ALA A 1 346 ? 10.987 9.926 -12.189 1.00 96.31 346 ALA A CA 1
ATOM 2787 C C . ALA A 1 346 ? 9.584 10.192 -12.765 1.00 96.31 346 ALA A C 1
ATOM 2789 O O . ALA A 1 346 ? 8.945 9.268 -13.251 1.00 96.31 346 ALA A O 1
ATOM 2790 N N . ASN A 1 347 ? 9.133 11.455 -12.790 1.00 96.12 347 ASN A N 1
ATOM 2791 C CA . ASN A 1 347 ? 7.866 11.855 -13.418 1.00 96.12 347 ASN A CA 1
ATOM 2792 C C . ASN A 1 347 ? 7.830 11.592 -14.928 1.00 96.12 347 ASN A C 1
ATOM 2794 O O . ASN A 1 347 ? 6.791 11.179 -15.435 1.00 96.12 347 ASN A O 1
ATOM 2798 N N . SER A 1 348 ? 8.925 11.835 -15.655 1.00 96.44 348 SER A N 1
ATOM 2799 C CA . SER A 1 348 ? 8.957 11.592 -17.101 1.00 96.44 348 SER A CA 1
ATOM 2800 C C . SER A 1 348 ? 8.831 10.108 -17.431 1.00 96.44 348 SER A C 1
ATOM 2802 O O . SER A 1 348 ? 8.262 9.772 -18.463 1.00 96.44 348 SER A O 1
ATOM 2804 N N . MET A 1 349 ? 9.301 9.228 -16.543 1.00 97.50 349 MET A N 1
ATOM 2805 C CA . MET A 1 349 ? 9.176 7.778 -16.684 1.00 97.50 349 MET A CA 1
ATOM 2806 C C . MET A 1 349 ? 7.818 7.254 -16.198 1.00 97.50 349 MET A C 1
ATOM 2808 O O . MET A 1 349 ? 7.216 6.440 -16.891 1.00 97.50 349 MET A O 1
ATOM 2812 N N . THR A 1 350 ? 7.297 7.707 -15.051 1.00 95.44 350 THR A N 1
ATOM 2813 C CA . THR A 1 350 ? 5.967 7.283 -14.554 1.00 95.44 350 THR A CA 1
ATOM 2814 C C . THR A 1 350 ? 4.815 7.857 -15.382 1.00 95.44 350 THR A C 1
ATOM 2816 O O . THR A 1 350 ? 3.756 7.246 -15.479 1.00 95.44 350 THR A O 1
ATOM 2819 N N . GLY A 1 351 ? 5.013 9.026 -15.991 1.00 94.44 351 GLY A N 1
ATOM 2820 C CA . GLY A 1 351 ? 4.065 9.687 -16.887 1.00 94.44 351 GLY A CA 1
ATOM 2821 C C . GLY A 1 351 ? 4.351 9.469 -18.373 1.00 94.44 351 GLY A C 1
ATOM 2822 O O . GLY A 1 351 ? 3.741 10.149 -19.199 1.00 94.44 351 GLY A O 1
ATOM 2823 N N . TYR A 1 352 ? 5.280 8.573 -18.728 1.00 96.31 352 TYR A N 1
ATOM 2824 C CA . TYR A 1 352 ? 5.673 8.356 -20.120 1.00 96.31 352 TYR A CA 1
ATOM 2825 C C . TYR A 1 352 ? 4.496 7.807 -20.926 1.00 96.31 352 TYR A C 1
ATOM 2827 O O . TYR A 1 352 ? 3.976 6.741 -20.597 1.00 96.31 352 TYR A O 1
ATOM 2835 N N . LYS A 1 353 ? 4.084 8.512 -21.983 1.00 95.75 353 LYS A N 1
ATOM 2836 C CA . LYS A 1 353 ? 3.024 8.053 -22.887 1.00 95.75 353 LYS A CA 1
ATOM 2837 C C . LYS A 1 353 ? 3.622 7.314 -24.073 1.00 95.75 353 LYS A C 1
ATOM 2839 O O . LYS A 1 353 ? 4.536 7.824 -24.715 1.00 95.75 353 LYS A O 1
ATOM 2844 N N . TRP A 1 354 ? 3.081 6.145 -24.383 1.00 95.75 354 TRP A N 1
ATOM 2845 C CA . TRP A 1 354 ? 3.529 5.318 -25.501 1.00 95.75 354 TRP A CA 1
ATOM 2846 C C . TRP A 1 354 ? 2.363 4.541 -26.110 1.00 95.75 354 TRP A C 1
ATOM 2848 O O . TRP A 1 354 ? 1.306 4.401 -25.497 1.00 95.75 354 TRP A O 1
ATOM 2858 N N . THR A 1 355 ? 2.542 4.054 -27.336 1.00 96.31 355 THR A N 1
ATOM 2859 C CA . THR A 1 355 ? 1.502 3.310 -28.053 1.00 96.31 355 THR A CA 1
ATOM 2860 C C . THR A 1 355 ? 1.827 1.827 -28.052 1.00 96.31 355 THR A C 1
ATOM 2862 O O . THR A 1 355 ? 2.861 1.418 -28.585 1.00 96.31 355 THR A O 1
ATOM 2865 N N . TYR A 1 356 ? 0.923 1.023 -27.502 1.00 95.56 356 TYR A N 1
ATOM 2866 C CA . TYR A 1 356 ? 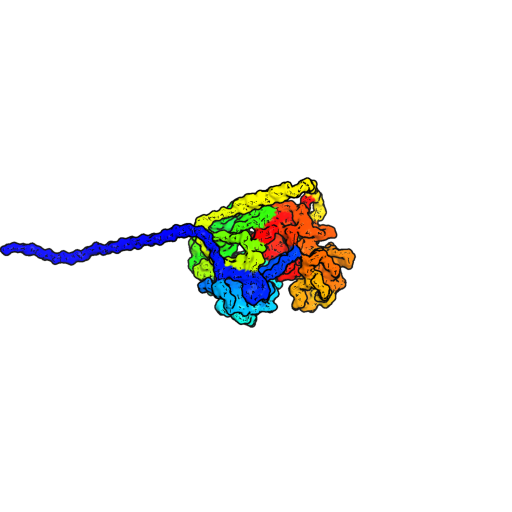0.998 -0.429 -27.597 1.00 95.56 356 TYR A CA 1
ATOM 2867 C C . TYR A 1 356 ? 0.468 -0.874 -28.954 1.00 95.56 356 TYR A C 1
ATOM 2869 O O . TYR A 1 356 ? -0.664 -0.561 -29.313 1.00 95.56 356 TYR A O 1
ATOM 2877 N N . ASN A 1 357 ? 1.275 -1.565 -29.745 1.00 94.50 357 ASN A N 1
ATOM 2878 C CA . ASN A 1 357 ? 0.938 -1.959 -31.108 1.00 94.50 357 ASN A CA 1
ATOM 2879 C C . ASN A 1 357 ? 1.427 -3.382 -31.397 1.00 94.50 357 ASN A C 1
ATOM 2881 O O . ASN A 1 357 ? 2.118 -3.996 -30.586 1.00 94.50 357 ASN A O 1
ATOM 2885 N N . SER A 1 358 ? 1.071 -3.924 -32.561 1.00 93.50 358 SER A N 1
ATOM 2886 C CA . SER A 1 358 ? 1.475 -5.286 -32.910 1.00 93.50 358 SER A CA 1
ATOM 2887 C C . SER A 1 358 ? 2.990 -5.452 -33.026 1.00 93.50 358 SER A C 1
ATOM 2889 O O . SER A 1 358 ? 3.461 -6.561 -32.855 1.00 93.50 358 SER A O 1
ATOM 2891 N N . SER A 1 359 ? 3.780 -4.405 -33.283 1.00 91.81 359 SER A N 1
ATOM 2892 C CA . SER A 1 359 ? 5.240 -4.568 -33.334 1.00 91.81 359 SER A CA 1
ATOM 2893 C C . SER A 1 359 ? 5.877 -4.723 -31.951 1.00 91.81 359 SER A C 1
ATOM 2895 O O . SER A 1 359 ? 6.750 -5.562 -31.788 1.00 91.81 359 SER A O 1
ATOM 2897 N N . ASN A 1 360 ? 5.425 -3.962 -30.948 1.00 93.62 360 ASN A N 1
ATOM 2898 C CA . ASN A 1 360 ? 6.014 -3.975 -29.603 1.00 93.62 360 ASN A CA 1
ATOM 2899 C C . ASN A 1 360 ? 5.266 -4.866 -28.594 1.00 93.62 360 ASN A C 1
ATOM 2901 O O . ASN A 1 360 ? 5.767 -5.109 -27.498 1.00 93.62 360 ASN A O 1
ATOM 2905 N N . GLY A 1 361 ? 4.081 -5.369 -28.951 1.00 89.38 361 GLY A N 1
ATOM 2906 C CA . GLY A 1 361 ? 3.283 -6.275 -28.118 1.00 89.38 361 GLY A CA 1
ATOM 2907 C C . GLY A 1 361 ? 3.354 -7.753 -28.494 1.00 89.38 361 GLY A C 1
ATOM 2908 O O . GLY A 1 361 ? 2.642 -8.575 -27.902 1.00 89.38 361 GLY A O 1
ATOM 2909 N N . GLN A 1 362 ? 4.164 -8.095 -29.495 1.00 84.75 362 GLN A N 1
ATOM 2910 C CA . GLN A 1 362 ? 4.490 -9.477 -29.833 1.00 84.75 362 GLN A CA 1
ATOM 2911 C C . GLN A 1 362 ? 5.661 -9.910 -28.961 1.00 84.75 362 GLN A C 1
ATOM 2913 O O . GLN A 1 362 ? 6.815 -9.692 -29.311 1.00 84.75 362 GLN A O 1
ATOM 2918 N N . HIS A 1 363 ? 5.349 -10.488 -27.803 1.00 81.50 363 HIS A N 1
ATOM 2919 C CA . HIS A 1 363 ? 6.363 -11.137 -26.982 1.00 81.50 363 HIS A CA 1
ATOM 2920 C C . HIS A 1 363 ? 6.771 -12.459 -27.617 1.00 81.50 363 HIS A C 1
ATOM 2922 O O . HIS A 1 363 ? 5.920 -13.230 -28.071 1.00 81.50 363 HIS A O 1
ATOM 2928 N N . SER A 1 364 ? 8.072 -12.715 -27.655 1.00 77.12 364 SER A N 1
ATOM 2929 C CA . SER A 1 364 ? 8.610 -13.982 -28.129 1.00 77.12 364 SER A CA 1
ATOM 2930 C C . SER A 1 364 ? 8.068 -15.139 -27.291 1.00 77.12 364 SER A C 1
ATOM 2932 O O . SER A 1 364 ? 7.893 -15.035 -26.081 1.00 77.12 364 SER A O 1
ATOM 2934 N N . SER A 1 365 ? 7.828 -16.288 -27.924 1.00 74.31 365 SER A N 1
ATOM 2935 C CA . SER A 1 365 ? 7.344 -17.497 -27.242 1.00 74.31 365 SER A CA 1
ATOM 2936 C C . SER A 1 365 ? 8.430 -18.189 -26.403 1.00 74.31 365 SER A C 1
ATOM 2938 O O . SER A 1 365 ? 8.345 -19.392 -26.148 1.00 74.31 365 SER A O 1
ATOM 2940 N N . TYR A 1 366 ? 9.499 -17.476 -26.042 1.00 78.38 366 TYR A N 1
ATOM 2941 C CA . TYR A 1 366 ? 10.571 -18.020 -25.225 1.00 78.38 366 TYR A CA 1
ATOM 2942 C C . TYR A 1 366 ? 10.086 -18.195 -23.790 1.00 78.38 366 TYR A C 1
ATOM 2944 O O . TYR A 1 366 ? 9.470 -17.305 -23.215 1.00 78.38 366 TYR A O 1
ATOM 2952 N N . SER A 1 367 ? 10.454 -19.312 -23.163 1.00 81.44 367 SER A N 1
ATOM 2953 C CA . SER A 1 367 ? 10.057 -19.634 -21.785 1.00 81.44 367 SER A CA 1
ATOM 2954 C C . SER A 1 367 ? 10.604 -18.672 -20.720 1.00 81.44 367 SER A C 1
ATOM 2956 O O . SER A 1 367 ? 10.277 -18.813 -19.548 1.00 81.44 367 SER A O 1
ATOM 2958 N N . TYR A 1 368 ? 11.478 -17.741 -21.107 1.00 84.94 368 TYR A N 1
ATOM 2959 C CA . TYR A 1 368 ? 12.158 -16.781 -20.236 1.00 84.94 368 TYR A CA 1
ATOM 2960 C C . TYR A 1 368 ? 11.758 -15.323 -20.509 1.00 84.94 368 TYR A C 1
ATOM 2962 O O . TYR A 1 368 ? 12.437 -14.398 -20.049 1.00 84.94 368 TYR A O 1
ATOM 2970 N N . VAL A 1 369 ? 10.698 -15.114 -21.292 1.00 88.50 369 VAL A N 1
ATOM 2971 C CA . VAL A 1 369 ? 10.079 -13.809 -21.505 1.00 88.50 369 VAL A CA 1
ATOM 2972 C C . VAL A 1 369 ? 8.606 -13.911 -21.132 1.00 88.50 369 VAL A C 1
ATOM 2974 O O . VAL A 1 369 ? 7.859 -14.680 -21.732 1.00 88.50 369 VAL A O 1
ATOM 2977 N N . THR A 1 370 ? 8.189 -13.118 -20.148 1.00 89.56 370 THR A N 1
ATOM 2978 C CA . THR A 1 370 ? 6.800 -13.070 -19.684 1.00 89.56 370 THR A CA 1
ATOM 2979 C C . THR A 1 370 ? 6.252 -11.671 -19.902 1.00 89.56 370 THR A C 1
ATOM 2981 O O . THR A 1 370 ? 6.816 -10.686 -19.420 1.00 89.56 370 THR A O 1
ATOM 2984 N N . LYS A 1 371 ? 5.147 -11.585 -20.643 1.00 90.25 371 LYS A N 1
ATOM 2985 C CA . LYS A 1 371 ? 4.439 -10.332 -20.908 1.00 90.25 371 LYS A CA 1
ATOM 2986 C C . LYS A 1 371 ? 3.881 -9.751 -19.595 1.00 90.25 371 LYS A C 1
ATOM 2988 O O . LYS A 1 371 ? 3.291 -10.518 -18.843 1.00 90.25 371 LYS A O 1
ATOM 2993 N N . PRO A 1 372 ? 4.019 -8.435 -19.344 1.00 90.50 372 PRO A N 1
ATOM 2994 C CA . PRO A 1 372 ? 3.298 -7.746 -18.272 1.00 90.50 372 PRO A CA 1
ATOM 2995 C C . PRO A 1 372 ? 1.786 -8.009 -18.314 1.00 90.50 372 PRO A C 1
ATOM 2997 O O . PRO A 1 372 ? 1.175 -7.874 -19.378 1.00 90.50 372 PRO A O 1
ATOM 3000 N N . ASP A 1 373 ? 1.171 -8.322 -17.177 1.00 85.44 373 ASP A N 1
ATOM 3001 C CA . ASP A 1 373 ? -0.214 -8.814 -17.102 1.00 85.44 373 ASP A CA 1
ATOM 3002 C C . ASP A 1 373 ? -1.208 -7.812 -17.712 1.00 85.44 373 ASP A C 1
ATOM 3004 O O . ASP A 1 373 ? -2.051 -8.160 -18.544 1.00 85.44 373 ASP A O 1
ATOM 3008 N N . TYR A 1 374 ? -1.026 -6.519 -17.424 1.00 85.44 374 TYR A N 1
ATOM 3009 C CA . TYR A 1 374 ? -1.871 -5.455 -17.977 1.00 85.44 374 TYR A CA 1
ATOM 3010 C C . TYR A 1 374 ? -1.810 -5.342 -19.514 1.00 85.44 374 TYR A C 1
ATOM 3012 O O . TYR A 1 374 ? -2.698 -4.744 -20.121 1.00 85.44 374 TYR A O 1
ATOM 3020 N N . LEU A 1 375 ? -0.794 -5.907 -20.177 1.00 89.38 375 LEU A N 1
ATOM 3021 C CA . LEU A 1 375 ? -0.661 -5.901 -21.640 1.00 89.38 375 LEU A CA 1
ATOM 3022 C C . LEU A 1 375 ? -1.317 -7.111 -22.318 1.00 89.38 375 LEU A C 1
ATOM 3024 O O . LEU A 1 375 ? -1.467 -7.096 -23.544 1.00 89.38 375 LEU A O 1
ATOM 3028 N N . VAL A 1 376 ? -1.703 -8.148 -21.566 1.00 85.56 376 VAL A N 1
ATOM 3029 C CA . VAL A 1 376 ? -2.273 -9.394 -22.113 1.00 85.56 376 VAL A CA 1
ATOM 3030 C C . VAL A 1 376 ? -3.581 -9.123 -22.854 1.00 85.56 376 VAL A C 1
ATOM 3032 O O . VAL A 1 376 ? -3.731 -9.547 -23.998 1.00 85.56 376 VAL A O 1
ATOM 3035 N N . ASN A 1 377 ? -4.478 -8.347 -22.243 1.00 82.31 377 ASN A N 1
ATOM 3036 C CA . ASN A 1 377 ? -5.805 -8.031 -22.787 1.00 82.31 377 ASN A CA 1
ATOM 3037 C C . ASN A 1 377 ? -5.919 -6.594 -23.326 1.00 82.31 377 ASN A C 1
ATOM 3039 O O . ASN A 1 377 ? -7.010 -6.127 -23.659 1.00 82.31 377 ASN A O 1
ATOM 3043 N N . THR A 1 378 ? -4.801 -5.872 -23.427 1.00 87.00 378 THR A N 1
ATOM 3044 C CA . THR A 1 378 ? -4.801 -4.509 -23.965 1.00 87.00 378 THR A CA 1
ATOM 3045 C C . THR A 1 378 ? -4.889 -4.531 -25.491 1.00 87.00 378 THR A C 1
ATOM 3047 O O . THR A 1 378 ? -4.123 -5.210 -26.171 1.00 87.00 378 THR A O 1
ATOM 3050 N N . SER A 1 379 ? -5.800 -3.733 -26.052 1.00 90.88 379 SER A N 1
ATOM 3051 C CA . SER A 1 379 ? -5.962 -3.608 -27.505 1.00 90.88 379 SER A CA 1
ATOM 3052 C C . SER A 1 379 ? -4.775 -2.893 -28.154 1.00 90.88 379 SER A C 1
ATOM 3054 O O . SER A 1 379 ? -4.301 -1.869 -27.655 1.00 90.88 379 SER A O 1
ATOM 3056 N N . TYR A 1 380 ? -4.324 -3.376 -29.310 1.00 94.00 380 TYR A N 1
ATOM 3057 C CA . TYR A 1 380 ? -3.341 -2.651 -30.115 1.00 94.00 380 TYR A CA 1
ATOM 3058 C C . TYR A 1 380 ? -3.895 -1.296 -30.583 1.00 94.00 380 TYR A C 1
ATOM 3060 O O . TYR A 1 380 ? -5.083 -1.151 -30.857 1.00 94.00 380 TYR A O 1
ATOM 3068 N N . GLY A 1 381 ? -3.018 -0.299 -30.663 1.00 93.38 381 GLY A N 1
ATOM 3069 C CA . GLY A 1 381 ? -3.356 1.108 -30.874 1.00 93.38 381 GLY A CA 1
ATOM 3070 C C . GLY A 1 381 ? -3.610 1.889 -29.579 1.00 93.38 381 GLY A C 1
ATOM 3071 O O . GLY A 1 381 ? -3.682 3.115 -29.629 1.00 93.38 381 GLY A O 1
ATOM 3072 N N . SER A 1 382 ? -3.701 1.222 -28.422 1.00 92.81 382 SER A N 1
ATOM 3073 C CA . SER A 1 382 ? -3.938 1.897 -27.140 1.00 92.81 382 SER A CA 1
ATOM 3074 C C . SER A 1 382 ? -2.774 2.813 -26.755 1.00 92.81 382 SER A C 1
ATOM 3076 O O . SER A 1 382 ? -1.605 2.432 -26.847 1.00 92.81 382 SER A O 1
ATOM 3078 N N . SER A 1 383 ? -3.102 4.017 -26.280 1.00 94.38 383 SER A N 1
ATOM 3079 C CA . SER A 1 383 ? -2.144 4.919 -25.637 1.00 94.38 383 SER A CA 1
ATOM 3080 C C . SER A 1 383 ? -2.040 4.563 -24.158 1.00 94.38 383 SER A C 1
ATOM 3082 O O . SER A 1 383 ? -2.992 4.764 -23.409 1.00 94.38 383 SER A O 1
ATOM 3084 N N . LEU A 1 384 ? -0.876 4.086 -23.734 1.00 93.31 384 LEU A N 1
ATOM 3085 C CA . LEU A 1 384 ? -0.594 3.678 -22.361 1.00 93.31 384 LEU A CA 1
ATOM 3086 C C . LEU A 1 384 ? 0.305 4.695 -21.658 1.00 93.31 384 LEU A C 1
ATOM 3088 O O . LEU A 1 384 ? 1.022 5.460 -22.305 1.00 93.31 384 LEU A O 1
ATOM 3092 N N . THR A 1 385 ? 0.252 4.700 -20.326 1.00 93.25 385 THR A N 1
ATOM 3093 C CA . THR A 1 385 ? 1.076 5.566 -19.470 1.00 93.25 385 THR A CA 1
ATOM 3094 C C . THR A 1 385 ? 1.938 4.733 -18.521 1.00 93.25 385 THR A C 1
ATOM 3096 O O . THR A 1 385 ? 1.461 3.742 -17.956 1.00 93.25 385 THR A O 1
ATOM 3099 N N . GLY A 1 386 ? 3.185 5.171 -18.332 1.00 95.44 386 GLY A N 1
ATOM 3100 C CA . GLY A 1 386 ? 4.209 4.494 -17.538 1.00 95.44 386 GLY A CA 1
ATOM 3101 C C . GLY A 1 386 ? 5.042 3.542 -18.396 1.00 95.44 386 GLY A C 1
ATOM 3102 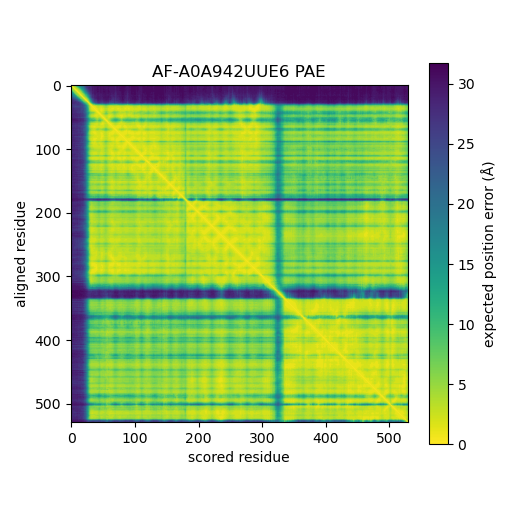O O . GLY A 1 386 ? 4.518 2.870 -19.288 1.00 95.44 386 GLY A O 1
ATOM 3103 N N . ILE A 1 387 ? 6.346 3.497 -18.132 1.00 97.56 387 ILE A N 1
ATOM 3104 C CA . ILE A 1 387 ? 7.271 2.557 -18.774 1.00 97.56 387 ILE A CA 1
ATOM 3105 C C . ILE A 1 387 ? 7.031 1.161 -18.168 1.00 97.56 387 ILE A C 1
ATOM 3107 O O . ILE A 1 387 ? 7.050 1.048 -16.940 1.00 97.56 387 ILE A O 1
ATOM 3111 N N . PRO A 1 388 ? 6.807 0.111 -18.982 1.00 96.38 388 PRO A N 1
ATOM 3112 C CA . PRO A 1 388 ? 6.617 -1.257 -18.508 1.00 96.38 388 PRO A CA 1
ATOM 3113 C C . PRO A 1 388 ? 7.777 -1.763 -17.649 1.00 96.38 388 PRO A C 1
ATOM 3115 O O . PRO A 1 388 ? 8.940 -1.403 -17.865 1.00 96.38 388 PRO A O 1
ATOM 3118 N N . TYR A 1 389 ? 7.457 -2.659 -16.722 1.00 95.94 389 TYR A N 1
ATOM 3119 C CA . TYR A 1 389 ? 8.437 -3.384 -15.940 1.00 95.94 389 TYR A CA 1
ATOM 3120 C C . TYR A 1 389 ? 9.213 -4.322 -16.859 1.00 95.94 389 TYR A C 1
ATOM 3122 O O . TYR A 1 389 ? 8.626 -5.076 -17.637 1.00 95.94 389 TYR A O 1
ATOM 3130 N N . CYS A 1 390 ? 10.537 -4.277 -16.781 1.00 95.56 390 CYS A N 1
ATOM 3131 C CA . CYS A 1 390 ? 11.413 -5.179 -17.517 1.00 95.56 390 CYS A CA 1
ATOM 3132 C C . CYS A 1 390 ? 12.530 -5.646 -16.601 1.00 95.56 390 CYS A C 1
ATOM 3134 O O . CYS A 1 390 ? 13.360 -4.833 -16.204 1.00 95.56 390 CYS A O 1
ATOM 3136 N N . TRP A 1 391 ? 12.582 -6.943 -16.313 1.00 93.56 391 TRP A N 1
ATOM 3137 C CA . TRP A 1 391 ? 13.619 -7.541 -15.483 1.00 93.56 391 TRP A CA 1
ATOM 3138 C C . TRP A 1 391 ? 15.028 -7.207 -15.985 1.00 93.56 391 TRP A C 1
ATOM 3140 O O . TRP A 1 391 ? 15.352 -7.429 -17.158 1.00 93.56 391 TRP A O 1
ATOM 3150 N N . GLY A 1 392 ? 15.867 -6.662 -15.102 1.00 91.81 392 GLY A N 1
ATOM 3151 C CA . GLY A 1 392 ? 17.212 -6.193 -15.429 1.00 91.81 392 GLY A CA 1
ATOM 3152 C C . GLY A 1 392 ? 17.246 -4.933 -16.303 1.00 91.81 392 GLY A C 1
ATOM 3153 O O . GLY A 1 392 ? 18.329 -4.508 -16.702 1.00 91.81 392 GLY A O 1
ATOM 3154 N N . GLY A 1 393 ? 16.088 -4.355 -16.620 1.00 95.12 393 GLY A N 1
ATOM 3155 C CA . GLY A 1 393 ? 15.927 -3.251 -17.555 1.00 95.12 393 GLY A CA 1
ATOM 3156 C C . GLY A 1 393 ? 16.333 -1.899 -16.976 1.00 95.12 393 GLY A C 1
ATOM 3157 O O . GLY A 1 393 ? 16.139 -1.607 -15.797 1.00 95.12 393 GLY A O 1
ATOM 3158 N N . PHE A 1 394 ? 16.878 -1.059 -17.847 1.00 95.81 394 PHE A N 1
ATOM 3159 C CA . PHE A 1 394 ? 17.389 0.285 -17.589 1.00 95.81 394 PHE A CA 1
ATOM 3160 C C . PHE A 1 394 ? 16.935 1.286 -18.671 1.00 95.81 394 PHE A C 1
ATOM 3162 O O . PHE A 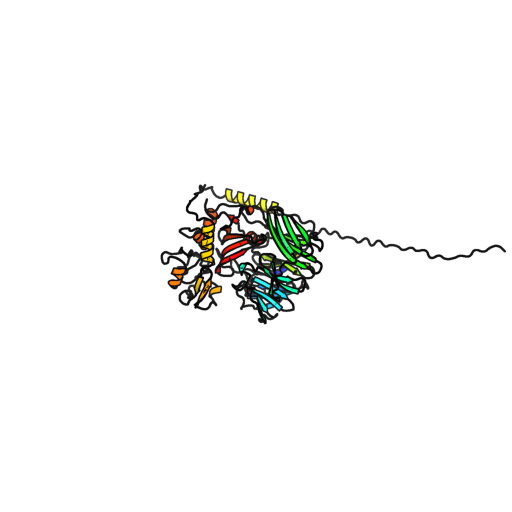1 394 ? 17.504 2.370 -18.831 1.00 95.81 394 PHE A O 1
ATOM 3169 N N . ASP A 1 395 ? 15.904 0.933 -19.442 1.00 97.56 395 ASP A N 1
ATOM 3170 C CA . ASP A 1 395 ? 15.409 1.741 -20.553 1.00 97.56 395 ASP A CA 1
ATOM 3171 C C . ASP A 1 395 ? 14.546 2.896 -20.037 1.00 97.56 395 ASP A C 1
ATOM 3173 O O . ASP A 1 395 ? 13.320 2.829 -19.981 1.00 97.56 395 ASP A O 1
ATOM 3177 N N . GLY A 1 396 ? 15.209 3.969 -19.616 1.00 94.69 396 GLY A N 1
ATOM 3178 C CA . GLY A 1 396 ? 14.571 5.214 -19.205 1.00 94.69 396 GLY A CA 1
ATOM 3179 C C . GLY A 1 396 ? 14.147 6.085 -20.389 1.00 94.69 396 GLY A C 1
ATOM 3180 O O . GLY A 1 396 ? 14.170 5.679 -21.551 1.00 94.69 396 GLY A O 1
ATOM 3181 N N . HIS A 1 397 ? 13.802 7.342 -20.098 1.00 89.00 397 HIS A N 1
ATOM 3182 C CA . HIS A 1 397 ? 13.509 8.333 -21.145 1.00 89.00 397 HIS A CA 1
ATOM 3183 C C . HIS A 1 397 ? 14.756 8.745 -21.954 1.00 89.00 397 HIS A C 1
ATOM 3185 O O . HIS A 1 397 ? 14.625 9.205 -23.084 1.00 89.00 397 HIS A O 1
ATOM 3191 N N . ASP A 1 398 ? 15.952 8.580 -21.387 1.00 90.56 398 ASP A N 1
ATOM 3192 C CA . ASP A 1 398 ? 17.252 8.967 -21.955 1.00 90.56 398 ASP A CA 1
ATOM 3193 C C . ASP A 1 398 ? 18.378 7.978 -21.573 1.00 90.56 398 ASP A C 1
ATOM 3195 O O . ASP A 1 398 ? 19.551 8.350 -21.485 1.00 90.56 398 ASP A O 1
ATOM 3199 N N . ARG A 1 399 ? 18.018 6.732 -21.257 1.00 93.19 399 ARG A N 1
ATOM 3200 C CA . ARG A 1 399 ? 18.931 5.653 -20.852 1.00 93.19 399 ARG A CA 1
ATOM 3201 C C . ARG A 1 399 ? 18.520 4.362 -21.540 1.00 93.19 399 ARG A C 1
ATOM 3203 O O . ARG A 1 399 ? 17.339 4.200 -21.838 1.00 93.19 399 ARG A O 1
ATOM 3210 N N . SER A 1 400 ? 19.464 3.448 -21.747 1.00 94.56 400 SER A N 1
ATOM 3211 C CA . SER A 1 400 ? 19.182 2.149 -22.351 1.00 94.56 400 SER A CA 1
ATOM 3212 C C . SER A 1 400 ? 19.900 1.002 -21.653 1.00 94.56 400 SER A C 1
ATOM 3214 O O . SER A 1 400 ? 21.028 1.148 -21.185 1.00 94.56 400 SER A O 1
ATOM 3216 N N . SER A 1 401 ? 19.245 -0.157 -21.653 1.00 93.00 401 SER A N 1
ATOM 3217 C CA . SER A 1 401 ? 19.789 -1.456 -21.249 1.00 93.00 401 SER A CA 1
ATOM 3218 C C . SER A 1 401 ? 20.850 -2.004 -22.218 1.00 93.00 401 SER A C 1
ATOM 3220 O O . SER A 1 401 ? 21.488 -3.013 -21.925 1.00 93.00 401 SER A O 1
ATOM 3222 N N . THR A 1 402 ? 21.024 -1.401 -23.399 1.00 91.56 402 THR A N 1
ATOM 3223 C CA . THR A 1 402 ? 21.883 -1.909 -24.482 1.00 91.56 402 THR A CA 1
ATOM 3224 C C . THR A 1 402 ? 22.445 -0.773 -25.342 1.00 91.56 402 THR A C 1
ATOM 3226 O O . THR A 1 402 ? 21.999 0.364 -25.268 1.00 91.56 402 THR A O 1
ATOM 3229 N N . GLY A 1 403 ? 23.413 -1.080 -26.209 1.00 91.56 403 GLY A N 1
ATOM 3230 C CA . GLY A 1 403 ? 23.889 -0.160 -27.250 1.00 91.56 403 GLY A CA 1
ATOM 3231 C C . GLY A 1 403 ? 23.031 -0.144 -28.523 1.00 91.56 403 GLY A C 1
ATOM 3232 O O . GLY A 1 403 ? 23.338 0.595 -29.452 1.00 91.56 403 GLY A O 1
ATOM 3233 N N . SER A 1 404 ? 21.987 -0.979 -28.609 1.00 94.00 404 SER A N 1
ATOM 3234 C CA . SER A 1 404 ? 21.165 -1.124 -29.827 1.00 94.00 404 SER A CA 1
ATOM 3235 C C . SER A 1 404 ? 20.067 -0.067 -29.981 1.00 94.00 404 SER A C 1
ATOM 3237 O O . SER A 1 404 ? 19.544 0.110 -31.078 1.00 94.00 404 SER A O 1
ATOM 3239 N N . TRP A 1 405 ? 19.691 0.610 -28.899 1.00 95.88 405 TRP A N 1
ATOM 3240 C CA . TRP A 1 405 ? 18.734 1.715 -28.885 1.00 95.88 405 TRP A CA 1
ATOM 3241 C C . TRP A 1 405 ? 19.127 2.694 -27.774 1.00 95.88 405 TRP A C 1
ATOM 3243 O O . TRP A 1 405 ? 19.978 2.382 -26.949 1.00 95.88 405 TRP A O 1
ATOM 3253 N N . SER A 1 406 ? 18.576 3.907 -27.771 1.00 95.31 406 SER A N 1
ATOM 3254 C CA . SER A 1 406 ? 19.045 4.984 -26.882 1.00 95.31 406 SER A CA 1
ATOM 3255 C C . SER A 1 406 ? 18.149 5.221 -25.666 1.00 95.31 406 SER A C 1
ATOM 3257 O O . SER A 1 406 ? 18.602 5.746 -24.652 1.00 95.31 406 SER A O 1
ATOM 3259 N N . ASN A 1 407 ? 16.874 4.855 -25.770 1.00 96.62 407 ASN A N 1
ATOM 3260 C CA . ASN A 1 407 ? 15.863 4.985 -24.723 1.00 96.62 407 ASN A CA 1
ATOM 3261 C C . ASN A 1 407 ? 14.645 4.092 -24.994 1.00 96.62 407 ASN A C 1
ATOM 3263 O O . ASN A 1 407 ? 14.515 3.516 -26.080 1.00 96.62 407 ASN A O 1
ATOM 3267 N N . PHE A 1 408 ? 13.718 4.024 -24.038 1.00 97.94 408 PHE A N 1
ATOM 3268 C CA . PHE A 1 408 ? 12.487 3.243 -24.182 1.00 97.94 408 PHE A CA 1
ATOM 3269 C C . PHE A 1 408 ? 11.686 3.593 -25.448 1.00 97.94 408 PHE A C 1
ATOM 3271 O O . PHE A 1 408 ? 11.273 2.702 -26.186 1.00 97.94 408 PHE A O 1
ATOM 3278 N N . GLY A 1 409 ? 11.518 4.881 -25.763 1.00 97.12 409 GLY A N 1
ATOM 3279 C CA . GLY A 1 409 ? 10.775 5.319 -26.951 1.00 97.12 409 GLY A CA 1
ATOM 3280 C C . GLY A 1 409 ? 11.397 4.843 -28.267 1.00 97.12 409 GLY A C 1
ATOM 3281 O O . GLY A 1 409 ? 10.689 4.404 -29.177 1.00 97.12 409 GLY A O 1
ATOM 3282 N N . SER A 1 410 ? 12.729 4.871 -28.358 1.00 97.31 410 SER A N 1
ATOM 3283 C CA . SER A 1 410 ? 13.454 4.330 -29.511 1.00 97.31 410 SER A CA 1
ATOM 3284 C C . SER A 1 410 ? 13.290 2.812 -29.624 1.00 97.31 410 SER A C 1
ATOM 3286 O O . SER A 1 410 ? 13.040 2.319 -30.721 1.00 97.31 410 SER A O 1
ATOM 3288 N N . ALA A 1 411 ? 13.297 2.084 -28.502 1.00 97.12 411 ALA A N 1
ATOM 3289 C CA . ALA A 1 411 ? 13.029 0.648 -28.488 1.00 97.12 411 ALA A CA 1
ATOM 3290 C C . ALA A 1 411 ? 11.617 0.331 -29.009 1.00 97.12 411 ALA A C 1
ATOM 3292 O O . ALA A 1 411 ? 11.452 -0.535 -29.869 1.00 97.12 411 ALA A O 1
ATOM 3293 N N . MET A 1 412 ? 10.605 1.082 -28.559 1.00 97.25 412 MET A N 1
ATOM 3294 C CA . MET A 1 412 ? 9.224 0.934 -29.035 1.00 97.25 412 MET A CA 1
ATOM 3295 C C . MET A 1 412 ? 9.090 1.236 -30.531 1.00 97.25 412 MET A C 1
ATOM 3297 O O . MET A 1 412 ? 8.366 0.532 -31.230 1.00 97.25 412 MET A O 1
ATOM 3301 N N . SER A 1 413 ? 9.816 2.236 -31.037 1.00 95.44 413 SER A N 1
ATOM 3302 C CA . SER A 1 413 ? 9.836 2.584 -32.468 1.00 95.44 413 SER A CA 1
ATOM 3303 C C . SER A 1 413 ? 10.521 1.514 -33.325 1.00 95.44 413 SER A C 1
ATOM 3305 O O . SER A 1 413 ? 10.202 1.358 -34.500 1.00 95.44 413 SER A O 1
ATOM 3307 N N . MET A 1 414 ? 11.447 0.759 -32.733 1.00 95.38 414 MET A N 1
ATOM 3308 C CA . MET A 1 414 ? 12.127 -0.380 -33.352 1.00 95.38 414 MET A CA 1
ATOM 3309 C C . MET A 1 414 ? 11.358 -1.703 -33.197 1.00 95.38 414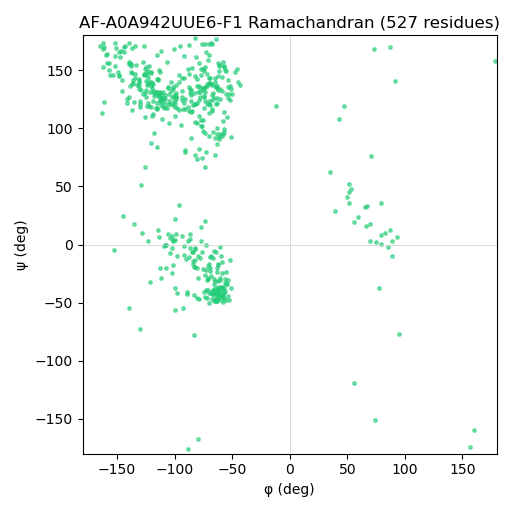 MET A C 1
ATOM 3311 O O . MET A 1 414 ? 11.890 -2.750 -33.565 1.00 95.38 414 MET A O 1
ATOM 3315 N N . GLY A 1 415 ? 10.145 -1.684 -32.629 1.00 94.94 415 GLY A N 1
ATOM 3316 C CA . GLY A 1 415 ? 9.336 -2.887 -32.416 1.00 94.94 415 GLY A CA 1
ATOM 3317 C C . GLY A 1 415 ? 9.929 -3.852 -31.388 1.00 94.94 415 GLY A C 1
ATOM 3318 O O . GLY A 1 415 ? 9.821 -5.063 -31.552 1.00 94.94 415 GLY A O 1
ATOM 3319 N N . LYS A 1 416 ? 10.621 -3.343 -30.360 1.00 95.75 416 LYS A N 1
ATOM 3320 C CA . LYS A 1 416 ? 11.089 -4.170 -29.236 1.00 95.75 416 LYS A CA 1
ATOM 3321 C C . LYS A 1 416 ? 9.944 -4.519 -28.294 1.00 95.75 416 LYS A C 1
ATOM 3323 O O . LYS A 1 416 ? 8.996 -3.749 -28.161 1.00 95.75 416 LYS A O 1
ATOM 3328 N N . GLU A 1 417 ? 10.060 -5.668 -27.638 1.00 95.75 417 GLU A N 1
ATOM 3329 C CA . GLU A 1 417 ? 9.019 -6.215 -26.772 1.00 95.75 417 GLU A CA 1
ATOM 3330 C C . GLU A 1 417 ? 8.849 -5.332 -25.527 1.00 95.75 417 GLU A C 1
ATOM 3332 O O . GLU A 1 417 ? 9.814 -5.051 -24.809 1.00 95.75 417 GLU A O 1
ATOM 3337 N N . ALA A 1 418 ? 7.631 -4.852 -25.288 1.00 96.25 418 ALA A N 1
ATOM 3338 C CA . ALA A 1 418 ? 7.324 -3.947 -24.189 1.00 96.25 418 ALA A CA 1
ATOM 3339 C C . ALA A 1 418 ? 7.280 -4.697 -22.848 1.00 96.25 418 ALA A C 1
ATOM 3341 O O . ALA A 1 418 ? 6.326 -5.416 -22.554 1.00 96.25 418 ALA A O 1
ATOM 3342 N N . GLY A 1 419 ? 8.302 -4.493 -22.017 1.00 95.50 419 GLY A N 1
ATOM 3343 C CA . GLY A 1 419 ? 8.423 -5.113 -20.702 1.00 95.50 419 GLY A CA 1
ATOM 3344 C C . GLY A 1 419 ? 8.774 -6.601 -20.730 1.00 95.50 419 GLY A C 1
ATOM 3345 O O . GLY A 1 419 ? 8.749 -7.261 -21.769 1.00 95.50 419 GLY A O 1
ATOM 3346 N N . ASN A 1 420 ? 9.118 -7.115 -19.553 1.00 93.75 420 ASN A N 1
ATOM 3347 C CA . ASN A 1 420 ? 9.355 -8.525 -19.275 1.00 93.75 420 ASN A CA 1
ATOM 3348 C C . ASN A 1 420 ? 9.319 -8.760 -17.758 1.00 93.75 420 ASN A C 1
ATOM 3350 O O . ASN A 1 420 ? 10.219 -8.303 -17.050 1.00 93.75 420 ASN A O 1
ATOM 3354 N N . VAL A 1 421 ? 8.322 -9.488 -17.260 1.00 91.06 421 VAL A N 1
ATOM 3355 C CA . VAL A 1 421 ? 8.168 -9.787 -15.822 1.00 91.06 421 VAL A CA 1
ATOM 3356 C C . VAL A 1 421 ? 8.808 -11.118 -15.411 1.00 91.06 421 VAL A C 1
ATOM 3358 O O . VAL A 1 421 ? 8.663 -11.553 -14.274 1.00 91.06 421 VAL A O 1
ATOM 3361 N N . TYR A 1 422 ? 9.545 -11.775 -16.313 1.00 89.19 422 TYR A N 1
ATOM 3362 C CA . TYR A 1 422 ? 10.304 -12.981 -15.988 1.00 89.19 422 TYR A CA 1
ATOM 3363 C C . TYR A 1 422 ? 11.582 -12.635 -15.212 1.00 89.19 422 TYR A C 1
ATOM 3365 O O . TYR A 1 422 ? 12.590 -12.225 -15.794 1.00 89.19 422 TYR A O 1
ATOM 3373 N N . THR A 1 423 ? 11.562 -12.839 -13.898 1.00 85.38 423 THR A N 1
ATOM 3374 C CA . THR A 1 423 ? 12.593 -12.343 -12.972 1.00 85.38 423 THR A CA 1
ATOM 3375 C C . THR A 1 423 ? 13.686 -13.347 -12.617 1.00 85.38 423 THR A C 1
ATOM 3377 O O . THR A 1 423 ? 14.224 -13.378 -11.510 1.00 85.38 423 THR A O 1
ATOM 3380 N N . SER A 1 424 ? 14.044 -14.195 -13.582 1.00 83.19 424 SER A N 1
ATOM 3381 C CA . SER A 1 424 ? 15.111 -15.182 -13.425 1.00 83.19 424 SER A CA 1
ATOM 3382 C C . SER A 1 424 ? 16.246 -14.981 -14.435 1.00 83.19 424 SER A C 1
ATOM 3384 O O . SER A 1 424 ? 16.051 -14.785 -15.644 1.00 83.19 424 SER A O 1
ATOM 3386 N N . GLY A 1 425 ? 17.477 -15.051 -13.923 1.00 85.12 425 GLY A N 1
ATOM 3387 C CA . GLY A 1 425 ? 18.707 -14.798 -14.671 1.00 85.12 425 GLY A CA 1
ATOM 3388 C C . GLY A 1 425 ? 18.934 -13.312 -14.961 1.00 85.12 425 GLY A C 1
ATOM 3389 O O . GLY A 1 425 ? 18.511 -12.447 -14.204 1.00 85.12 425 GLY A O 1
ATOM 3390 N N . SER A 1 426 ? 19.622 -13.007 -16.060 1.00 87.50 426 SER A N 1
ATOM 3391 C CA . SER A 1 426 ? 19.927 -11.637 -16.494 1.00 87.50 426 SER A CA 1
ATOM 3392 C C . SER A 1 426 ? 18.823 -11.016 -17.363 1.00 87.50 426 SER A C 1
ATOM 3394 O O . SER A 1 426 ? 17.903 -11.715 -17.804 1.00 87.50 426 SER A O 1
ATOM 3396 N N . TYR A 1 427 ? 18.958 -9.713 -17.643 1.00 91.62 427 TYR A N 1
ATOM 3397 C CA . TYR A 1 427 ? 18.192 -8.974 -18.656 1.00 91.62 427 TYR A CA 1
ATOM 3398 C C . TYR A 1 427 ? 18.088 -9.750 -19.982 1.00 91.62 427 TYR A 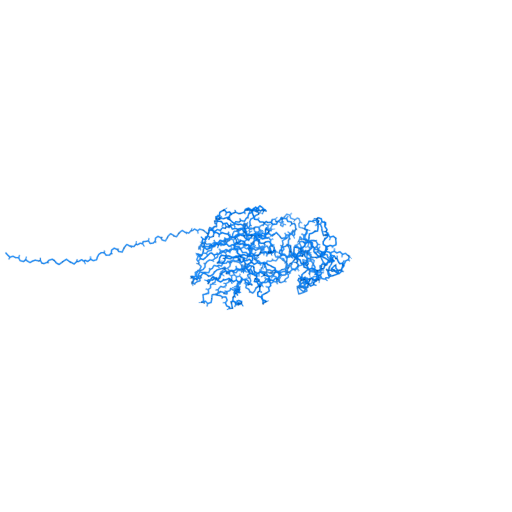C 1
ATOM 3400 O O . TYR A 1 427 ? 19.060 -10.373 -20.424 1.00 91.62 427 TYR A O 1
ATOM 3408 N N . LYS A 1 428 ? 16.916 -9.715 -20.630 1.00 92.62 428 LYS A N 1
ATOM 3409 C CA . LYS A 1 428 ? 16.666 -10.437 -21.887 1.00 92.62 428 LYS A CA 1
ATOM 3410 C C . LYS A 1 428 ? 16.814 -9.510 -23.085 1.00 92.62 428 LYS A C 1
ATOM 3412 O O . LYS A 1 428 ? 16.168 -8.472 -23.186 1.00 92.62 428 LYS A O 1
ATOM 3417 N N . SER A 1 429 ? 17.661 -9.904 -24.032 1.00 88.69 429 SER A N 1
ATOM 3418 C CA . SER A 1 429 ? 17.849 -9.144 -25.266 1.00 88.69 429 SER A CA 1
ATOM 3419 C C . SER A 1 429 ? 16.537 -9.048 -26.048 1.00 88.69 429 SER A C 1
ATOM 3421 O O . SER A 1 429 ? 15.899 -10.071 -26.285 1.00 88.69 429 SER A O 1
ATOM 3423 N N . SER A 1 430 ? 16.211 -7.846 -26.528 1.00 91.25 430 SER A N 1
ATOM 3424 C CA . SER A 1 430 ? 14.990 -7.486 -27.281 1.00 91.25 430 SER A CA 1
ATOM 3425 C C . SER A 1 430 ? 13.749 -7.124 -26.463 1.00 91.25 430 SER A C 1
ATOM 3427 O O . SER A 1 430 ? 12.773 -6.688 -27.071 1.00 91.25 430 SER A O 1
ATOM 3429 N N . THR A 1 431 ? 13.799 -7.192 -25.131 1.00 95.81 431 THR A N 1
ATOM 3430 C CA . THR A 1 431 ? 12.766 -6.614 -24.253 1.00 95.81 431 THR A CA 1
ATOM 3431 C C . THR A 1 431 ? 13.200 -5.227 -23.780 1.00 95.81 431 THR A C 1
ATOM 3433 O O . THR A 1 431 ? 14.392 -5.004 -23.575 1.00 95.81 431 THR A O 1
ATOM 3436 N N . ALA A 1 432 ? 12.277 -4.286 -23.598 1.00 97.12 432 ALA A N 1
ATOM 3437 C CA . ALA A 1 432 ? 12.603 -2.929 -23.158 1.00 97.12 432 ALA A CA 1
ATOM 3438 C C . ALA A 1 432 ? 11.691 -2.457 -22.023 1.00 97.12 432 ALA A C 1
ATOM 3440 O O . ALA A 1 432 ? 10.474 -2.644 -22.072 1.00 97.12 432 ALA A O 1
ATOM 3441 N N . GLY A 1 433 ? 12.279 -1.806 -21.023 1.00 97.38 433 GLY A N 1
ATOM 3442 C CA . GLY A 1 433 ? 11.567 -1.233 -19.881 1.00 97.38 433 GLY A CA 1
ATOM 3443 C C . GLY A 1 433 ? 12.489 -0.989 -18.687 1.00 97.38 433 GLY A C 1
ATOM 3444 O O . GLY A 1 433 ? 13.712 -0.930 -18.834 1.00 97.38 433 GLY A O 1
ATOM 3445 N N . LEU A 1 434 ? 11.908 -0.871 -17.496 1.00 96.94 434 LEU A N 1
ATOM 3446 C CA . LEU A 1 434 ? 12.634 -0.593 -16.252 1.00 96.94 434 LEU A CA 1
ATOM 3447 C C . LEU A 1 434 ? 12.242 -1.592 -15.169 1.00 96.94 434 LEU A C 1
ATOM 3449 O O . LEU A 1 434 ? 11.054 -1.781 -14.947 1.00 96.94 434 LEU A O 1
ATOM 3453 N N . ASP A 1 435 ? 13.195 -2.178 -14.451 1.00 95.12 435 ASP A N 1
ATOM 3454 C CA . ASP A 1 435 ? 12.880 -2.800 -13.157 1.00 95.12 435 ASP A CA 1
ATOM 3455 C C . ASP A 1 435 ? 12.982 -1.775 -12.009 1.00 95.12 435 ASP A C 1
ATOM 3457 O O . ASP A 1 435 ? 13.195 -0.578 -12.236 1.00 95.12 435 ASP A O 1
ATOM 3461 N N . CYS A 1 436 ? 12.803 -2.226 -10.763 1.00 94.81 436 CYS A N 1
ATOM 3462 C CA . CYS A 1 436 ? 12.796 -1.358 -9.583 1.00 94.81 436 CYS A CA 1
ATOM 3463 C C . CYS A 1 436 ? 14.104 -0.560 -9.433 1.00 94.81 436 CYS A C 1
ATOM 3465 O O . CYS A 1 436 ? 14.091 0.669 -9.307 1.00 94.81 436 CYS A O 1
ATOM 3467 N N . SER A 1 437 ? 15.244 -1.244 -9.513 1.00 94.06 437 SER A N 1
ATOM 3468 C CA . SER A 1 437 ? 16.569 -0.650 -9.328 1.00 94.06 437 SER A CA 1
ATOM 3469 C C . SER A 1 437 ? 17.067 0.091 -10.572 1.00 94.06 437 SER A C 1
ATOM 3471 O O . SER A 1 437 ? 17.753 1.111 -10.456 1.00 94.06 437 SER A O 1
ATOM 3473 N N . GLY A 1 438 ? 16.643 -0.330 -11.761 1.00 95.31 438 GLY A N 1
ATOM 3474 C CA . GLY A 1 438 ? 16.840 0.362 -13.028 1.00 95.31 438 GLY A CA 1
ATOM 3475 C C . GLY A 1 438 ? 16.076 1.678 -13.098 1.00 95.31 438 GLY A C 1
ATOM 3476 O O . GLY A 1 438 ? 16.644 2.679 -13.534 1.00 95.31 438 GLY A O 1
ATOM 3477 N N . PHE A 1 439 ? 14.842 1.732 -12.589 1.00 97.00 439 PHE A N 1
ATOM 3478 C CA . PHE A 1 439 ? 14.076 2.976 -12.459 1.00 97.00 439 PHE A CA 1
ATOM 3479 C C . PHE A 1 439 ? 14.791 3.996 -11.564 1.00 97.00 439 PHE A C 1
ATOM 3481 O O . PHE A 1 439 ? 14.957 5.154 -11.960 1.00 97.00 439 PHE A O 1
ATOM 3488 N N . VAL A 1 440 ? 15.262 3.568 -10.388 1.00 95.62 440 VAL A N 1
ATOM 3489 C CA . VAL A 1 440 ? 16.016 4.432 -9.464 1.00 95.62 440 VAL A CA 1
ATOM 3490 C C . VAL A 1 440 ? 17.337 4.879 -10.084 1.00 95.62 440 VAL A C 1
ATOM 3492 O O . VAL A 1 440 ? 17.611 6.080 -10.130 1.00 95.62 440 VAL A O 1
ATOM 3495 N N . SER A 1 441 ? 18.106 3.949 -10.653 1.00 94.31 441 SER A N 1
ATOM 3496 C CA . SER A 1 441 ? 19.374 4.249 -11.330 1.00 94.31 441 SER A CA 1
ATOM 3497 C C . SER A 1 441 ? 19.181 5.248 -12.479 1.00 94.31 441 SER A C 1
ATOM 3499 O O . SER A 1 441 ? 19.964 6.186 -12.641 1.00 94.31 441 SER A O 1
ATOM 3501 N N . ALA A 1 442 ? 18.110 5.094 -13.267 1.00 95.50 442 ALA A N 1
ATOM 3502 C CA . ALA A 1 442 ? 17.842 5.952 -14.415 1.00 95.50 442 ALA A CA 1
ATOM 3503 C C . ALA A 1 442 ? 17.429 7.353 -13.953 1.00 95.50 442 ALA A C 1
ATOM 3505 O O . ALA A 1 442 ? 17.870 8.355 -14.524 1.00 95.50 442 ALA A O 1
ATOM 3506 N N . ALA A 1 443 ? 16.628 7.458 -12.890 1.00 95.12 443 ALA A N 1
ATOM 3507 C CA . ALA A 1 443 ? 16.264 8.743 -12.300 1.00 95.12 443 ALA A CA 1
ATOM 3508 C C . ALA A 1 443 ? 17.483 9.471 -11.705 1.00 95.12 443 ALA A C 1
ATOM 3510 O O . ALA A 1 443 ? 17.598 10.683 -11.893 1.00 95.12 443 ALA A O 1
ATOM 3511 N N . LEU A 1 444 ? 18.416 8.738 -11.088 1.00 92.50 444 LEU A N 1
ATOM 3512 C CA . LEU A 1 444 ? 19.685 9.246 -10.545 1.00 92.50 444 LEU A CA 1
ATOM 3513 C C . LEU A 1 444 ? 20.760 9.524 -11.608 1.00 92.50 444 LEU A C 1
ATOM 3515 O O . LEU A 1 444 ? 21.854 9.950 -11.265 1.00 92.50 444 LEU A O 1
ATOM 3519 N N . GLN A 1 445 ? 20.446 9.344 -12.894 1.00 91.31 445 GLN A N 1
ATOM 3520 C CA . GLN A 1 445 ? 21.341 9.622 -14.024 1.00 91.31 445 GLN A CA 1
ATOM 3521 C C . GLN A 1 445 ? 22.583 8.739 -14.131 1.00 91.31 445 GLN A C 1
ATOM 3523 O O . GLN A 1 445 ? 23.455 9.058 -14.942 1.00 91.31 445 GLN A O 1
ATOM 3528 N N . PHE A 1 446 ? 22.627 7.605 -13.436 1.00 89.31 446 PHE A N 1
ATOM 3529 C CA . PHE A 1 446 ? 23.748 6.678 -13.542 1.00 89.31 446 PHE A CA 1
ATOM 3530 C C . PHE A 1 446 ? 24.012 6.251 -14.995 1.00 89.31 446 PHE A C 1
ATOM 3532 O O . PHE A 1 446 ? 23.112 6.236 -15.843 1.00 89.31 446 PHE A O 1
ATOM 3539 N N . GLY A 1 447 ? 25.282 5.968 -15.302 1.00 86.69 447 GLY A N 1
ATOM 3540 C CA . GLY A 1 447 ? 25.703 5.512 -16.632 1.00 86.69 447 GLY A CA 1
ATOM 3541 C C . GLY A 1 447 ? 25.277 4.072 -16.928 1.00 86.69 447 GLY A C 1
ATOM 3542 O O . GLY A 1 447 ? 25.145 3.688 -18.086 1.00 86.69 447 GLY A O 1
ATOM 3543 N N . SER A 1 448 ? 25.018 3.298 -15.879 1.00 88.56 448 SER A N 1
ATOM 3544 C CA . SER A 1 448 ? 24.539 1.923 -15.928 1.00 88.56 448 SER A CA 1
ATOM 3545 C C . SER A 1 448 ? 23.555 1.664 -14.787 1.00 88.56 448 SER A C 1
ATOM 3547 O O . SER A 1 448 ? 23.374 2.481 -13.879 1.00 88.56 448 SER A O 1
ATOM 3549 N N . LYS A 1 449 ? 22.903 0.504 -14.842 1.00 90.75 449 LYS A N 1
ATOM 3550 C CA . LYS A 1 449 ? 22.042 0.014 -13.772 1.00 90.75 449 LYS A CA 1
ATOM 3551 C C . LYS A 1 449 ? 22.869 -0.458 -12.582 1.00 90.75 449 LYS A C 1
ATOM 3553 O O . LYS A 1 449 ? 23.737 -1.315 -12.738 1.00 90.75 449 LYS A O 1
ATOM 3558 N N . TYR A 1 450 ? 22.498 0.001 -11.393 1.00 91.19 450 TYR A N 1
ATOM 3559 C CA . TYR A 1 450 ? 22.900 -0.615 -10.135 1.00 91.19 450 TYR A CA 1
ATOM 3560 C C . TYR A 1 450 ? 21.745 -1.460 -9.606 1.00 91.19 450 TYR A C 1
ATOM 3562 O O . TYR A 1 450 ? 20.595 -1.027 -9.645 1.00 91.19 450 TYR A O 1
ATOM 3570 N N . GLY A 1 451 ? 22.047 -2.672 -9.138 1.00 91.00 451 GLY A N 1
ATOM 3571 C CA . GLY A 1 451 ? 21.073 -3.519 -8.447 1.00 91.00 451 GLY A CA 1
ATOM 3572 C C . GLY A 1 451 ? 20.716 -2.971 -7.064 1.00 91.00 451 GLY A C 1
ATOM 3573 O O . GLY A 1 451 ? 21.350 -2.038 -6.568 1.00 91.00 451 GLY A O 1
ATOM 3574 N N . THR A 1 452 ? 19.726 -3.576 -6.411 1.00 91.81 452 THR A N 1
ATOM 3575 C CA . THR A 1 452 ? 19.274 -3.154 -5.072 1.00 91.81 452 THR A CA 1
ATOM 3576 C C . THR A 1 452 ? 20.380 -3.210 -4.005 1.00 91.81 452 THR A C 1
ATOM 3578 O O . THR A 1 452 ? 20.477 -2.291 -3.199 1.00 91.81 452 THR A O 1
ATOM 3581 N N . TYR A 1 453 ? 21.269 -4.210 -4.026 1.00 89.94 453 TYR A N 1
ATOM 3582 C CA . TYR A 1 453 ? 22.454 -4.226 -3.148 1.00 89.94 453 TYR A CA 1
ATOM 3583 C C . TYR A 1 453 ? 23.407 -3.060 -3.433 1.00 89.94 453 TYR A C 1
ATOM 3585 O O . TYR A 1 453 ? 23.733 -2.302 -2.531 1.00 89.94 453 TYR A O 1
ATOM 3593 N N . GLY A 1 454 ? 23.753 -2.827 -4.703 1.00 89.56 454 GLY A N 1
ATOM 3594 C CA . GLY A 1 454 ? 24.616 -1.702 -5.070 1.00 89.56 454 GLY A CA 1
ATOM 3595 C C . GLY A 1 454 ? 24.030 -0.357 -4.632 1.00 89.56 454 GLY A C 1
ATOM 3596 O O . GLY A 1 454 ? 24.721 0.456 -4.035 1.00 89.56 454 GLY A O 1
ATOM 3597 N N . LEU A 1 455 ? 22.733 -0.128 -4.852 1.00 90.75 455 LEU A N 1
ATOM 3598 C CA . LEU A 1 455 ? 22.053 1.086 -4.384 1.00 90.75 455 LEU A CA 1
ATOM 3599 C C . LEU A 1 455 ? 22.064 1.217 -2.854 1.00 90.75 455 LEU A C 1
ATOM 3601 O O . LEU A 1 455 ? 22.182 2.332 -2.339 1.00 90.75 455 LEU A O 1
ATOM 3605 N N . ASN A 1 456 ? 21.944 0.098 -2.136 1.00 91.50 456 ASN A N 1
ATOM 3606 C CA . ASN A 1 456 ? 22.027 0.063 -0.683 1.00 91.50 456 ASN A CA 1
ATOM 3607 C C . ASN A 1 456 ? 23.412 0.486 -0.192 1.00 91.50 456 ASN A C 1
ATOM 3609 O O . ASN A 1 456 ? 23.487 1.328 0.698 1.00 91.50 456 ASN A O 1
ATOM 3613 N N . ASP A 1 457 ? 24.478 -0.064 -0.760 1.00 87.94 457 ASP A N 1
ATOM 3614 C CA . ASP A 1 457 ? 25.850 0.145 -0.277 1.00 87.94 457 ASP A CA 1
ATOM 3615 C C . ASP A 1 457 ? 26.348 1.556 -0.588 1.00 87.94 457 ASP A C 1
ATOM 3617 O O . ASP A 1 457 ? 27.101 2.160 0.170 1.00 87.94 457 ASP A O 1
ATOM 3621 N N . MET A 1 458 ? 25.852 2.112 -1.690 1.00 87.00 458 MET A N 1
ATOM 3622 C CA . MET A 1 458 ? 26.140 3.471 -2.109 1.00 87.00 458 MET A CA 1
ATOM 3623 C C . MET A 1 458 ? 25.428 4.526 -1.250 1.00 87.00 458 MET A C 1
ATOM 3625 O O . MET A 1 458 ? 25.913 5.644 -1.151 1.00 87.00 458 MET A O 1
ATOM 3629 N N . SER A 1 459 ? 24.289 4.215 -0.626 1.00 89.50 459 SER A N 1
ATOM 3630 C CA . SER A 1 459 ? 23.453 5.223 0.044 1.00 89.50 459 SER A CA 1
ATOM 3631 C C . SER A 1 459 ? 23.606 5.203 1.569 1.00 89.50 459 SER A C 1
ATOM 3633 O O . SER A 1 459 ? 23.626 4.138 2.201 1.00 89.50 459 SER A O 1
ATOM 3635 N N . ASP A 1 460 ? 23.635 6.385 2.186 1.00 90.12 460 ASP A N 1
ATOM 3636 C CA . ASP A 1 460 ? 23.773 6.509 3.635 1.00 90.12 460 ASP A CA 1
ATOM 3637 C C . ASP A 1 460 ? 22.468 6.160 4.355 1.00 90.12 460 ASP A C 1
ATOM 3639 O O . ASP A 1 460 ? 21.402 6.631 3.946 1.00 90.12 460 ASP A O 1
ATOM 3643 N N . PRO A 1 461 ? 22.516 5.362 5.439 1.00 93.31 461 PRO A N 1
ATOM 3644 C CA . PRO A 1 461 ? 21.349 5.149 6.280 1.00 93.31 461 PRO A CA 1
ATOM 3645 C C . PRO A 1 461 ? 20.910 6.474 6.907 1.00 93.31 461 PRO A C 1
ATOM 3647 O O . PRO A 1 461 ? 21.720 7.217 7.460 1.00 93.31 461 PRO A O 1
ATOM 3650 N N . ILE A 1 462 ? 19.611 6.751 6.849 1.00 94.69 462 ILE A N 1
ATOM 3651 C CA . ILE A 1 462 ? 18.997 7.916 7.493 1.00 94.69 462 ILE A CA 1
ATOM 3652 C C . ILE A 1 462 ? 17.850 7.452 8.362 1.00 94.69 462 ILE A C 1
ATOM 3654 O O . ILE A 1 462 ? 17.169 6.489 8.022 1.00 94.69 462 ILE A O 1
ATOM 3658 N N . SER A 1 463 ? 17.613 8.134 9.473 1.00 94.19 463 SER A N 1
ATOM 3659 C CA . SER A 1 463 ? 16.484 7.798 10.325 1.00 94.19 463 SER A CA 1
ATOM 3660 C C . SER A 1 463 ? 15.154 8.189 9.672 1.00 94.19 463 SER A C 1
ATOM 3662 O O . SER A 1 463 ? 15.087 9.059 8.796 1.00 94.19 463 SER A O 1
ATOM 3664 N N . SER A 1 464 ? 14.063 7.568 10.113 1.00 93.62 464 SER A N 1
ATOM 3665 C CA . SER A 1 464 ? 12.718 7.849 9.597 1.00 93.62 464 SER A CA 1
ATOM 3666 C C . SER A 1 464 ? 12.328 9.332 9.705 1.00 93.62 464 SER A C 1
ATOM 3668 O O . SER A 1 464 ? 11.657 9.858 8.814 1.00 93.62 464 SER A O 1
ATOM 3670 N N . SER A 1 465 ? 12.784 10.047 10.741 1.00 93.06 465 SER A N 1
ATOM 3671 C CA . SER A 1 465 ? 12.552 11.493 10.884 1.00 93.06 465 SER A CA 1
ATOM 3672 C C . SER A 1 465 ? 13.349 12.361 9.896 1.00 93.06 465 SER A C 1
ATOM 3674 O O . SER A 1 465 ? 12.980 13.515 9.660 1.00 93.06 465 SER A O 1
ATOM 3676 N N . GLN A 1 466 ? 14.407 11.817 9.287 1.00 94.25 466 GLN A N 1
ATOM 3677 C CA . GLN A 1 466 ? 15.278 12.504 8.331 1.00 94.25 466 GLN A CA 1
ATOM 3678 C C . GLN A 1 466 ? 14.845 12.340 6.868 1.00 94.25 466 GLN A C 1
ATOM 3680 O O . GLN A 1 466 ? 15.402 13.036 6.014 1.00 94.25 466 GLN A O 1
ATOM 3685 N N . LEU A 1 467 ? 13.866 11.471 6.578 1.00 93.75 467 LEU A N 1
ATOM 3686 C CA . LEU A 1 467 ? 13.353 11.218 5.228 1.00 93.75 467 LEU A CA 1
ATOM 3687 C C . LEU A 1 467 ? 12.959 12.513 4.505 1.00 93.75 467 LEU A C 1
ATOM 3689 O O . LEU A 1 467 ? 12.107 13.287 4.955 1.00 93.75 467 LEU A O 1
ATOM 3693 N N . LYS A 1 468 ? 13.547 12.724 3.328 1.00 93.81 468 LYS A N 1
ATOM 3694 C CA . LYS A 1 468 ? 13.280 13.849 2.427 1.00 93.81 468 LYS A CA 1
ATOM 3695 C C . LYS A 1 468 ? 12.825 13.340 1.067 1.00 93.81 468 LYS A C 1
ATOM 3697 O O . LYS A 1 468 ? 13.178 12.253 0.631 1.00 93.81 468 LYS A O 1
ATOM 3702 N N . TYR A 1 469 ? 12.053 14.164 0.360 1.00 94.06 469 TYR A N 1
ATOM 3703 C CA . TYR A 1 469 ? 11.535 13.838 -0.973 1.00 94.06 469 TYR A CA 1
ATOM 3704 C C . TYR A 1 469 ? 12.645 13.344 -1.922 1.00 94.06 469 TYR A C 1
ATOM 3706 O O . TYR A 1 469 ? 13.658 14.008 -2.094 1.00 94.06 469 TYR A O 1
ATOM 3714 N N . MET A 1 470 ? 12.437 12.210 -2.579 1.00 95.00 470 MET A N 1
ATOM 3715 C CA . MET A 1 470 ? 13.381 11.428 -3.392 1.00 95.00 470 MET A CA 1
ATOM 3716 C C . MET A 1 470 ? 14.440 10.613 -2.648 1.00 95.00 470 MET A C 1
ATOM 3718 O O . MET A 1 470 ? 15.203 9.949 -3.332 1.00 95.00 470 MET A O 1
ATOM 3722 N N . ASP A 1 471 ? 14.474 10.578 -1.312 1.00 96.31 471 ASP A N 1
ATOM 3723 C CA . ASP A 1 471 ? 15.217 9.521 -0.599 1.00 96.31 471 ASP A CA 1
ATOM 3724 C C . ASP A 1 471 ? 14.700 8.134 -0.981 1.00 96.31 471 ASP A C 1
ATOM 3726 O O . ASP A 1 471 ? 13.568 7.993 -1.461 1.00 96.31 471 ASP A O 1
ATOM 3730 N N . ILE A 1 472 ? 15.538 7.114 -0.812 1.00 95.94 472 ILE A N 1
ATOM 3731 C CA . ILE A 1 472 ? 15.177 5.749 -1.186 1.00 95.94 472 ILE A CA 1
ATOM 3732 C C . ILE A 1 472 ? 14.712 4.975 0.044 1.00 95.94 472 ILE A C 1
ATOM 3734 O O . ILE A 1 472 ? 15.310 5.045 1.119 1.00 95.94 472 ILE A O 1
ATOM 3738 N N . LEU A 1 473 ? 13.634 4.218 -0.128 1.00 97.06 473 LEU A N 1
ATOM 3739 C CA . LEU A 1 473 ? 13.267 3.139 0.778 1.00 97.06 473 LEU A CA 1
ATOM 3740 C C . LEU A 1 473 ? 13.667 1.848 0.077 1.00 97.06 473 LEU A C 1
ATOM 3742 O O . LEU A 1 473 ? 13.224 1.588 -1.046 1.00 97.06 473 LEU A O 1
ATOM 3746 N N . ILE A 1 474 ? 14.534 1.066 0.711 1.00 95.00 474 ILE A N 1
ATOM 3747 C CA . ILE A 1 474 ? 15.184 -0.072 0.069 1.00 95.00 474 ILE A CA 1
ATOM 3748 C C . ILE A 1 474 ? 15.095 -1.341 0.907 1.00 95.00 474 ILE A C 1
ATOM 3750 O O . ILE A 1 474 ? 15.278 -1.319 2.122 1.00 95.00 474 ILE A O 1
ATOM 3754 N N . LYS A 1 475 ? 14.836 -2.448 0.216 1.00 93.31 475 LYS A N 1
ATOM 3755 C CA . LYS A 1 475 ? 14.940 -3.822 0.691 1.00 93.31 475 LYS A CA 1
ATOM 3756 C C . LYS A 1 475 ? 16.004 -4.517 -0.172 1.00 93.31 475 LYS A C 1
ATOM 3758 O O . LYS A 1 475 ? 15.685 -4.936 -1.293 1.00 93.31 475 LYS A O 1
ATOM 3763 N N . PRO A 1 476 ? 17.267 -4.587 0.286 1.00 89.56 476 PRO A N 1
ATOM 3764 C CA . PRO A 1 476 ? 18.363 -5.150 -0.502 1.00 89.56 476 PRO A CA 1
ATOM 3765 C C . PRO A 1 476 ? 18.042 -6.563 -1.011 1.00 89.56 476 PRO A C 1
ATOM 3767 O O . PRO A 1 476 ? 17.488 -7.380 -0.278 1.00 89.56 476 PRO A O 1
ATOM 3770 N N . GLY A 1 477 ? 18.340 -6.827 -2.285 1.00 86.69 477 GLY A N 1
ATOM 3771 C CA . GLY A 1 477 ? 18.040 -8.093 -2.965 1.00 86.69 477 GLY A CA 1
ATOM 3772 C C . GLY A 1 477 ? 16.590 -8.262 -3.432 1.00 86.69 477 GLY A C 1
ATOM 3773 O O . GLY A 1 477 ? 16.257 -9.304 -3.997 1.00 86.69 477 GLY A O 1
ATOM 3774 N N . SER A 1 478 ? 15.713 -7.277 -3.201 1.00 87.94 478 SER A N 1
ATOM 3775 C CA . SER A 1 478 ? 14.285 -7.418 -3.500 1.00 87.94 478 SER A CA 1
ATOM 3776 C C . SER A 1 478 ? 13.638 -6.171 -4.097 1.00 87.94 478 SER A C 1
ATOM 3778 O O . SER A 1 478 ? 13.033 -6.267 -5.154 1.00 87.94 478 SER A O 1
ATOM 3780 N N . HIS A 1 479 ? 13.712 -4.996 -3.476 1.00 92.31 479 HIS A N 1
ATOM 3781 C CA . HIS A 1 479 ? 12.995 -3.841 -4.030 1.00 92.31 479 HIS A CA 1
ATOM 3782 C C . HIS A 1 479 ? 13.577 -2.514 -3.590 1.00 92.31 479 HIS A C 1
ATOM 3784 O O . HIS A 1 479 ? 14.199 -2.399 -2.535 1.00 92.31 479 HIS A O 1
ATOM 3790 N N . VAL A 1 480 ? 13.332 -1.487 -4.394 1.00 94.38 480 VAL A N 1
ATOM 3791 C CA . VAL A 1 480 ? 13.672 -0.108 -4.065 1.00 94.38 480 VAL A CA 1
ATOM 3792 C C . VAL A 1 480 ? 12.620 0.831 -4.635 1.00 94.38 480 VAL A C 1
ATOM 3794 O O . VAL A 1 480 ? 12.122 0.640 -5.746 1.00 94.38 480 VAL A O 1
ATOM 3797 N N . LEU A 1 481 ? 12.295 1.864 -3.868 1.00 95.62 481 LEU A N 1
ATOM 3798 C CA . LEU A 1 481 ? 11.364 2.906 -4.271 1.00 95.62 481 LEU A CA 1
ATOM 3799 C C . LEU A 1 481 ? 11.850 4.280 -3.820 1.00 95.62 481 LEU A C 1
ATOM 3801 O O . LEU A 1 481 ? 12.600 4.403 -2.852 1.00 95.62 481 LEU A O 1
ATOM 3805 N N . PHE A 1 482 ? 11.386 5.324 -4.503 1.00 97.19 482 PHE A N 1
ATOM 3806 C CA . PHE A 1 482 ? 11.566 6.692 -4.035 1.00 97.19 482 PHE A CA 1
ATOM 3807 C C . PHE A 1 482 ? 10.452 7.074 -3.069 1.00 97.19 482 PHE A C 1
ATOM 3809 O O . PHE A 1 482 ? 9.271 7.002 -3.420 1.00 97.19 482 PHE A O 1
ATOM 3816 N N . PHE A 1 483 ? 10.822 7.588 -1.901 1.00 96.62 483 PHE A N 1
ATOM 3817 C CA . PHE A 1 483 ? 9.926 8.347 -1.040 1.00 96.62 483 PHE A CA 1
ATOM 3818 C C . PHE A 1 483 ? 9.585 9.672 -1.734 1.00 96.62 483 PHE A C 1
ATOM 3820 O O . PHE A 1 483 ? 10.462 10.498 -1.955 1.00 96.62 483 PHE A O 1
ATOM 3827 N N . TYR A 1 484 ? 8.331 9.918 -2.109 1.00 94.25 484 TYR A N 1
ATOM 3828 C CA . TYR A 1 484 ? 7.941 11.182 -2.746 1.00 94.25 484 TYR A CA 1
ATOM 3829 C C . TYR A 1 484 ? 7.463 12.205 -1.721 1.00 94.25 484 TYR A C 1
ATOM 3831 O O . TYR A 1 484 ? 7.970 13.327 -1.675 1.00 94.25 484 TYR A O 1
ATOM 3839 N N . SER A 1 485 ? 6.486 11.825 -0.903 1.00 91.62 485 SER A N 1
ATOM 3840 C CA . SER A 1 485 ? 5.943 12.682 0.144 1.00 91.62 485 SER A CA 1
ATOM 3841 C C . SER A 1 485 ? 5.122 11.870 1.137 1.00 91.62 485 SER A C 1
ATOM 3843 O O . SER A 1 485 ? 4.747 10.732 0.879 1.00 91.62 485 SER A O 1
ATOM 3845 N N . TRP A 1 486 ? 4.741 12.511 2.231 1.00 87.12 486 TRP A N 1
ATOM 3846 C CA . TRP A 1 486 ? 3.576 12.109 3.012 1.00 87.12 486 TRP A CA 1
ATOM 3847 C C . TRP A 1 486 ? 2.290 12.597 2.331 1.00 87.12 486 TRP A C 1
ATOM 3849 O O . TRP A 1 486 ? 2.328 13.592 1.594 1.00 87.12 486 TRP A O 1
ATOM 3859 N N . ASN A 1 487 ? 1.149 11.952 2.582 1.00 81.19 487 ASN A N 1
ATOM 3860 C CA . ASN A 1 487 ? -0.138 12.639 2.419 1.00 81.19 487 ASN A CA 1
ATOM 3861 C C . ASN A 1 487 ? -0.293 13.758 3.473 1.00 81.19 487 ASN A C 1
ATOM 3863 O O . ASN A 1 487 ? 0.535 13.894 4.378 1.00 81.19 487 ASN A O 1
ATOM 3867 N N . SER A 1 488 ? -1.349 14.575 3.364 1.00 74.38 488 SER A N 1
ATOM 3868 C CA . SER A 1 488 ? -1.543 15.736 4.254 1.00 74.38 488 SER A CA 1
ATOM 3869 C C . SER A 1 488 ? -1.534 15.367 5.739 1.00 74.38 488 SER A C 1
ATOM 3871 O O . SER A 1 488 ? -1.027 16.128 6.561 1.00 74.38 488 SER A O 1
ATOM 3873 N N . ASP A 1 489 ? -2.041 14.177 6.059 1.00 73.00 489 ASP A N 1
ATOM 3874 C CA . ASP A 1 489 ? -2.272 13.721 7.430 1.00 73.00 489 ASP A CA 1
ATOM 3875 C C . ASP A 1 489 ? -1.152 12.783 7.926 1.00 73.00 489 ASP A C 1
ATOM 3877 O O . ASP A 1 489 ? -1.221 12.259 9.042 1.00 73.00 489 ASP A O 1
ATOM 3881 N N . LYS A 1 490 ? -0.115 12.590 7.093 1.00 76.31 490 LYS A N 1
ATOM 3882 C CA . LYS A 1 490 ? 1.016 11.665 7.261 1.00 76.31 490 LYS A CA 1
ATOM 3883 C C . LYS A 1 490 ? 0.640 10.196 7.467 1.00 76.31 490 LYS A C 1
ATOM 3885 O O . LYS A 1 490 ? 1.463 9.426 7.924 1.00 76.31 490 LYS A O 1
ATOM 3890 N N . THR A 1 491 ? -0.567 9.785 7.100 1.00 73.00 491 THR A N 1
ATOM 3891 C CA . THR A 1 491 ? -1.033 8.409 7.279 1.00 73.00 491 THR A CA 1
ATOM 3892 C C . THR A 1 491 ? -0.547 7.422 6.222 1.00 73.00 491 THR A C 1
ATOM 3894 O O . THR A 1 491 ? -0.570 6.222 6.475 1.00 73.00 491 THR A O 1
ATOM 3897 N N . VAL A 1 492 ? -0.114 7.900 5.052 1.00 84.00 492 VAL A N 1
ATOM 3898 C CA . VAL A 1 492 ? 0.467 7.061 3.993 1.00 84.00 492 VAL A CA 1
ATOM 3899 C C . VAL A 1 492 ? 1.692 7.727 3.363 1.00 84.00 492 VAL A C 1
ATOM 3901 O O . VAL A 1 492 ? 1.766 8.956 3.242 1.00 84.00 492 VAL A O 1
ATOM 3904 N N . VAL A 1 493 ? 2.640 6.898 2.931 1.00 89.31 493 VAL A N 1
ATOM 3905 C CA . VAL A 1 493 ? 3.795 7.272 2.109 1.00 89.31 493 VAL A CA 1
ATOM 3906 C C . VAL A 1 493 ? 3.371 7.280 0.650 1.00 89.31 493 VAL A C 1
ATOM 3908 O O . VAL A 1 493 ? 3.000 6.240 0.118 1.00 89.31 493 VAL A O 1
ATOM 3911 N N . ASN A 1 494 ? 3.486 8.416 -0.030 1.00 91.50 494 ASN A N 1
ATOM 3912 C CA . ASN A 1 494 ? 3.461 8.443 -1.488 1.00 91.50 494 ASN A CA 1
ATOM 3913 C C . ASN A 1 494 ? 4.839 8.021 -2.004 1.00 91.50 494 ASN A C 1
ATOM 3915 O O . ASN A 1 494 ? 5.845 8.652 -1.666 1.00 91.50 494 ASN A O 1
ATOM 3919 N N . SER A 1 495 ? 4.884 6.995 -2.847 1.00 93.44 495 SER A N 1
ATOM 3920 C CA . SER A 1 495 ? 6.101 6.481 -3.474 1.00 93.44 495 SER A CA 1
ATOM 3921 C C . SER A 1 495 ? 6.081 6.660 -4.989 1.00 93.44 495 SER A C 1
ATOM 3923 O O . SER A 1 495 ? 5.032 6.878 -5.603 1.00 93.44 495 SER A O 1
ATOM 3925 N N . LYS A 1 496 ? 7.260 6.550 -5.600 1.00 94.81 496 LYS A N 1
ATOM 3926 C CA . LYS A 1 496 ? 7.420 6.284 -7.034 1.00 94.81 496 LYS A CA 1
ATOM 3927 C C . LYS A 1 496 ? 8.315 5.075 -7.219 1.00 94.81 496 LYS A C 1
ATOM 3929 O O . LYS A 1 496 ? 9.400 5.028 -6.640 1.00 94.81 496 LYS A O 1
ATOM 3934 N N . GLU A 1 497 ? 7.876 4.132 -8.034 1.00 93.94 497 GLU A N 1
ATOM 3935 C CA . GLU A 1 497 ? 8.526 2.829 -8.172 1.00 93.94 497 GLU A CA 1
ATOM 3936 C C . GLU A 1 497 ? 8.151 2.150 -9.491 1.00 93.94 497 GLU A C 1
ATOM 3938 O O . GLU A 1 497 ? 7.167 2.519 -10.136 1.00 93.94 497 GLU A O 1
ATOM 3943 N N . ALA A 1 498 ? 8.946 1.153 -9.875 1.00 94.12 498 ALA A N 1
ATOM 3944 C CA . ALA A 1 498 ? 8.594 0.135 -10.857 1.00 94.12 498 ALA A CA 1
ATOM 3945 C C . ALA A 1 498 ? 8.502 -1.196 -10.113 1.00 94.12 498 ALA A C 1
ATOM 3947 O O . ALA A 1 498 ? 9.464 -1.576 -9.454 1.00 94.12 498 ALA A O 1
ATOM 3948 N N . THR A 1 499 ? 7.369 -1.884 -10.191 1.00 87.44 499 THR A N 1
ATOM 3949 C CA . THR A 1 499 ? 7.138 -3.150 -9.479 1.00 87.44 499 THR A CA 1
ATOM 3950 C C . THR A 1 499 ? 6.385 -4.127 -10.376 1.00 87.44 499 THR A C 1
ATOM 3952 O O . THR A 1 499 ? 5.689 -3.698 -11.299 1.00 87.44 499 THR A O 1
ATOM 3955 N N . THR A 1 500 ? 6.548 -5.418 -10.095 1.00 81.00 500 THR A N 1
ATOM 3956 C CA . THR A 1 500 ? 5.765 -6.532 -10.650 1.00 81.00 500 THR A CA 1
ATOM 3957 C C . THR A 1 500 ? 4.481 -6.810 -9.859 1.00 81.00 500 THR A C 1
ATOM 3959 O O . THR A 1 500 ? 3.702 -7.698 -10.196 1.00 81.00 500 THR A O 1
ATOM 3962 N N . SER A 1 501 ? 4.240 -6.090 -8.759 1.00 66.44 501 SER A N 1
ATOM 3963 C CA . SER A 1 501 ? 2.948 -6.146 -8.082 1.00 66.44 501 SER A CA 1
ATOM 3964 C C . SER A 1 501 ? 1.981 -5.149 -8.718 1.00 66.44 501 SER A C 1
ATOM 3966 O O . SER A 1 501 ? 2.286 -3.980 -8.970 1.00 66.44 501 SER A O 1
ATOM 3968 N N . GLY A 1 502 ? 0.770 -5.613 -8.999 1.00 66.25 502 GLY A N 1
ATOM 3969 C CA . GLY A 1 502 ? -0.354 -4.760 -9.357 1.00 66.25 502 GLY A CA 1
ATOM 3970 C C . GLY A 1 502 ? -0.389 -4.216 -10.785 1.00 66.25 502 GLY A C 1
ATOM 3971 O O . GLY A 1 502 ? -1.488 -4.084 -11.286 1.00 66.25 502 GLY A O 1
ATOM 3972 N N . TYR A 1 503 ? 0.717 -3.840 -11.438 1.00 75.31 503 TYR A N 1
ATOM 3973 C CA . TYR A 1 503 ? 0.646 -3.228 -12.784 1.00 75.31 503 TYR A CA 1
ATOM 3974 C C . TYR A 1 503 ? 1.842 -3.399 -13.697 1.00 75.31 503 TYR A C 1
ATOM 3976 O O . TYR A 1 503 ? 1.786 -2.908 -14.825 1.00 75.31 503 TYR A O 1
ATOM 3984 N N . ASP A 1 504 ? 2.926 -3.996 -13.212 1.00 89.38 504 ASP A N 1
ATOM 3985 C CA . ASP A 1 504 ? 4.104 -4.286 -14.025 1.00 89.38 504 ASP A CA 1
ATOM 3986 C C . ASP A 1 504 ? 4.624 -3.066 -14.797 1.00 89.38 504 ASP A C 1
ATOM 3988 O O . ASP A 1 504 ? 4.898 -3.149 -15.994 1.00 89.38 504 ASP A O 1
ATOM 3992 N N . LYS A 1 505 ? 4.723 -1.900 -14.140 1.00 92.44 505 LYS A N 1
ATOM 3993 C CA . LYS A 1 505 ? 5.212 -0.648 -14.749 1.00 92.44 505 LYS A CA 1
ATOM 3994 C C . LYS A 1 505 ? 5.644 0.405 -13.732 1.00 92.44 505 LYS A C 1
ATOM 3996 O O . LYS A 1 505 ? 5.335 0.310 -12.542 1.00 92.44 505 LYS A O 1
ATOM 4001 N N . THR A 1 506 ? 6.315 1.452 -14.215 1.00 95.00 506 THR A N 1
ATOM 4002 C CA . THR A 1 506 ? 6.633 2.651 -13.430 1.00 95.00 506 THR A CA 1
ATOM 4003 C C . THR A 1 506 ? 5.366 3.430 -13.080 1.00 95.00 506 THR A C 1
ATOM 4005 O O . THR A 1 506 ? 4.560 3.774 -13.950 1.00 95.00 506 THR A O 1
ATOM 4008 N N . LYS A 1 507 ? 5.176 3.756 -11.797 1.00 91.62 507 LYS A N 1
ATOM 4009 C CA . LYS A 1 507 ? 4.001 4.504 -11.329 1.00 91.62 507 LYS A CA 1
ATOM 4010 C C . LYS A 1 507 ? 4.224 5.138 -9.952 1.00 91.62 507 LYS A C 1
ATOM 4012 O O . LYS A 1 507 ? 5.208 4.864 -9.269 1.00 91.62 507 LYS A O 1
ATOM 4017 N N . SER A 1 508 ? 3.292 6.001 -9.552 1.00 91.06 508 SER A N 1
ATOM 4018 C CA . SER A 1 508 ? 3.137 6.431 -8.162 1.00 91.06 508 SER A CA 1
ATOM 4019 C C . SER A 1 508 ? 2.224 5.483 -7.380 1.00 91.06 508 SER A C 1
ATOM 4021 O O . SER A 1 508 ? 1.135 5.152 -7.858 1.00 91.06 508 SER A O 1
ATOM 4023 N N . TYR A 1 509 ? 2.624 5.124 -6.164 1.00 87.12 509 TYR A N 1
ATOM 4024 C CA . TYR A 1 509 ? 1.844 4.290 -5.246 1.00 87.12 509 TYR A CA 1
ATOM 4025 C C . TYR A 1 509 ? 1.683 4.976 -3.887 1.00 87.12 509 TYR A C 1
ATOM 4027 O O . TYR A 1 509 ? 2.307 6.003 -3.609 1.00 87.12 509 TYR A O 1
ATOM 4035 N N . THR A 1 510 ? 0.829 4.399 -3.046 1.00 87.62 510 THR A N 1
ATOM 4036 C CA . THR A 1 510 ? 0.764 4.694 -1.613 1.00 87.62 510 THR A CA 1
ATOM 4037 C C . THR A 1 510 ? 1.147 3.450 -0.828 1.00 87.62 510 THR A C 1
ATOM 4039 O O . THR A 1 510 ? 0.588 2.384 -1.085 1.00 87.62 510 THR A O 1
ATOM 4042 N N . ARG A 1 511 ? 2.053 3.581 0.141 1.00 88.88 511 ARG A N 1
ATOM 4043 C CA . ARG A 1 511 ? 2.472 2.515 1.060 1.00 88.88 511 ARG A CA 1
ATOM 4044 C C . ARG A 1 511 ? 2.192 2.939 2.506 1.00 88.88 511 ARG A C 1
ATOM 4046 O O . ARG A 1 511 ? 2.253 4.127 2.822 1.00 88.88 511 ARG A O 1
ATOM 4053 N N . THR A 1 512 ? 1.880 1.992 3.386 1.00 91.75 512 THR A N 1
ATOM 4054 C CA . THR A 1 512 ? 1.772 2.247 4.835 1.00 91.75 512 THR A CA 1
ATOM 4055 C C . THR A 1 512 ? 3.108 1.989 5.523 1.00 91.75 512 THR A C 1
ATOM 4057 O O . THR A 1 512 ? 3.978 1.300 4.976 1.00 91.75 512 THR A O 1
ATOM 4060 N N . TRP A 1 513 ? 3.280 2.509 6.740 1.00 93.75 513 TRP A N 1
ATOM 4061 C CA . TRP A 1 513 ? 4.460 2.188 7.536 1.00 93.75 513 TRP A CA 1
ATOM 4062 C C . TRP A 1 513 ? 4.504 0.701 7.889 1.00 93.75 513 TRP A C 1
ATOM 4064 O O . TRP A 1 513 ? 5.560 0.082 7.769 1.00 93.75 513 TRP A O 1
ATOM 4074 N N . SER A 1 514 ? 3.370 0.097 8.256 1.00 94.19 514 SER A N 1
ATOM 4075 C CA . SER A 1 514 ? 3.281 -1.344 8.510 1.00 94.19 514 SER A CA 1
ATOM 4076 C C . SER A 1 514 ? 3.660 -2.190 7.296 1.00 94.19 514 SER A C 1
ATOM 4078 O O . SER A 1 514 ? 4.319 -3.217 7.467 1.00 94.19 514 SER A O 1
ATOM 4080 N N . TRP A 1 515 ? 3.314 -1.765 6.075 1.00 92.44 515 TRP A N 1
ATOM 4081 C CA . TRP A 1 515 ? 3.741 -2.460 4.858 1.00 92.44 515 TRP A CA 1
ATOM 4082 C C . TRP A 1 515 ? 5.261 -2.390 4.677 1.00 92.44 515 TRP A C 1
ATOM 4084 O O . TRP A 1 515 ? 5.896 -3.421 4.468 1.00 92.44 515 TRP A O 1
ATOM 4094 N N . LEU A 1 516 ? 5.861 -1.205 4.837 1.00 94.19 516 LEU A N 1
ATOM 4095 C CA . LEU A 1 516 ? 7.318 -1.029 4.765 1.00 94.19 516 LEU A CA 1
ATOM 4096 C C . LEU A 1 516 ? 8.046 -1.835 5.852 1.00 94.19 516 LEU A C 1
ATOM 4098 O O . LEU A 1 516 ? 9.070 -2.459 5.582 1.00 94.19 516 LEU A O 1
ATOM 4102 N N . SER A 1 517 ? 7.506 -1.852 7.070 1.00 94.38 517 SER A N 1
ATOM 4103 C CA . SER A 1 517 ? 8.113 -2.539 8.209 1.00 94.38 517 SER A CA 1
ATOM 4104 C C . SER A 1 517 ? 8.054 -4.060 8.075 1.00 94.38 517 SER A C 1
ATOM 4106 O O . SER A 1 517 ? 9.090 -4.714 8.156 1.00 94.38 517 SER A O 1
ATOM 4108 N N . SER A 1 518 ? 6.873 -4.621 7.782 1.00 91.31 518 SER A N 1
ATOM 4109 C CA . SER A 1 518 ? 6.697 -6.073 7.576 1.00 91.31 518 SER A CA 1
ATOM 4110 C C . SER A 1 518 ? 7.501 -6.603 6.389 1.00 91.31 518 SER A C 1
ATOM 4112 O O . SER A 1 518 ? 7.988 -7.727 6.420 1.00 91.31 518 SER A O 1
ATOM 4114 N N . ASN A 1 519 ? 7.709 -5.777 5.360 1.00 89.88 519 ASN A N 1
ATOM 4115 C CA . ASN A 1 519 ? 8.522 -6.164 4.214 1.00 89.88 519 ASN A CA 1
ATOM 4116 C C . ASN A 1 519 ? 10.030 -5.941 4.419 1.00 89.88 519 ASN A C 1
ATOM 4118 O O . ASN A 1 519 ? 10.801 -6.374 3.563 1.00 89.88 519 ASN A O 1
ATOM 4122 N N . GLY A 1 520 ? 10.465 -5.316 5.519 1.00 91.44 520 GLY A N 1
ATOM 4123 C CA . GLY A 1 520 ? 11.881 -5.156 5.861 1.00 91.44 520 GLY A CA 1
ATOM 4124 C C . GLY A 1 520 ? 12.600 -4.028 5.117 1.00 91.44 520 GLY A C 1
ATOM 4125 O O . GLY A 1 520 ? 13.765 -4.183 4.756 1.00 91.44 520 GLY A O 1
ATOM 4126 N N . TYR A 1 521 ? 11.917 -2.912 4.855 1.00 95.25 521 TYR A N 1
ATOM 4127 C CA . TYR A 1 521 ? 12.537 -1.740 4.233 1.00 95.25 521 TYR A CA 1
ATOM 4128 C C . TYR A 1 521 ? 13.392 -0.936 5.217 1.00 95.25 521 TYR A C 1
ATOM 4130 O O . TYR A 1 521 ? 13.075 -0.827 6.404 1.00 95.25 521 TYR A O 1
ATOM 4138 N N . SER A 1 522 ? 14.411 -0.275 4.672 1.00 95.81 522 SER A N 1
ATOM 4139 C CA . SER A 1 522 ? 15.219 0.738 5.352 1.00 95.81 522 SER A CA 1
ATOM 4140 C C . SER A 1 522 ? 15.228 2.054 4.574 1.00 95.81 522 SER A C 1
ATOM 4142 O O . SER A 1 522 ? 15.170 2.063 3.344 1.00 95.81 522 SER A O 1
ATOM 4144 N N . ALA A 1 523 ? 15.315 3.171 5.290 1.00 96.50 523 ALA A N 1
ATOM 4145 C CA . ALA A 1 523 ? 15.460 4.514 4.752 1.00 96.50 523 ALA A CA 1
ATOM 4146 C C . ALA A 1 523 ? 16.931 4.864 4.512 1.00 96.50 523 ALA A C 1
ATOM 4148 O O . ALA A 1 523 ? 17.783 4.706 5.394 1.00 96.50 523 ALA A O 1
ATOM 4149 N N . LYS A 1 524 ? 17.219 5.366 3.308 1.00 94.88 524 LYS A N 1
ATOM 4150 C CA . LYS A 1 524 ? 18.550 5.823 2.904 1.00 94.88 524 LYS A CA 1
ATOM 4151 C C . LYS A 1 524 ? 18.494 7.121 2.104 1.00 94.88 524 LYS A C 1
ATOM 4153 O O . LYS A 1 524 ? 17.473 7.434 1.486 1.00 94.88 524 LYS A O 1
ATOM 4158 N N . THR A 1 525 ? 19.589 7.877 2.098 1.00 91.75 525 THR A N 1
ATOM 4159 C CA . THR A 1 525 ? 19.721 9.074 1.259 1.00 91.75 525 THR A CA 1
ATOM 4160 C C . THR A 1 525 ? 19.511 8.755 -0.220 1.00 91.75 525 THR A C 1
ATOM 4162 O O . THR A 1 525 ? 19.762 7.649 -0.697 1.00 91.75 525 THR A O 1
ATOM 4165 N N . PHE A 1 526 ? 19.061 9.750 -0.979 1.00 80.19 526 PHE A N 1
ATOM 4166 C CA . PHE A 1 526 ? 19.028 9.680 -2.438 1.00 80.19 526 PHE A CA 1
ATOM 4167 C C . PHE A 1 526 ? 20.446 9.802 -3.047 1.00 80.19 526 PHE A C 1
ATOM 4169 O O . PHE A 1 526 ? 20.857 10.857 -3.518 1.00 80.19 526 PHE A O 1
ATOM 4176 N N . GLY A 1 527 ? 21.214 8.713 -3.034 1.00 69.19 527 GLY A N 1
ATOM 4177 C CA . GLY A 1 527 ? 22.532 8.644 -3.677 1.00 69.19 527 GLY A CA 1
ATOM 4178 C C . GLY A 1 527 ? 23.725 9.107 -2.821 1.00 69.19 527 GLY A C 1
ATOM 4179 O O . GLY A 1 527 ? 23.551 9.634 -1.725 1.00 69.19 527 GLY A O 1
ATOM 4180 N N . LEU A 1 528 ? 24.911 8.824 -3.373 1.00 65.38 528 LEU A N 1
ATOM 4181 C CA . LEU A 1 528 ? 26.182 8.412 -2.762 1.00 65.38 528 LEU A CA 1
ATOM 4182 C C . LEU A 1 528 ? 26.753 9.151 -1.540 1.00 65.38 528 LEU A C 1
ATOM 4184 O O . LEU A 1 528 ? 26.650 10.371 -1.417 1.00 65.38 528 LEU A O 1
ATOM 4188 N N . ARG A 1 529 ? 27.449 8.333 -0.734 1.00 53.44 529 ARG A N 1
ATOM 4189 C CA . ARG A 1 529 ? 28.642 8.657 0.060 1.00 53.44 529 ARG A CA 1
ATOM 4190 C C . ARG A 1 529 ? 29.746 9.249 -0.802 1.00 53.44 529 ARG A C 1
ATOM 4192 O O . ARG A 1 529 ? 30.182 8.537 -1.732 1.00 53.44 529 ARG A O 1
#

Foldseek 3Di:
DDDDDDDDDDDDDDPPPPPPPPPPPPPQDDKDWFFQEKAWEDQDPRHAHWDDDFWQADIDGFFEKEAAQVRFWIWTRRLRNQWIFIDGRHDTPDIAHRPVANAFAYWDDAPQWIWTQHLDQQRWIFIAHPNNHTPDIATDQPPDGSQFWQYWAAAQVRFIWTAGLFEWIAGRVVRGGPVQDQWDKADPDQFWIWIAGPVGQIAIDGAPGGFQAKHWHYQHPQGKTKIKGWHFDFFQWTATFIKIWIAGNNNHTDFIDTDPLVQALFAHSHQWYAHNVRWIWGWHDHPTIITIITIDTGPPDDDCRVVVVVVVVVVVVVVVVPDPDPPPPFPPDPLFDDLVLLVVQLCCQQFPKDFAAPLQADDDPDPQFDAQPVSPPDDGRDIDGFQFAAAQAQAGPQPGPDPPAGHQRRLVVVSAHRHGPRHDDHTDPRYHGARFQSSLCVSRVHNHGDALQRQVVFWARGTPVPDDAQWWWGDRRHHIWTFHDARNRSQWTWIWGQHSPSTRGTHIHTHGSSRSNSNGIGTTGSGGD

Radius of gyration: 27.57 Å; Cα contacts (8 Å, |Δi|>4): 1247; chains: 1; bounding box: 101×44×119 Å

pLDDT: mean 86.12, std 16.53, range [26.45, 98.06]

Organism: NCBI:txid2683708

Sequence (529 aa):
MKKQITLILIIMLILTFSSQSFAFNNTSSNPTIEDVLIIKAGTGIDSIGYTPIMPEVERQFPESFFVSNNGKTFFILDTVNKRILEYEKQELVKKIEIPFIEYAKDLIVLKDKIYVLEGNEDNTIYRIDMNGNIDEIIKKPEQLKQYQINQLNIDKNNNLILVYDGNKLYDIINSKIISNSDVSVKSISPKKGKIKTKEGIEIDVAFEELYGSINIHNITKEGYIYTSVEDVADTSKILVEHTIRKYNKTGKLEGIAAIPMERYISFPNKYMNVTNNGDIYIMIIEENQVIISKVNLDKNFKSTLKQKKSEYSIEDEEKNTNDDDIIITPMYDPSIPSRSTVNSRANSMTGYKWTYNSSNGQHSSYSYVTKPDYLVNTSYGSSLTGIPYCWGGFDGHDRSSTGSWSNFGSAMSMGKEAGNVYTSGSYKSSTAGLDCSGFVSAALQFGSKYGTYGLNDMSDPISSSQLKYMDILIKPGSHVLFFYSWNSDKTVVNSKEATTSGYDKTKSYTRTWSWLSSNGYSAKTFGLR

Mean predicted aligned error: 8.44 Å

Solvent-accessible surface area (backbone atoms only — not comparable to full-atom values): 28337 Å² total; per-residue (Å²): 143,78,81,92,85,88,85,84,87,80,89,75,86,81,81,76,78,75,77,77,74,75,76,74,79,77,72,84,53,72,52,43,76,44,80,60,32,77,35,43,50,36,87,56,95,77,35,38,24,59,53,74,93,48,58,59,45,56,66,51,53,50,19,20,44,36,59,42,70,85,75,49,44,37,40,36,37,22,36,66,68,26,31,36,40,32,26,47,59,83,43,82,74,46,78,26,57,38,81,88,47,81,37,50,42,30,48,44,78,57,95,81,28,37,36,37,36,26,66,50,90,59,37,37,31,39,34,21,41,83,76,42,50,77,76,45,80,44,73,50,61,85,90,56,58,57,61,36,59,72,44,70,49,67,47,68,82,74,42,60,28,38,31,26,73,67,59,42,43,30,34,62,85,78,71,35,71,43,78,75,39,65,48,46,64,38,71,77,47,56,40,31,33,38,41,37,36,70,89,66,45,66,32,83,40,81,35,94,58,25,63,36,29,67,39,73,77,46,54,48,82,83,41,35,38,35,31,38,37,35,30,28,49,80,32,30,54,44,44,60,44,40,30,42,37,36,24,40,68,80,43,47,79,65,22,29,30,75,57,71,55,90,56,26,64,45,59,40,77,41,32,66,38,71,29,88,82,67,53,36,36,36,58,43,35,37,96,60,31,41,34,37,25,42,52,43,59,13,76,80,68,74,89,57,55,70,57,56,49,52,56,50,54,51,57,52,53,58,54,61,70,71,49,85,82,74,84,75,73,66,55,78,59,92,78,62,62,52,58,69,54,26,50,51,45,44,46,52,34,32,61,28,74,47,70,44,30,75,56,21,66,54,65,64,92,47,98,74,52,33,72,29,70,72,59,74,83,51,61,69,72,38,79,44,69,22,41,31,17,8,38,74,17,22,23,31,86,80,29,43,72,50,94,90,42,60,16,33,69,50,31,50,75,69,36,26,18,59,15,20,66,39,55,66,88,72,56,58,91,62,49,40,9,19,20,26,31,15,43,53,23,45,29,53,63,48,96,58,69,41,51,37,49,55,53,50,75,40,21,46,78,31,35,58,85,67,70,48,65,48,18,31,40,37,23,71,66,42,43,38,33,28,37,53,44,62,44,97,50,41,42,35,39,32,32,39,38,19,40,65,51,88,60,24,23,24,34,66,46,63,44,43,66,58,36,39,25,36,60,55,24,26,34,24,42,66,57,63,57

Nearest PDB structures (foldseek):
  5afu-assembly1_3  TM=4.851E-01  e=5.059E-07  Sus scrofa
  7dh6-assembly3_C  TM=4.874E-01  e=1.001E-05  Homo sapiens
  7dh6-assembly1_A  TM=5.059E-01  e=1.111E-05  Homo sapiens
  1npe-assembly1_A  TM=4.085E-01  e=1.523E-04  Mus musculus
  3nvx-assembly1_A  TM=3.377E-01  e=3.909E-04  Vaccinia virus Copenhagen